Protein AF-A0A4S8PKA0-F1 (afdb_monomer_lite)

Organism: NCBI:txid2126555

Sequence (700 aa):
MEFAVVEVRRPGAMSARVYRELFAPSFPAEELESEASVEAALDAGEGSLLVAVDEDGAPGGAAFGRWSEASRVQLLTYLAVDGRTRGHGVGGRLLREAVGVWRERYDPCLVVAEIESPDAPASEAHGDPRRRLAFYEAAGARVLDLPYFQPGIGGPAHRVPGMLLLALHVAPPFTPDGPDLVAAAPLRRFIVEYLEASEGKVGADAETGELLRALDRPGGVRLDAPGGGRASLASGDMTFGPPAPHSHLDVLDGLGLFEFAVGHNAFELRIGGDPIACDEHDQGGSIGWIAKRLVPQPDRDALHRPDAWVEPEEWDVLRQWLRHVEPGDDPAPLRPLVSLMESGSYRVSIQTLPYVHIRAADPAKPSFWYADEDLPQFGNTFIPTHHWPPPDREAVADYRARLRTGRAHPAVVLLTHPESAAYYVLDGHHKLAAYLALERDPVCVIVMPETERSRGHLSYLDHESEEYRFEENAFGEGVLALHGVDGASALRIGGKPFLVEGYTGSGTVDRLAVRSGNPWFRRKVRHLRDWLREPDQCSAAEMTRTIWRLLAPGRYGLRRWTPEVYYVQSTAERRYTSWYVGITTPDLGPVLVPTDQWPPPDRDAVHEYRRMIEDGKRPLVLTMRAGPAEDEEDAVAFIVDGHHKLAAYALAGVAPHCLDVAKSSEEVACAPHDLVTVVGGDPELARLTANLLRYLEKPT

InterPro domains:
  IPR000182 GNAT domain [PS51186] (6-171)
  IPR016181 Acyl-CoA N-acyltransferase [SSF55729] (17-153)
  IPR036086 ParB/Sulfiredoxin superfamily [SSF110849] (385-454)

Secondary structure (DSSP, 8-state):
---EEEEE-S-SHHHHHHIIIIIHHHS-TTT---HHHHHHHHHHTSEEEEEEE-TTS-EEEEEEEEEETTTTEEEEEEEEE-TTTTTSSHHHHHHHHHHHHHHHHH--SEEEEEEE-TTSPPBTTTB-HHHHHHHHHHTT-EEE-S---BPPTTSGGG-B-SEEEEEEEE-GGG-TT-TTEE-HHHHHHHHHHHHHHHHSS---SHHHHHHHHHHTSTT-EEEEPTT-------S------SSPPPEEEEESS---SEEEEEETTEEEEEETTEEEEEEE--SSTHHHHHHHTTSPPPPGGG---GGGSS-HHHHHHHHHHTTS--TT---GGGHHHHTTBPSEEEEEEEEE--SEEE----TTS-EEEETTTTS-SSSEEEEESS-SS-S-HHHHHHHHHHHHTTS--PPEEEE--TT-SEEEEEE-HHHHHHHHTTT-PPEEEEEEE--TTSS---GGGGS--SS-EEEEESS--SSEEEEEEBTEEEEEETTEEEEEE-S----------STT--HHHHHHHHHHHHHTT-GGGS-HHHHHHHHHHHBPSEEEEEEEE--SS-EE---TT-SS----TT---TTS--EEEESS-SS-S-HHHHHHHHHHHHTT--PEEEEEESS--SSTTS-EEEEEE-HHHHHHHHHHT-PPEEEEEEE---S-B--HHHHHHHHTT-HHHHHHTHHHHHHHTS--

Structure (mmCIF, N/CA/C/O backbone):
data_AF-A0A4S8PKA0-F1
#
_entry.id   AF-A0A4S8PKA0-F1
#
loop_
_atom_site.group_PDB
_atom_site.id
_atom_site.type_symbol
_atom_site.label_atom_id
_atom_site.label_alt_id
_atom_site.label_comp_id
_atom_site.label_asym_id
_atom_site.label_entity_id
_atom_site.label_seq_id
_atom_site.pdbx_PDB_ins_code
_atom_site.Cartn_x
_atom_site.Cartn_y
_atom_site.Cartn_z
_atom_site.occupancy
_atom_site.B_iso_or_equiv
_atom_site.auth_seq_id
_atom_site.auth_comp_id
_atom_site.auth_asym_id
_atom_site.auth_atom_id
_atom_site.pdbx_PDB_model_num
ATOM 1 N N . MET A 1 1 ? -12.046 -22.169 -5.415 1.00 61.25 1 MET A N 1
ATOM 2 C CA . MET A 1 1 ? -13.482 -22.351 -5.133 1.00 61.25 1 MET A CA 1
ATOM 3 C C . MET A 1 1 ? -14.166 -21.058 -5.519 1.00 61.25 1 MET A C 1
ATOM 5 O O . MET A 1 1 ? -13.781 -20.019 -4.992 1.00 61.25 1 MET A O 1
ATOM 9 N N . GLU A 1 2 ? -15.043 -21.098 -6.515 1.00 78.31 2 GLU A N 1
ATOM 10 C CA . GLU A 1 2 ? -15.722 -19.909 -7.031 1.00 78.31 2 GLU A CA 1
ATOM 11 C C . GLU A 1 2 ? -17.027 -19.687 -6.255 1.00 78.31 2 GLU A C 1
ATOM 13 O O . GLU A 1 2 ? -17.747 -20.639 -5.965 1.00 78.31 2 GLU A O 1
ATOM 18 N N . PHE A 1 3 ? -17.302 -18.439 -5.874 1.00 86.69 3 PHE A N 1
ATOM 19 C CA . PHE A 1 3 ? -18.532 -18.053 -5.181 1.00 86.69 3 PHE A CA 1
ATOM 20 C C . PHE A 1 3 ? -19.323 -17.072 -6.040 1.00 86.69 3 PHE A C 1
ATOM 22 O O . PHE A 1 3 ? -18.752 -16.123 -6.588 1.00 86.69 3 PHE A O 1
ATOM 29 N N . ALA A 1 4 ? -20.638 -17.250 -6.101 1.00 91.94 4 ALA A N 1
ATOM 30 C CA . ALA A 1 4 ? -21.569 -16.265 -6.635 1.00 91.94 4 ALA A CA 1
ATOM 31 C C . ALA A 1 4 ? -22.232 -15.514 -5.476 1.00 91.94 4 ALA A C 1
ATOM 33 O O . ALA A 1 4 ? -22.624 -16.122 -4.485 1.00 91.94 4 ALA A O 1
ATOM 34 N N . VAL A 1 5 ? -22.369 -14.195 -5.584 1.00 94.94 5 VAL A N 1
ATOM 35 C CA . VAL A 1 5 ? -23.104 -13.406 -4.590 1.00 94.94 5 VAL A CA 1
ATOM 36 C C . VAL A 1 5 ? -24.545 -13.263 -5.059 1.00 94.94 5 VAL A C 1
ATOM 38 O O . VAL A 1 5 ? -24.812 -12.846 -6.186 1.00 94.94 5 VAL A O 1
ATOM 41 N N . VAL A 1 6 ? -25.480 -13.640 -4.194 1.00 94.69 6 VAL A N 1
ATOM 42 C CA . VAL A 1 6 ? -26.918 -13.570 -4.446 1.00 94.69 6 VAL A CA 1
ATOM 43 C C . VAL A 1 6 ? -27.602 -12.761 -3.361 1.00 94.69 6 VAL A C 1
ATOM 45 O O . VAL A 1 6 ? -27.226 -12.804 -2.191 1.00 94.69 6 VAL A O 1
ATOM 48 N N . GLU A 1 7 ? -28.642 -12.035 -3.744 1.00 94.50 7 GLU A N 1
ATOM 49 C CA . GLU A 1 7 ? -29.451 -11.276 -2.805 1.00 94.50 7 GLU A CA 1
ATOM 50 C C . GLU A 1 7 ? -30.692 -12.070 -2.377 1.00 94.50 7 GLU A C 1
ATOM 52 O O . GLU A 1 7 ? -31.512 -12.480 -3.203 1.00 94.50 7 GLU A O 1
ATOM 57 N N . VAL A 1 8 ? -30.869 -12.227 -1.068 1.00 93.44 8 VAL A N 1
ATOM 58 C CA . VAL A 1 8 ? -32.043 -12.833 -0.443 1.00 93.44 8 VAL A CA 1
ATOM 59 C C . VAL A 1 8 ? -32.988 -11.720 0.002 1.00 93.44 8 VAL A C 1
ATOM 61 O O . VAL A 1 8 ? -32.719 -10.983 0.945 1.00 93.44 8 VAL A O 1
ATOM 64 N N . ARG A 1 9 ? -34.117 -11.596 -0.701 1.00 82.50 9 ARG A N 1
ATOM 65 C CA . ARG A 1 9 ? -35.077 -10.489 -0.524 1.00 82.50 9 ARG A CA 1
ATOM 66 C C . ARG A 1 9 ? -36.251 -10.794 0.399 1.00 82.50 9 ARG A C 1
ATOM 68 O O . ARG A 1 9 ? -37.044 -9.905 0.670 1.00 82.50 9 ARG A O 1
ATOM 75 N N . ARG A 1 10 ? -36.432 -12.055 0.782 1.00 89.25 10 ARG A N 1
ATOM 76 C CA . ARG A 1 10 ? -37.523 -12.509 1.649 1.00 89.25 10 ARG A CA 1
ATOM 77 C C . ARG A 1 10 ? -37.024 -13.615 2.570 1.00 89.25 10 ARG A C 1
ATOM 79 O O . ARG A 1 10 ? -36.113 -14.344 2.162 1.00 89.25 10 ARG A O 1
ATOM 86 N N . PRO A 1 11 ? -37.638 -13.781 3.750 1.00 93.69 11 PRO A N 1
ATOM 87 C CA . PRO A 1 11 ? -37.368 -14.921 4.614 1.00 93.69 11 PRO A CA 1
ATOM 88 C C . PRO A 1 11 ? -37.566 -16.255 3.891 1.00 93.69 11 PRO A C 1
ATOM 90 O O . PRO A 1 11 ? -38.448 -16.405 3.040 1.00 93.69 11 PRO A O 1
ATOM 93 N N . GLY A 1 12 ? -36.746 -17.242 4.235 1.00 93.88 12 GLY A N 1
ATOM 94 C CA . GLY A 1 12 ? -36.847 -18.590 3.699 1.00 93.88 12 GLY A CA 1
ATOM 95 C C . GLY A 1 12 ? -35.684 -19.478 4.123 1.00 93.88 12 GLY A C 1
ATOM 96 O O . GLY A 1 12 ? -34.906 -19.151 5.015 1.00 93.88 12 GLY A O 1
ATOM 97 N N . ALA A 1 13 ? -35.535 -20.615 3.440 1.00 94.75 13 ALA A N 1
ATOM 98 C CA . ALA A 1 13 ? -34.525 -21.612 3.794 1.00 94.75 13 ALA A CA 1
ATOM 99 C C . ALA A 1 13 ? -33.093 -21.042 3.811 1.00 94.75 13 ALA A C 1
ATOM 101 O O . ALA A 1 13 ? -32.311 -21.401 4.686 1.00 94.75 13 ALA A O 1
ATOM 102 N N . MET A 1 14 ? -32.759 -20.137 2.881 1.00 95.31 14 MET A N 1
ATOM 103 C CA . MET A 1 14 ? -31.427 -19.527 2.825 1.00 95.31 14 MET A CA 1
ATOM 104 C C . MET A 1 14 ? -31.165 -18.574 4.002 1.00 95.31 14 MET A C 1
ATOM 106 O O . MET A 1 14 ? -30.100 -18.660 4.604 1.00 95.31 14 MET A O 1
ATOM 110 N N . SER A 1 15 ? -32.116 -17.704 4.375 1.00 95.81 15 SER A N 1
ATOM 111 C CA . SER A 1 15 ? -31.930 -16.777 5.506 1.00 95.81 15 SER A CA 1
ATOM 112 C C . SER A 1 15 ? -31.812 -17.523 6.837 1.00 95.81 15 SER A C 1
ATOM 114 O O . SER A 1 15 ? -30.904 -17.235 7.612 1.00 95.81 15 SER A O 1
ATOM 116 N N . ALA A 1 16 ? -32.652 -18.541 7.059 1.00 96.00 16 ALA A N 1
ATOM 117 C CA . ALA A 1 16 ? -32.580 -19.393 8.246 1.00 96.00 16 ALA A CA 1
ATOM 118 C C . ALA A 1 16 ? -31.243 -20.151 8.327 1.00 96.00 16 ALA A C 1
ATOM 120 O O . ALA A 1 16 ? -30.635 -20.267 9.393 1.00 96.00 16 ALA A O 1
ATOM 121 N N . ARG A 1 17 ? -30.749 -20.646 7.184 1.00 95.50 17 ARG A N 1
ATOM 122 C CA . ARG A 1 17 ? -29.460 -21.339 7.102 1.00 95.50 17 ARG A CA 1
ATOM 123 C C . ARG A 1 17 ? -28.292 -20.404 7.410 1.00 95.50 17 ARG A C 1
ATOM 125 O O . ARG A 1 17 ? -27.469 -20.745 8.249 1.00 95.50 17 ARG A O 1
ATOM 132 N N . VAL A 1 18 ? -28.248 -19.220 6.797 1.00 96.81 18 VAL A N 1
ATOM 133 C CA . VAL A 1 18 ? -27.226 -18.196 7.078 1.00 96.81 18 VAL A CA 1
ATOM 134 C C . VAL A 1 18 ? -27.228 -17.801 8.552 1.00 96.81 18 VAL A C 1
ATOM 136 O O . VAL A 1 18 ? -26.164 -17.742 9.166 1.00 96.81 18 VAL A O 1
ATOM 139 N N . TYR A 1 19 ? -28.406 -17.578 9.140 1.00 96.81 19 TYR A N 1
ATOM 140 C CA . TYR A 1 19 ? -28.508 -17.214 10.550 1.00 96.81 19 TYR A CA 1
ATOM 141 C C . TYR A 1 19 ? -27.860 -18.276 11.448 1.00 96.81 19 TYR A C 1
ATOM 143 O O . TYR A 1 19 ? -27.016 -17.956 12.279 1.00 96.81 19 TYR A O 1
ATOM 151 N N . ARG A 1 20 ? -28.203 -19.552 11.245 1.00 95.25 20 ARG A N 1
ATOM 152 C CA . ARG A 1 20 ? -27.748 -20.651 12.109 1.00 95.25 20 ARG A CA 1
ATOM 153 C C . ARG A 1 20 ? -26.312 -21.093 11.839 1.00 95.25 20 ARG A C 1
ATOM 155 O O . ARG A 1 20 ? -25.611 -21.448 12.780 1.00 95.25 20 ARG A O 1
ATOM 162 N N . GLU A 1 21 ? -25.888 -21.114 10.577 1.00 93.88 21 GLU A N 1
ATOM 163 C CA . GLU A 1 21 ? -24.575 -21.636 10.169 1.00 93.88 21 GLU A CA 1
ATOM 164 C C . GLU A 1 21 ? -23.482 -20.561 10.154 1.00 93.88 21 GLU A C 1
ATOM 166 O O . GLU A 1 21 ? -22.314 -20.902 10.328 1.00 93.88 21 GLU A O 1
ATOM 171 N N . LEU A 1 22 ? -23.830 -19.280 9.968 1.00 94.25 22 LEU A N 1
ATOM 172 C CA . LEU A 1 22 ? -22.853 -18.190 9.870 1.00 94.25 22 LEU A CA 1
ATOM 173 C C . LEU A 1 22 ? -22.984 -17.161 10.993 1.00 94.25 22 LEU A C 1
ATOM 175 O O . LEU A 1 22 ? -21.989 -16.898 11.663 1.00 94.25 22 LEU A O 1
ATOM 179 N N . PHE A 1 23 ? -24.163 -16.575 11.226 1.00 95.06 23 PHE A N 1
ATOM 180 C CA . PHE A 1 23 ? -24.290 -15.485 12.207 1.00 95.06 23 PHE A CA 1
ATOM 181 C C . PHE A 1 23 ? -24.208 -15.982 13.654 1.00 95.06 23 PHE A C 1
ATOM 183 O O . PHE A 1 23 ? -23.340 -15.532 14.396 1.00 95.06 23 PHE A O 1
ATOM 190 N N . ALA A 1 24 ? -25.023 -16.966 14.035 1.00 93.31 24 ALA A N 1
ATOM 191 C CA . ALA A 1 24 ? -25.042 -17.530 15.385 1.00 93.31 24 ALA A CA 1
ATOM 192 C C . ALA A 1 24 ? -23.669 -17.994 15.920 1.00 93.31 24 ALA A C 1
ATOM 194 O O . ALA A 1 24 ? -23.386 -17.734 17.086 1.00 93.31 24 ALA A O 1
ATOM 195 N N . PRO A 1 25 ? -22.790 -18.644 15.130 1.00 90.12 25 PRO A N 1
ATOM 196 C CA . PRO A 1 25 ? -21.445 -18.977 15.602 1.00 90.12 25 PRO A CA 1
ATOM 197 C C . PRO A 1 25 ? -20.443 -17.814 15.530 1.00 90.12 25 PRO A C 1
ATOM 199 O O . PRO A 1 25 ? -19.388 -17.907 16.153 1.00 90.12 25 PRO A O 1
ATOM 202 N N . SER A 1 26 ? -20.720 -16.752 14.762 1.00 89.00 26 SER A N 1
ATOM 203 C CA . SER A 1 26 ? -19.764 -15.651 14.555 1.00 89.00 26 SER A CA 1
ATOM 204 C C . SER A 1 26 ? -19.903 -14.517 15.567 1.00 89.00 26 SER A C 1
ATOM 206 O O . SER A 1 26 ? -18.914 -13.824 15.802 1.00 89.00 26 SER A O 1
ATOM 208 N N . PHE A 1 27 ? -21.077 -14.343 16.179 1.00 88.31 27 PHE A N 1
ATOM 209 C CA . PHE A 1 27 ? -21.372 -13.225 17.082 1.00 88.31 27 PHE A CA 1
ATOM 210 C C . PHE A 1 27 ? -21.769 -13.706 18.486 1.00 88.31 27 PHE A C 1
ATOM 212 O O . PHE A 1 27 ? -22.437 -14.739 18.607 1.00 88.31 27 PHE A O 1
ATOM 219 N N . PRO A 1 28 ? -21.384 -12.978 19.550 1.00 85.81 28 PRO A N 1
ATOM 220 C CA . PRO A 1 28 ? -21.921 -13.187 20.892 1.00 85.81 28 PRO A CA 1
ATOM 221 C C . PRO A 1 28 ? -23.448 -13.048 20.926 1.00 85.81 28 PRO A C 1
ATOM 223 O O . PRO A 1 28 ? -24.041 -12.325 20.124 1.00 85.81 28 PRO A O 1
ATOM 226 N N . ALA A 1 29 ? -24.100 -13.712 21.883 1.00 84.00 29 ALA A N 1
ATOM 227 C CA . ALA A 1 29 ? -25.560 -13.682 22.001 1.00 84.00 29 ALA A CA 1
ATOM 228 C C . ALA A 1 29 ? -26.095 -12.272 22.309 1.00 84.00 29 ALA A C 1
ATOM 230 O O . ALA A 1 29 ? -27.220 -11.946 21.944 1.00 84.00 29 ALA A O 1
ATOM 231 N N . GLU A 1 30 ? -25.286 -11.443 22.965 1.00 81.88 30 GLU A N 1
ATOM 232 C CA . GLU A 1 30 ? -25.589 -10.059 23.327 1.00 81.88 30 GLU A CA 1
ATOM 233 C C . GLU A 1 30 ? -25.581 -9.106 22.119 1.00 81.88 30 GLU A C 1
ATOM 235 O O . GLU A 1 30 ? -26.216 -8.055 22.165 1.00 81.88 30 GLU A O 1
ATOM 240 N N . GLU A 1 31 ? -24.904 -9.486 21.031 1.00 84.69 31 GLU A N 1
ATOM 241 C CA . GLU A 1 31 ? -24.774 -8.706 19.790 1.00 84.69 31 GLU A CA 1
ATOM 242 C C . GLU A 1 31 ? -25.669 -9.245 18.659 1.00 84.69 31 GLU A C 1
ATOM 244 O O . GLU A 1 31 ? -25.798 -8.639 17.589 1.00 84.69 31 GLU A O 1
ATOM 249 N N . LEU A 1 32 ? -26.306 -10.396 18.885 1.00 90.25 32 LEU A N 1
ATOM 250 C CA . LEU A 1 32 ? -27.097 -11.103 17.891 1.00 90.25 32 LEU A CA 1
ATOM 251 C C . LEU A 1 32 ? -28.600 -10.909 18.130 1.00 90.25 32 LEU A C 1
ATOM 253 O O . LEU A 1 32 ? -29.176 -11.394 19.104 1.00 90.25 32 LEU A O 1
ATOM 257 N N . GLU A 1 33 ? -29.273 -10.259 17.184 1.00 91.12 33 GLU A N 1
ATOM 258 C CA . GLU A 1 33 ? -30.729 -10.226 17.125 1.00 91.12 33 GLU A CA 1
ATOM 259 C C . GLU A 1 33 ? -31.295 -11.638 16.923 1.00 91.12 33 GLU A C 1
ATOM 261 O O . GLU A 1 33 ? -30.658 -12.514 16.338 1.00 91.12 33 GLU A O 1
ATOM 266 N N . SER A 1 34 ? -32.536 -11.871 17.356 1.00 93.00 34 SER A N 1
ATOM 267 C CA . SER A 1 34 ? -33.195 -13.163 17.139 1.00 93.00 34 SER A CA 1
ATOM 268 C C . SER A 1 34 ? -33.392 -13.476 15.644 1.00 93.00 34 SER A C 1
ATOM 270 O O . SER A 1 34 ? -33.599 -12.565 14.842 1.00 93.00 34 SER A O 1
ATOM 272 N N . GLU A 1 35 ? -33.413 -14.764 15.272 1.00 94.81 35 GLU A N 1
ATOM 273 C CA . GLU A 1 35 ? -33.713 -15.214 13.895 1.00 94.81 35 GLU A CA 1
ATOM 274 C C . GLU A 1 35 ? -35.017 -14.579 13.383 1.00 94.81 35 GLU A C 1
ATOM 276 O O . GLU A 1 35 ? -35.065 -14.040 12.280 1.00 94.81 35 GLU A O 1
ATOM 281 N N . ALA A 1 36 ? -36.044 -14.537 14.239 1.00 94.94 36 ALA A N 1
ATOM 282 C CA . ALA A 1 36 ? -37.333 -13.925 13.933 1.00 94.94 36 ALA A CA 1
ATOM 283 C C . ALA A 1 36 ? -37.239 -12.411 13.670 1.00 94.94 36 ALA A C 1
ATOM 285 O O . ALA A 1 36 ? -37.979 -11.896 12.835 1.00 94.94 36 ALA A O 1
ATOM 286 N N . SER A 1 37 ? -36.335 -11.693 14.345 1.00 92.88 37 SER A N 1
ATOM 287 C CA . SER A 1 37 ? -36.105 -10.260 14.107 1.00 92.88 37 SER A CA 1
ATOM 288 C C . SER A 1 37 ? -35.456 -10.009 12.745 1.00 92.88 37 SER A C 1
ATOM 290 O O . SER A 1 37 ? -35.873 -9.095 12.032 1.00 92.88 37 SER A O 1
ATOM 292 N N . VAL A 1 38 ? -34.479 -10.840 12.360 1.00 94.50 38 VAL A N 1
ATOM 293 C CA . VAL A 1 38 ? -33.827 -10.772 11.041 1.00 94.50 38 VAL A CA 1
ATOM 294 C C . VAL A 1 38 ? -34.834 -11.078 9.931 1.00 94.50 38 VAL A C 1
ATOM 296 O O . VAL A 1 38 ? -34.904 -10.357 8.935 1.00 94.50 38 VAL A O 1
ATOM 299 N N . GLU A 1 39 ? -35.658 -12.113 10.108 1.00 95.19 39 GLU A N 1
ATOM 300 C CA . GLU A 1 39 ? -36.715 -12.455 9.153 1.00 95.19 39 GLU A CA 1
ATOM 301 C C . GLU A 1 39 ? -37.779 -11.355 9.046 1.00 95.19 39 GLU A C 1
ATOM 303 O O . GLU A 1 39 ? -38.149 -10.972 7.937 1.00 95.19 39 GLU A O 1
ATOM 308 N N . ALA A 1 40 ? -38.228 -10.791 10.170 1.00 94.81 40 ALA A N 1
ATOM 309 C CA . ALA A 1 40 ? -39.190 -9.692 10.167 1.00 94.81 40 ALA A CA 1
ATOM 310 C C . ALA A 1 40 ? -38.650 -8.455 9.431 1.00 94.81 40 ALA A C 1
ATOM 312 O O . ALA A 1 40 ? -39.386 -7.834 8.667 1.00 94.81 40 ALA A O 1
ATOM 313 N N . ALA A 1 41 ? -37.364 -8.128 9.598 1.00 93.50 41 ALA A N 1
ATOM 314 C CA . ALA A 1 41 ? -36.733 -7.027 8.874 1.00 93.50 41 ALA A CA 1
ATOM 315 C C . ALA A 1 41 ? -36.697 -7.276 7.357 1.00 93.50 41 ALA A C 1
ATOM 317 O O . ALA A 1 41 ? -37.009 -6.375 6.578 1.00 93.50 41 ALA A O 1
ATOM 318 N N . LEU A 1 42 ? -36.356 -8.497 6.922 1.00 94.94 42 LEU A N 1
ATOM 319 C CA . LEU A 1 42 ? -36.389 -8.867 5.501 1.00 94.94 42 LEU A CA 1
ATOM 320 C C . LEU A 1 42 ? -37.806 -8.774 4.919 1.00 94.94 42 LEU A C 1
ATOM 322 O O . LEU A 1 42 ? -37.972 -8.284 3.804 1.00 94.94 42 LEU A O 1
ATOM 326 N N . ASP A 1 43 ? -38.822 -9.224 5.658 1.00 95.06 43 ASP A N 1
ATOM 327 C CA . ASP A 1 43 ? -40.218 -9.185 5.202 1.00 95.06 43 ASP A CA 1
ATOM 328 C C . ASP A 1 43 ? -40.766 -7.750 5.122 1.00 95.06 43 ASP A C 1
ATOM 330 O O . ASP A 1 43 ? -41.460 -7.398 4.167 1.00 95.06 43 ASP A O 1
ATOM 334 N N . ALA A 1 44 ? -40.382 -6.892 6.074 1.00 91.88 44 ALA A N 1
ATOM 335 C CA . ALA A 1 44 ? -40.730 -5.472 6.090 1.00 91.88 44 ALA A CA 1
ATOM 336 C C . ALA A 1 44 ? -39.983 -4.639 5.028 1.00 91.88 44 ALA A C 1
ATOM 338 O O . ALA A 1 44 ? -40.332 -3.484 4.795 1.00 91.88 44 ALA A O 1
ATOM 339 N N . GLY A 1 45 ? -38.957 -5.201 4.374 1.00 90.50 45 GLY A N 1
ATOM 340 C CA . GLY A 1 45 ? -38.090 -4.476 3.436 1.00 90.50 45 GLY A CA 1
ATOM 341 C C . GLY A 1 45 ? -37.075 -3.541 4.108 1.00 90.50 45 GLY A C 1
ATOM 342 O O . GLY A 1 45 ? -36.362 -2.810 3.419 1.00 90.50 45 GLY A O 1
ATOM 343 N N . GLU A 1 46 ? -36.992 -3.590 5.437 1.00 91.81 46 GLU A N 1
ATOM 344 C CA . GLU A 1 46 ? -36.025 -2.866 6.269 1.00 91.81 46 GLU A CA 1
ATOM 345 C C . GLU A 1 46 ? -34.681 -3.607 6.357 1.00 91.81 46 GLU A C 1
ATOM 347 O O . GLU A 1 46 ? -33.669 -3.020 6.725 1.00 91.81 46 GLU A O 1
ATOM 352 N N . GLY A 1 47 ? -34.656 -4.900 6.024 1.00 93.50 47 GLY A N 1
ATOM 353 C CA . GLY A 1 47 ? -33.465 -5.740 5.974 1.00 93.50 47 GLY A CA 1
ATOM 354 C C . GLY A 1 47 ? -33.020 -6.043 4.543 1.00 93.50 47 GLY A C 1
ATOM 355 O O . GLY A 1 47 ? -33.837 -6.212 3.638 1.00 93.50 47 GLY A O 1
ATOM 356 N N . SER A 1 48 ? -31.713 -6.191 4.343 1.00 95.12 48 SER A N 1
ATOM 357 C CA . SER A 1 48 ? -31.124 -6.670 3.091 1.00 95.12 48 SER A CA 1
ATOM 358 C C . SER A 1 48 ? -30.046 -7.707 3.385 1.00 95.12 48 SER A C 1
ATOM 360 O O . SER A 1 48 ? -29.122 -7.435 4.149 1.00 95.12 48 SER A O 1
ATOM 362 N N . LEU A 1 49 ? -30.173 -8.895 2.788 1.00 97.75 49 LEU A N 1
ATOM 363 C CA . LEU A 1 49 ? -29.251 -10.015 2.968 1.00 97.75 49 LEU A CA 1
ATOM 364 C C . LEU A 1 49 ? -28.585 -10.377 1.636 1.00 97.75 49 LEU A C 1
ATOM 366 O O . LEU A 1 49 ? -29.261 -10.786 0.693 1.00 97.75 49 LEU A O 1
ATOM 370 N N . LEU A 1 50 ? -27.260 -10.283 1.574 1.00 98.06 50 LEU A N 1
ATOM 371 C CA . LEU A 1 50 ? -26.447 -10.812 0.481 1.00 98.06 50 LEU A CA 1
ATOM 372 C C . LEU A 1 50 ? -25.687 -12.046 0.962 1.00 98.06 50 LEU A C 1
ATOM 374 O O . LEU A 1 50 ? -25.160 -12.060 2.072 1.00 98.06 50 LEU A O 1
ATOM 378 N N . VAL A 1 51 ? -25.616 -13.075 0.122 1.00 97.75 51 VAL A N 1
ATOM 379 C CA . VAL A 1 51 ? -25.012 -14.369 0.454 1.00 97.75 51 VAL A CA 1
ATOM 380 C C . VAL A 1 51 ? -24.055 -14.777 -0.655 1.00 97.75 51 VAL A C 1
ATOM 382 O O . VAL A 1 51 ? -24.434 -14.802 -1.821 1.00 97.75 51 VAL A O 1
ATOM 385 N N . ALA A 1 52 ? -22.822 -15.119 -0.296 1.00 96.25 52 ALA A N 1
ATOM 386 C CA . ALA A 1 52 ? -21.883 -15.774 -1.190 1.00 96.25 52 ALA A CA 1
ATOM 387 C C . ALA A 1 52 ? -22.166 -17.275 -1.149 1.00 96.25 52 ALA A C 1
ATOM 389 O O . ALA A 1 52 ? -21.989 -17.902 -0.105 1.00 96.25 52 ALA A O 1
ATOM 390 N N . VAL A 1 53 ? -22.618 -17.838 -2.263 1.00 94.50 53 VAL A N 1
ATOM 391 C CA . VAL A 1 53 ? -22.933 -19.260 -2.414 1.00 94.50 53 VAL A CA 1
ATOM 392 C C . VAL A 1 53 ? -21.909 -19.939 -3.315 1.00 94.50 53 VAL A C 1
ATOM 394 O O . VAL A 1 53 ? -21.462 -19.342 -4.297 1.00 94.50 53 VAL A O 1
ATOM 397 N N . ASP A 1 54 ? -21.496 -21.150 -2.953 1.00 90.06 54 ASP A N 1
ATOM 398 C CA . ASP A 1 54 ? -20.663 -21.992 -3.816 1.00 90.06 54 ASP A CA 1
ATOM 399 C C . ASP A 1 54 ? -21.494 -22.649 -4.937 1.00 90.06 54 ASP A C 1
ATOM 401 O O . ASP A 1 54 ? -22.699 -22.414 -5.070 1.00 90.06 54 ASP A O 1
ATOM 405 N N . GLU A 1 55 ? -20.841 -23.468 -5.763 1.00 88.12 55 GLU A N 1
ATOM 406 C CA . GLU A 1 55 ? -21.469 -24.198 -6.875 1.00 88.12 55 GLU A CA 1
ATOM 407 C C . GLU A 1 55 ? -22.600 -25.141 -6.421 1.00 88.12 55 GLU A C 1
ATOM 409 O O . GLU A 1 55 ? -23.555 -25.360 -7.169 1.00 88.12 55 GLU A O 1
ATOM 414 N N . ASP A 1 56 ? -22.537 -25.643 -5.183 1.00 87.44 56 ASP A N 1
ATOM 415 C CA . ASP A 1 56 ? -23.550 -26.513 -4.577 1.00 87.44 56 ASP A CA 1
ATOM 416 C C . ASP A 1 56 ? -24.673 -25.712 -3.882 1.00 87.44 56 ASP A C 1
ATOM 418 O O . ASP A 1 56 ? -25.611 -26.282 -3.311 1.00 87.44 56 ASP A O 1
ATOM 422 N N . GLY A 1 57 ? -24.604 -24.377 -3.921 1.00 87.94 57 GLY A N 1
ATOM 423 C CA . GLY A 1 57 ? -25.559 -23.479 -3.281 1.00 87.94 57 GLY A CA 1
ATOM 424 C C . GLY A 1 57 ? -25.404 -23.385 -1.760 1.00 87.94 57 GLY A C 1
ATOM 425 O O . GLY A 1 57 ? -26.335 -22.947 -1.077 1.00 87.94 57 GLY A O 1
ATOM 426 N N . ALA A 1 58 ? -24.271 -23.810 -1.196 1.00 90.88 58 ALA A N 1
ATOM 427 C CA . ALA A 1 58 ? -23.983 -23.663 0.224 1.00 90.88 58 ALA A CA 1
ATOM 428 C C . ALA A 1 58 ? -23.402 -22.269 0.539 1.00 90.88 58 ALA A C 1
ATOM 430 O O . ALA A 1 58 ? -22.600 -21.739 -0.233 1.00 90.88 58 ALA A O 1
ATOM 431 N N . PRO A 1 59 ? -23.801 -21.642 1.664 1.00 94.12 59 PRO A N 1
ATOM 432 C CA . PRO A 1 59 ? -23.361 -20.296 2.004 1.00 94.12 59 PRO A CA 1
ATOM 433 C C . PRO A 1 59 ? -21.914 -20.307 2.523 1.00 94.12 59 PRO A C 1
ATOM 435 O O . PRO A 1 59 ? -21.626 -20.861 3.581 1.00 94.12 59 PRO A O 1
ATOM 438 N N . GLY A 1 60 ? -21.002 -19.660 1.796 1.00 92.25 60 GLY A N 1
ATOM 439 C CA . GLY A 1 60 ? -19.619 -19.411 2.224 1.00 92.25 60 GLY A CA 1
ATOM 440 C C . GLY A 1 60 ? -19.440 -18.098 2.989 1.00 92.25 60 GLY A C 1
ATOM 441 O O . GLY A 1 60 ? -18.457 -17.917 3.701 1.00 92.25 60 GLY A O 1
ATOM 442 N N . GLY A 1 61 ? -20.394 -17.176 2.887 1.00 95.62 61 GLY A N 1
ATOM 443 C CA . GLY A 1 61 ? -20.404 -15.936 3.657 1.00 95.62 61 GLY A CA 1
ATOM 444 C C . GLY A 1 61 ? -21.686 -15.145 3.437 1.00 95.62 61 GLY A C 1
ATOM 445 O O . GLY A 1 61 ? -22.410 -15.393 2.473 1.00 95.62 61 GLY A O 1
ATOM 446 N N . ALA A 1 62 ? -21.973 -14.190 4.315 1.00 97.75 62 ALA A N 1
ATOM 447 C CA . ALA A 1 62 ? -23.154 -13.350 4.213 1.00 97.75 62 ALA A CA 1
ATOM 448 C C . ALA A 1 62 ? -22.936 -11.950 4.796 1.00 97.75 62 ALA A C 1
ATOM 450 O O . ALA A 1 62 ? -22.210 -11.788 5.778 1.00 97.75 62 ALA A O 1
ATOM 451 N N . ALA A 1 63 ? -23.610 -10.966 4.202 1.00 98.19 63 ALA A N 1
ATOM 452 C CA . ALA A 1 63 ? -23.711 -9.592 4.677 1.00 98.19 63 ALA A CA 1
ATOM 453 C C . ALA A 1 63 ? -25.191 -9.237 4.880 1.00 98.19 63 ALA A C 1
ATOM 455 O O . ALA A 1 63 ? -25.981 -9.324 3.939 1.00 98.19 63 ALA A O 1
ATOM 456 N N . PHE A 1 64 ? -25.567 -8.848 6.095 1.00 98.00 64 PHE A N 1
ATOM 457 C CA . PHE A 1 64 ? -26.905 -8.383 6.441 1.00 98.00 64 PHE A CA 1
ATOM 458 C C . PHE A 1 64 ? -26.853 -6.927 6.887 1.00 98.00 64 PHE A C 1
ATOM 460 O O . PHE A 1 64 ? -26.036 -6.563 7.734 1.00 98.00 64 PHE A O 1
ATOM 467 N N . GLY A 1 65 ? -27.737 -6.102 6.335 1.00 96.75 65 GLY A N 1
ATOM 468 C CA . GLY A 1 65 ? -27.863 -4.706 6.723 1.00 96.75 65 GLY A CA 1
ATOM 469 C C . GLY A 1 65 ? -29.298 -4.286 7.016 1.00 96.75 65 GLY A C 1
ATOM 470 O O . GLY A 1 65 ? -30.237 -4.808 6.414 1.00 96.75 65 GLY A O 1
ATOM 471 N N . ARG A 1 66 ? -29.444 -3.294 7.901 1.00 95.25 66 ARG A N 1
ATOM 472 C CA . ARG A 1 66 ? -30.703 -2.622 8.244 1.00 95.25 66 ARG A CA 1
ATOM 473 C C . ARG A 1 66 ? -30.777 -1.200 7.686 1.00 95.25 66 ARG A C 1
ATOM 475 O O . ARG A 1 66 ? -29.875 -0.388 7.895 1.00 95.25 66 ARG A O 1
ATOM 482 N N . TRP A 1 67 ? -31.868 -0.903 6.995 1.00 96.12 67 TRP A N 1
ATOM 483 C CA . TRP A 1 67 ? -32.171 0.403 6.426 1.00 96.12 67 TRP A CA 1
ATOM 484 C C . TRP A 1 67 ? -33.007 1.242 7.396 1.00 96.12 67 TRP A C 1
ATOM 486 O O . TRP A 1 67 ? -34.109 0.843 7.768 1.00 96.12 67 TRP A O 1
ATOM 496 N N . SER A 1 68 ? -32.515 2.427 7.774 1.00 95.44 68 SER A N 1
ATOM 497 C CA . SER A 1 68 ? -33.323 3.454 8.441 1.00 95.44 68 SER A CA 1
ATOM 498 C C . SER A 1 68 ? -33.760 4.502 7.418 1.00 95.44 68 SER A C 1
ATOM 500 O O . SER A 1 68 ? -32.990 5.381 7.025 1.00 95.44 68 SER A O 1
ATOM 502 N N . GLU A 1 69 ? -35.023 4.427 6.996 1.00 93.81 69 GLU A N 1
ATOM 503 C CA . GLU A 1 69 ? -35.596 5.322 5.984 1.00 93.81 69 GLU A CA 1
ATOM 504 C C . GLU A 1 69 ? -35.595 6.792 6.429 1.00 93.81 69 GLU A C 1
ATOM 506 O O . GLU A 1 69 ? -35.263 7.692 5.657 1.00 93.81 69 GLU A O 1
ATOM 511 N N . ALA A 1 70 ? -35.925 7.045 7.695 1.00 92.19 70 ALA A N 1
ATOM 512 C CA . ALA A 1 70 ? -36.075 8.388 8.238 1.00 92.19 70 ALA A CA 1
ATOM 513 C C . ALA A 1 70 ? -34.739 9.152 8.313 1.00 92.19 70 ALA A C 1
ATOM 515 O O . ALA A 1 70 ? -34.682 10.350 8.002 1.00 92.19 70 ALA A O 1
ATOM 516 N N . SER A 1 71 ? -33.658 8.469 8.695 1.00 95.69 71 SER A N 1
ATOM 517 C CA . SER A 1 71 ? -32.297 9.021 8.699 1.00 95.69 71 SER A CA 1
ATOM 518 C C . SER A 1 71 ? -31.574 8.877 7.356 1.00 95.69 71 SER A C 1
ATOM 520 O O . SER A 1 71 ? -30.580 9.568 7.116 1.00 95.69 71 SER A O 1
ATOM 522 N N . ARG A 1 72 ? -32.098 8.025 6.467 1.00 96.81 72 ARG A N 1
ATOM 523 C CA . ARG A 1 72 ? -31.457 7.570 5.230 1.00 96.81 72 ARG A CA 1
ATOM 524 C C . ARG A 1 72 ? -30.066 6.974 5.476 1.00 96.81 72 ARG A C 1
ATOM 526 O O . ARG A 1 72 ? -29.128 7.239 4.720 1.00 96.81 72 ARG A O 1
ATOM 533 N N . VAL A 1 73 ? -29.921 6.200 6.548 1.00 97.94 73 VAL A N 1
ATOM 534 C CA . VAL A 1 73 ? -28.672 5.518 6.910 1.00 97.94 73 VAL A CA 1
ATOM 535 C C . VAL A 1 73 ? -28.861 4.011 6.796 1.00 97.94 73 VAL A C 1
ATOM 537 O O . VAL A 1 73 ? -29.834 3.451 7.298 1.00 97.94 73 VAL A O 1
ATOM 540 N N . GLN A 1 74 ? -27.913 3.357 6.130 1.00 97.88 74 GLN A N 1
ATOM 541 C CA . GLN A 1 74 ? -27.826 1.905 6.046 1.00 97.88 74 GLN A CA 1
ATOM 542 C C . GLN A 1 74 ? -26.775 1.412 7.041 1.00 97.88 74 GLN A C 1
ATOM 544 O O . GLN A 1 74 ? -25.601 1.750 6.906 1.00 97.88 74 GLN A O 1
ATOM 549 N N . LEU A 1 75 ? -27.172 0.589 8.007 1.00 97.81 75 LEU A N 1
ATOM 550 C CA . LEU A 1 75 ? -26.250 -0.098 8.907 1.00 97.81 75 LEU A CA 1
ATOM 551 C C . LEU A 1 75 ? -25.909 -1.475 8.326 1.00 97.81 75 LEU A C 1
ATOM 553 O O . LEU A 1 75 ? -26.815 -2.244 8.009 1.00 97.81 75 LEU A O 1
ATOM 557 N N . LEU A 1 76 ? -24.624 -1.798 8.181 1.00 98.12 76 LEU A N 1
ATOM 558 C CA . LEU A 1 76 ? -24.139 -3.172 8.052 1.00 98.12 76 LEU A CA 1
ATOM 559 C C . LEU A 1 76 ? -24.153 -3.792 9.450 1.00 98.12 76 LEU A C 1
ATOM 561 O O . LEU A 1 76 ? -23.275 -3.506 10.260 1.00 98.12 76 LEU A O 1
ATOM 565 N N . THR A 1 77 ? -25.163 -4.612 9.722 1.00 95.06 77 THR A N 1
ATOM 566 C CA . THR A 1 77 ? -25.381 -5.218 11.039 1.00 95.06 77 THR A CA 1
ATOM 567 C C . THR A 1 77 ? -24.533 -6.475 11.213 1.00 95.06 77 THR A C 1
ATOM 569 O O . THR A 1 77 ? -23.891 -6.638 12.240 1.00 95.06 77 THR A O 1
ATOM 572 N N . TYR A 1 78 ? -24.474 -7.347 10.197 1.00 96.25 78 TYR A N 1
ATOM 573 C CA . TYR A 1 78 ? -23.682 -8.581 10.258 1.00 96.25 78 TYR A CA 1
ATOM 574 C C . TYR A 1 78 ? -22.881 -8.800 8.980 1.00 96.25 78 TYR A C 1
ATOM 576 O O . TYR A 1 78 ? -23.423 -8.748 7.879 1.00 96.25 78 TYR A O 1
ATOM 584 N N . LEU A 1 79 ? -21.600 -9.133 9.129 1.00 95.94 79 LEU A N 1
ATOM 585 C CA . LEU A 1 79 ? -20.759 -9.673 8.065 1.00 95.94 79 LEU A CA 1
ATOM 586 C C . LEU A 1 79 ? -20.023 -10.901 8.599 1.00 95.94 79 LEU A C 1
ATOM 588 O O . LEU A 1 79 ? -19.195 -10.788 9.500 1.00 95.94 79 LEU A O 1
ATOM 592 N N . ALA A 1 80 ? -20.312 -12.069 8.033 1.00 93.88 80 ALA A N 1
ATOM 593 C CA . ALA A 1 80 ? -19.716 -13.331 8.457 1.00 93.88 80 ALA A CA 1
ATOM 594 C C . ALA A 1 80 ? -19.245 -14.147 7.252 1.00 93.88 80 ALA A C 1
ATOM 596 O O . ALA A 1 80 ? -19.903 -14.191 6.216 1.00 93.88 80 ALA A O 1
ATOM 597 N N . VAL A 1 81 ? -18.102 -14.815 7.400 1.00 91.69 81 VAL A N 1
ATOM 598 C CA . VAL A 1 81 ? -17.510 -15.695 6.382 1.00 91.69 81 VAL A CA 1
ATOM 599 C C . VAL A 1 81 ? -17.157 -17.025 7.038 1.00 91.69 81 VAL A C 1
ATOM 601 O O . VAL A 1 81 ? -16.523 -17.038 8.102 1.00 91.69 81 VAL A O 1
ATOM 604 N N . ASP A 1 82 ? -17.550 -18.129 6.396 1.00 85.94 82 ASP A N 1
ATOM 605 C CA . ASP A 1 82 ? -17.251 -19.494 6.834 1.00 85.94 82 ASP A CA 1
ATOM 606 C C . ASP A 1 82 ? -15.734 -19.664 6.973 1.00 85.94 82 ASP A C 1
ATOM 608 O O . ASP A 1 82 ? -14.968 -19.294 6.077 1.00 85.94 82 ASP A O 1
ATOM 612 N N . GLY A 1 83 ? -15.290 -20.232 8.099 1.00 77.12 83 GLY A N 1
ATOM 613 C CA . GLY A 1 83 ? -13.872 -20.390 8.424 1.00 77.12 83 GLY A CA 1
ATOM 614 C C . GLY A 1 83 ? -13.054 -21.102 7.341 1.00 77.12 83 GLY A C 1
ATOM 615 O O . GLY A 1 83 ? -11.890 -20.763 7.149 1.00 77.12 83 GLY A O 1
ATOM 616 N N . ARG A 1 84 ? -13.664 -22.020 6.580 1.00 73.25 84 ARG A N 1
ATOM 617 C CA . ARG A 1 84 ? -13.024 -22.772 5.484 1.00 73.25 84 ARG A CA 1
ATOM 618 C C . ARG A 1 84 ? -12.773 -21.921 4.238 1.00 73.25 84 ARG A C 1
ATOM 620 O O . ARG A 1 84 ? -12.020 -22.331 3.362 1.00 73.25 84 ARG A O 1
ATOM 627 N N . THR A 1 85 ? -13.412 -20.757 4.145 1.00 68.94 85 THR A N 1
ATOM 628 C CA . THR A 1 85 ? -13.388 -19.865 2.973 1.00 68.94 85 THR A CA 1
ATOM 629 C C . THR A 1 85 ? -12.691 -18.529 3.255 1.00 68.94 85 THR A C 1
ATOM 631 O O . THR A 1 85 ? -12.483 -17.720 2.346 1.00 68.94 85 THR A O 1
ATOM 634 N N . ARG A 1 86 ? -12.264 -18.297 4.507 1.00 70.88 86 ARG A N 1
ATOM 635 C CA . ARG A 1 86 ? -11.457 -17.129 4.895 1.00 70.88 86 ARG A CA 1
ATOM 636 C C . ARG A 1 86 ? -10.136 -17.105 4.112 1.00 70.88 86 ARG A C 1
ATOM 638 O O . ARG A 1 86 ? -9.639 -18.146 3.695 1.00 70.88 86 ARG A O 1
ATOM 645 N N . GLY A 1 87 ? -9.605 -15.910 3.851 1.00 64.56 87 GLY A N 1
ATOM 646 C CA . GLY A 1 87 ? -8.370 -15.720 3.070 1.00 64.56 87 GLY A CA 1
ATOM 647 C C . GLY A 1 87 ? -8.523 -15.804 1.544 1.00 64.56 87 GLY A C 1
ATOM 648 O O . GLY A 1 87 ? -7.575 -15.513 0.832 1.00 64.56 87 GLY A O 1
ATOM 649 N N . HIS A 1 88 ? -9.713 -16.119 1.018 1.00 73.31 88 HIS A N 1
ATOM 650 C CA . HIS A 1 88 ? -9.958 -16.244 -0.430 1.00 73.31 88 HIS A CA 1
ATOM 651 C C . HIS A 1 88 ? -10.666 -15.018 -1.047 1.00 73.31 88 HIS A C 1
ATOM 653 O O . HIS A 1 88 ? -11.245 -15.101 -2.127 1.00 73.31 88 HIS A O 1
ATOM 659 N N . GLY A 1 89 ? -10.704 -13.882 -0.340 1.00 82.94 89 GLY A N 1
ATOM 660 C CA . GLY A 1 89 ? -11.320 -12.635 -0.825 1.00 82.94 89 GLY A CA 1
ATOM 661 C C . GLY A 1 89 ? -12.858 -12.563 -0.772 1.00 82.94 89 GLY A C 1
ATOM 662 O O . GLY A 1 89 ? -13.424 -11.527 -1.126 1.00 82.94 89 GLY A O 1
ATOM 663 N N . VAL A 1 90 ? -13.549 -13.605 -0.286 1.00 88.00 90 VAL A N 1
ATOM 664 C CA . VAL A 1 90 ? -15.028 -13.675 -0.227 1.00 88.00 90 VAL A CA 1
ATOM 665 C C . VAL A 1 90 ? -15.637 -12.511 0.564 1.00 88.00 90 VAL A C 1
ATOM 667 O O . VAL A 1 90 ? -16.556 -11.857 0.079 1.00 88.00 90 VAL A O 1
ATOM 670 N N . GLY A 1 91 ? -15.096 -12.203 1.749 1.00 89.06 91 GLY A N 1
ATOM 671 C CA . GLY A 1 91 ? -15.594 -11.108 2.592 1.00 89.06 91 GLY A CA 1
ATOM 672 C C . GLY A 1 91 ? -15.477 -9.734 1.925 1.00 89.06 91 GLY A C 1
ATOM 673 O O . GLY A 1 91 ? -16.430 -8.961 1.940 1.00 89.06 91 GLY A O 1
ATOM 674 N N . GLY A 1 92 ? -14.343 -9.451 1.274 1.00 90.56 92 GLY A N 1
ATOM 675 C CA . GLY A 1 92 ? -14.131 -8.180 0.572 1.00 90.56 92 GLY A CA 1
ATOM 676 C C . GLY A 1 92 ? -15.046 -8.029 -0.644 1.00 90.56 92 GLY A C 1
ATOM 677 O O . GLY A 1 92 ? -15.565 -6.944 -0.910 1.00 90.56 92 GLY A O 1
ATOM 678 N N . ARG A 1 93 ? -15.308 -9.128 -1.363 1.00 90.75 93 ARG A N 1
ATOM 679 C CA . ARG A 1 93 ? -16.301 -9.149 -2.442 1.00 90.75 93 ARG A CA 1
ATOM 680 C C . ARG A 1 93 ? -17.716 -8.896 -1.914 1.00 90.75 93 ARG A C 1
ATOM 682 O O . ARG A 1 93 ? -18.377 -8.004 -2.434 1.00 90.75 93 ARG A O 1
ATOM 689 N N . LEU A 1 94 ? -18.138 -9.609 -0.866 1.00 94.62 94 LEU A N 1
ATOM 690 C CA . LEU A 1 94 ? -19.446 -9.423 -0.225 1.00 94.62 94 LEU A CA 1
ATOM 691 C C . LEU A 1 94 ? -19.666 -7.985 0.239 1.00 94.62 94 LEU A C 1
ATOM 693 O O . LEU A 1 94 ? -20.712 -7.417 -0.050 1.00 94.62 94 LEU A O 1
ATOM 697 N N . LEU A 1 95 ? -18.679 -7.388 0.912 1.00 96.62 95 LEU A N 1
ATOM 698 C CA . LEU A 1 95 ? -18.768 -6.011 1.391 1.00 96.62 95 LEU A CA 1
ATOM 699 C C . LEU A 1 95 ? -18.967 -5.022 0.233 1.00 96.62 95 LEU A C 1
ATOM 701 O O . LEU A 1 95 ? -19.881 -4.201 0.279 1.00 96.62 95 LEU A O 1
ATOM 705 N N . ARG A 1 96 ? -18.151 -5.120 -0.827 1.00 95.12 96 ARG A N 1
ATOM 706 C CA . ARG A 1 96 ? -18.266 -4.232 -1.997 1.00 95.12 96 ARG A CA 1
ATOM 707 C C . ARG A 1 96 ? -19.608 -4.380 -2.705 1.00 95.12 96 ARG A C 1
ATOM 709 O O . ARG A 1 96 ? -20.220 -3.372 -3.052 1.00 95.12 96 ARG A O 1
ATOM 716 N N . GLU A 1 97 ? -20.063 -5.612 -2.917 1.00 96.31 97 GLU A N 1
ATOM 717 C CA . GLU A 1 97 ? -21.342 -5.869 -3.581 1.00 96.31 97 GLU A CA 1
ATOM 718 C C . GLU A 1 97 ? -22.531 -5.418 -2.723 1.00 96.31 97 GLU A C 1
ATOM 720 O O . GLU A 1 97 ? -23.432 -4.766 -3.245 1.00 96.31 97 GLU A O 1
ATOM 725 N N . ALA A 1 98 ? -22.503 -5.657 -1.407 1.00 96.81 98 ALA A N 1
ATOM 726 C CA . ALA A 1 98 ? -23.537 -5.191 -0.483 1.00 96.81 98 ALA A CA 1
ATOM 727 C C . ALA A 1 98 ? -23.645 -3.662 -0.480 1.00 96.81 98 ALA A C 1
ATOM 729 O O . ALA A 1 98 ? -24.723 -3.119 -0.719 1.00 96.81 98 ALA A O 1
ATOM 730 N N . VAL A 1 99 ? -22.519 -2.958 -0.310 1.00 97.19 99 VAL A N 1
ATOM 731 C CA . VAL A 1 99 ? -22.484 -1.488 -0.367 1.00 97.19 99 VAL A CA 1
ATOM 732 C C . VAL A 1 99 ? -22.972 -0.981 -1.728 1.00 97.19 99 VAL A C 1
ATOM 734 O O . VAL A 1 99 ? -23.722 -0.009 -1.778 1.00 97.19 99 VAL A O 1
ATOM 737 N N . GLY A 1 100 ? -22.596 -1.636 -2.832 1.00 96.06 100 GLY A N 1
ATOM 738 C CA . GLY A 1 100 ? -23.076 -1.300 -4.176 1.00 96.06 100 GLY A CA 1
ATOM 739 C C . GLY A 1 100 ? -24.597 -1.415 -4.311 1.00 96.06 100 GLY A C 1
ATOM 740 O O . GLY A 1 100 ? -25.251 -0.445 -4.698 1.00 96.06 100 GLY A O 1
ATOM 741 N N . VAL A 1 101 ? -25.163 -2.561 -3.920 1.00 95.12 101 VAL A N 1
ATOM 742 C CA . VAL A 1 101 ? -26.612 -2.818 -3.954 1.00 95.12 101 VAL A CA 1
ATOM 743 C C . VAL A 1 101 ? -27.375 -1.820 -3.086 1.00 95.12 101 VAL A C 1
ATOM 745 O O . VAL A 1 101 ? -28.406 -1.298 -3.509 1.00 95.12 101 VAL A O 1
ATOM 748 N N . TRP A 1 102 ? -26.878 -1.513 -1.887 1.00 96.12 102 TRP A N 1
ATOM 749 C CA . TRP A 1 102 ? -27.540 -0.566 -0.988 1.00 96.12 102 TRP A CA 1
ATOM 750 C C . TRP A 1 102 ? -27.485 0.867 -1.501 1.00 96.12 102 TRP A C 1
ATOM 752 O O . TRP A 1 102 ? -28.479 1.584 -1.392 1.00 96.12 102 TRP A O 1
ATOM 762 N N . ARG A 1 103 ? -26.365 1.274 -2.111 1.00 96.12 103 ARG A N 1
ATOM 763 C CA . ARG A 1 103 ? -26.240 2.591 -2.747 1.00 96.12 103 ARG A CA 1
ATOM 764 C C . ARG A 1 103 ? -27.241 2.772 -3.878 1.00 96.12 103 ARG A C 1
ATOM 766 O O . ARG A 1 103 ? -27.889 3.808 -3.946 1.00 96.12 103 ARG A O 1
ATOM 773 N N . GLU A 1 104 ? -27.379 1.765 -4.733 1.00 94.31 104 GLU A N 1
ATOM 774 C CA . GLU A 1 104 ? -28.317 1.809 -5.854 1.00 94.31 104 GLU A CA 1
ATOM 775 C C . GLU A 1 104 ? -29.776 1.766 -5.386 1.00 94.31 104 GLU A C 1
ATOM 777 O O . GLU A 1 104 ? -30.617 2.498 -5.903 1.00 94.31 104 GLU A O 1
ATOM 782 N N . ARG A 1 105 ? -30.088 0.924 -4.394 1.00 92.81 105 ARG A N 1
ATOM 783 C CA . ARG A 1 105 ? -31.467 0.731 -3.941 1.00 92.81 105 ARG A CA 1
ATOM 784 C C . ARG A 1 105 ? -31.992 1.874 -3.083 1.00 92.81 105 ARG A C 1
ATOM 786 O O . ARG A 1 105 ? -33.135 2.283 -3.268 1.00 92.81 105 ARG A O 1
ATOM 793 N N . TYR A 1 106 ? -31.214 2.289 -2.090 1.00 94.00 106 TYR A N 1
ATOM 794 C CA . TYR A 1 106 ? -31.704 3.142 -1.010 1.00 94.00 106 TYR A CA 1
ATOM 795 C C . TYR A 1 106 ? -31.249 4.598 -1.142 1.00 94.00 106 TYR A C 1
ATOM 797 O O . TYR A 1 106 ? -31.797 5.451 -0.448 1.00 94.00 106 TYR A O 1
ATOM 805 N N . ASP A 1 107 ? -30.268 4.887 -2.012 1.00 95.00 107 ASP A N 1
ATOM 806 C CA . ASP A 1 107 ? -29.589 6.189 -2.097 1.00 95.00 107 ASP A CA 1
ATOM 807 C C . ASP A 1 107 ? -29.272 6.743 -0.688 1.00 95.00 107 ASP A C 1
ATOM 809 O O . ASP A 1 107 ? -29.835 7.754 -0.256 1.00 95.00 107 ASP A O 1
ATOM 813 N N . PRO A 1 108 ? -28.465 6.028 0.115 1.00 97.06 108 PRO A N 1
ATOM 814 C CA . PRO A 1 108 ? -28.237 6.378 1.506 1.00 97.06 108 PRO A CA 1
ATOM 815 C C . PRO A 1 108 ? -27.384 7.645 1.627 1.00 97.06 108 PRO A C 1
ATOM 817 O O . PRO A 1 108 ? -26.440 7.855 0.867 1.00 97.06 108 PRO A O 1
ATOM 820 N N . CYS A 1 109 ? -27.646 8.455 2.656 1.00 96.75 109 CYS A N 1
ATOM 821 C CA . CYS A 1 109 ? -26.721 9.512 3.068 1.00 96.75 109 CYS A CA 1
ATOM 822 C C . CYS A 1 109 ? -25.385 8.895 3.501 1.00 96.75 109 CYS A C 1
ATOM 824 O O . CYS A 1 109 ? -24.317 9.388 3.133 1.00 96.75 109 CYS A O 1
ATOM 826 N N . LEU A 1 110 ? -25.475 7.811 4.283 1.00 97.38 110 LEU A N 1
ATOM 827 C CA . LEU A 1 110 ? -24.348 7.038 4.784 1.00 97.38 110 LEU A CA 1
ATOM 828 C C . LEU A 1 110 ? -24.639 5.537 4.764 1.00 97.38 110 LEU A C 1
ATOM 830 O O . LEU A 1 110 ? -25.746 5.106 5.092 1.00 97.38 110 LEU A O 1
ATOM 834 N N . VAL A 1 111 ? -23.605 4.751 4.472 1.00 98.25 111 VAL A N 1
ATOM 835 C CA . VAL A 1 111 ? -23.545 3.339 4.865 1.00 98.25 111 VAL A CA 1
ATOM 836 C C . VAL A 1 111 ? -22.537 3.234 6.001 1.00 98.25 111 VAL A C 1
ATOM 838 O O . VAL A 1 111 ? -21.396 3.665 5.832 1.00 98.25 111 VAL A O 1
ATOM 841 N N . VAL A 1 112 ? -22.949 2.688 7.142 1.00 98.25 112 VAL A N 1
ATOM 842 C CA . VAL A 1 112 ? -22.121 2.575 8.348 1.00 98.25 112 VAL A CA 1
ATOM 843 C C . VAL A 1 112 ? -21.975 1.129 8.810 1.00 98.25 112 VAL A C 1
ATOM 845 O O . VAL A 1 112 ? -22.788 0.282 8.449 1.00 98.25 112 VAL A O 1
ATOM 848 N N . ALA A 1 113 ? -20.942 0.841 9.595 1.00 97.69 113 ALA A N 1
ATOM 849 C CA . ALA A 1 113 ? -20.719 -0.461 10.223 1.00 97.69 113 ALA A CA 1
ATOM 850 C C . ALA A 1 113 ? -20.212 -0.291 11.657 1.00 97.69 113 ALA A C 1
ATOM 852 O O . ALA A 1 113 ? -19.528 0.687 11.957 1.00 97.69 113 ALA A O 1
ATOM 853 N N . GLU A 1 114 ? -20.523 -1.254 12.516 1.00 95.00 114 GLU A N 1
ATOM 854 C CA . GLU A 1 114 ? -20.060 -1.300 13.903 1.00 95.00 114 GLU A CA 1
ATOM 855 C C . GLU A 1 114 ? -18.973 -2.361 14.043 1.00 95.00 114 GLU A C 1
ATOM 857 O O . GLU A 1 114 ? -19.118 -3.475 13.537 1.00 95.00 114 GLU A O 1
ATOM 862 N N . ILE A 1 115 ? -17.881 -2.015 14.719 1.00 92.88 115 ILE A N 1
ATOM 863 C CA . ILE A 1 115 ? -16.830 -2.969 15.081 1.00 92.88 115 ILE A CA 1
ATOM 864 C C . ILE A 1 115 ? -16.308 -2.664 16.483 1.00 92.88 115 ILE A C 1
ATOM 866 O O . ILE A 1 115 ? -16.403 -1.533 16.953 1.00 92.88 115 ILE A O 1
ATOM 870 N N . GLU A 1 116 ? -15.707 -3.646 17.138 1.00 89.88 116 GLU A N 1
ATOM 871 C CA . GLU A 1 116 ? -14.989 -3.445 18.390 1.00 89.88 116 GLU A CA 1
ATOM 872 C C . GLU A 1 116 ? -13.775 -2.533 18.171 1.00 89.88 116 GLU A C 1
ATOM 874 O O . GLU A 1 116 ? -13.125 -2.553 17.120 1.00 89.88 116 GLU A O 1
ATOM 879 N N . SER A 1 117 ? -13.440 -1.741 19.188 1.00 86.19 117 SER A N 1
ATOM 880 C CA . SER A 1 117 ? -12.208 -0.959 19.208 1.00 86.19 117 SER A CA 1
ATOM 881 C C . SER A 1 117 ? -10.992 -1.872 19.003 1.00 86.19 117 SER A C 1
ATOM 883 O O . SER A 1 117 ? -10.942 -2.956 19.592 1.00 86.19 117 SER A O 1
ATOM 885 N N . PRO A 1 118 ? -9.962 -1.438 18.250 1.00 85.56 118 PRO A N 1
ATOM 886 C CA . PRO A 1 118 ? -8.715 -2.189 18.104 1.00 85.56 118 PRO A CA 1
ATOM 887 C C . PRO A 1 118 ? -8.003 -2.455 19.443 1.00 85.56 118 PRO A C 1
ATOM 889 O O . PRO A 1 118 ? -7.141 -3.332 19.513 1.00 85.56 118 PRO A O 1
ATOM 892 N N . ASP A 1 119 ? -8.360 -1.729 20.506 1.00 82.69 119 ASP A N 1
ATOM 893 C CA . ASP A 1 119 ? -7.835 -1.931 21.860 1.00 82.69 119 ASP A CA 1
ATOM 894 C C . ASP A 1 119 ? -8.521 -3.075 22.623 1.00 82.69 119 ASP A C 1
ATOM 896 O O . ASP A 1 119 ? -8.023 -3.504 23.668 1.00 82.69 119 ASP A O 1
ATOM 900 N N . ALA A 1 120 ? -9.643 -3.594 22.117 1.00 79.56 120 ALA A N 1
ATOM 901 C CA . ALA A 1 120 ? -10.313 -4.746 22.699 1.00 79.56 120 ALA A CA 1
ATOM 902 C C . ALA A 1 120 ? -9.445 -6.020 22.569 1.00 79.56 120 ALA A C 1
ATOM 904 O O . ALA A 1 120 ? -8.659 -6.166 21.623 1.00 79.56 120 ALA A O 1
ATOM 905 N N . PRO A 1 121 ? -9.541 -6.961 23.526 1.00 78.75 121 PRO A N 1
ATOM 906 C CA . PRO A 1 121 ? -8.776 -8.201 23.475 1.00 78.75 121 PRO A CA 1
ATOM 907 C C . PRO A 1 121 ? -9.213 -9.067 22.288 1.00 78.75 121 PRO A C 1
ATOM 909 O O . PRO A 1 121 ? -10.401 -9.194 21.998 1.00 78.75 121 PRO A O 1
ATOM 912 N N . ALA A 1 122 ? -8.248 -9.714 21.632 1.00 77.81 122 ALA A N 1
ATOM 913 C CA . ALA A 1 122 ? -8.550 -10.699 20.600 1.00 77.81 122 ALA A CA 1
ATOM 914 C C . ALA A 1 122 ? -9.265 -11.918 21.205 1.00 77.81 122 ALA A C 1
ATOM 916 O O . ALA A 1 122 ? -8.914 -12.386 22.291 1.00 77.81 122 ALA A O 1
ATOM 917 N N . SER A 1 123 ? -10.240 -12.453 20.474 1.00 75.31 123 SER A N 1
ATOM 918 C CA . SER A 1 123 ? -10.993 -13.650 20.842 1.00 75.31 123 SER A CA 1
ATOM 919 C C . SER A 1 123 ? -10.681 -14.781 19.869 1.00 75.31 123 SER A C 1
ATOM 921 O O . SER A 1 123 ? -10.723 -14.589 18.656 1.00 75.31 123 SER A O 1
ATOM 923 N N . GLU A 1 124 ? -10.417 -15.989 20.372 1.00 66.88 124 GLU A N 1
ATOM 924 C CA . GLU A 1 124 ? -10.296 -17.169 19.500 1.00 66.88 124 GLU A CA 1
ATOM 925 C C . GLU A 1 124 ? -11.613 -17.476 18.768 1.00 66.88 124 GLU A C 1
ATOM 927 O O . GLU A 1 124 ? -11.588 -17.942 17.631 1.00 66.88 124 GLU A O 1
ATOM 932 N N . ALA A 1 125 ? -12.759 -17.181 19.393 1.00 68.19 125 ALA A N 1
ATOM 933 C CA . ALA A 1 125 ? -14.081 -17.436 18.823 1.00 68.19 125 ALA A CA 1
ATOM 934 C C . ALA A 1 125 ? -14.503 -16.358 17.811 1.00 68.19 125 ALA A C 1
ATOM 936 O O . ALA A 1 125 ? -15.023 -16.680 16.744 1.00 68.19 125 ALA A O 1
ATOM 937 N N . HIS A 1 126 ? -14.242 -15.086 18.124 1.00 70.50 126 HIS A N 1
ATOM 938 C CA . HIS A 1 126 ? -14.771 -13.948 17.362 1.00 70.50 126 HIS A CA 1
ATOM 939 C C . HIS A 1 126 ? -13.703 -13.198 16.557 1.00 70.50 126 HIS A C 1
ATOM 941 O O . HIS A 1 126 ? -14.039 -12.332 15.759 1.00 70.50 126 HIS A O 1
ATOM 947 N N . GLY A 1 127 ? -12.426 -13.562 16.673 1.00 76.00 127 GLY A N 1
ATOM 948 C CA . GLY A 1 127 ? -11.328 -12.975 15.910 1.00 76.00 127 GLY A CA 1
ATOM 949 C C . GLY A 1 127 ? -10.654 -11.783 16.593 1.00 76.00 127 GLY A C 1
ATOM 950 O O . GLY A 1 127 ? -10.853 -11.502 17.773 1.00 76.00 127 GLY A O 1
ATOM 951 N N . ASP A 1 128 ? -9.791 -11.112 15.834 1.00 83.56 128 ASP A N 1
ATOM 952 C CA . ASP A 1 128 ? -8.949 -10.008 16.297 1.00 83.56 128 ASP A CA 1
ATOM 953 C C . ASP A 1 128 ? -9.554 -8.655 15.864 1.00 83.56 128 ASP A C 1
ATOM 955 O O . ASP A 1 128 ? -9.618 -8.398 14.654 1.00 83.56 128 ASP A O 1
ATOM 959 N N . PRO A 1 129 ? -9.970 -7.785 16.809 1.00 84.75 129 PRO A N 1
ATOM 960 C CA . PRO A 1 129 ? -10.521 -6.460 16.516 1.00 84.75 129 PRO A CA 1
ATOM 961 C C . PRO A 1 129 ? -9.625 -5.597 15.620 1.00 84.75 129 PRO A C 1
ATOM 963 O O . PRO A 1 129 ? -10.124 -4.879 14.753 1.00 84.75 129 PRO A O 1
ATOM 966 N N . ARG A 1 130 ? -8.294 -5.722 15.741 1.00 85.81 130 ARG A N 1
ATOM 967 C CA . ARG A 1 130 ? -7.353 -4.986 14.879 1.00 85.81 130 ARG A CA 1
ATOM 968 C C . ARG A 1 130 ? -7.465 -5.447 13.433 1.00 85.81 130 ARG A C 1
ATOM 970 O O . ARG A 1 130 ? -7.600 -4.626 12.534 1.00 85.81 130 ARG A O 1
ATOM 977 N N . ARG A 1 131 ? -7.490 -6.764 13.198 1.00 82.62 131 ARG A N 1
ATOM 978 C CA . ARG A 1 131 ? -7.671 -7.331 11.848 1.00 82.62 131 ARG A CA 1
ATOM 979 C C . ARG A 1 131 ? -9.025 -6.958 11.245 1.00 82.62 131 ARG A C 1
ATOM 981 O O . ARG A 1 131 ? -9.119 -6.761 10.036 1.00 82.62 131 ARG A O 1
ATOM 988 N N . ARG A 1 132 ? -10.068 -6.853 12.075 1.00 86.81 132 ARG A N 1
ATOM 989 C CA . ARG A 1 132 ? -11.400 -6.414 11.641 1.00 86.81 132 ARG A CA 1
ATOM 990 C C . ARG A 1 132 ? -11.381 -4.961 11.166 1.00 86.81 132 ARG A C 1
ATOM 992 O O . ARG A 1 132 ? -11.902 -4.694 10.087 1.00 86.81 132 ARG A O 1
ATOM 999 N N . LEU A 1 133 ? -10.741 -4.057 11.909 1.00 88.00 133 LEU A N 1
ATOM 1000 C CA . LEU A 1 133 ? -10.557 -2.671 11.470 1.00 88.00 133 LEU A CA 1
ATOM 1001 C C . LEU A 1 133 ? -9.779 -2.604 10.142 1.00 88.00 133 LEU A C 1
ATOM 1003 O O . LEU A 1 133 ? -10.286 -2.008 9.195 1.00 88.00 133 LEU A O 1
ATOM 1007 N N . ALA A 1 134 ? -8.652 -3.323 10.014 1.00 84.75 134 ALA A N 1
ATOM 1008 C CA . ALA A 1 134 ? -7.887 -3.432 8.755 1.00 84.75 134 ALA A CA 1
ATOM 1009 C C . ALA A 1 134 ? -8.737 -3.845 7.561 1.00 84.75 134 ALA A C 1
ATOM 1011 O O . ALA A 1 134 ? -8.622 -3.273 6.480 1.00 84.75 134 ALA A O 1
ATOM 1012 N N . PHE A 1 135 ? -9.582 -4.858 7.748 1.00 87.25 135 PHE A N 1
ATOM 1013 C CA . PHE A 1 135 ? -10.441 -5.362 6.688 1.00 87.25 135 PHE A CA 1
ATOM 1014 C C . PHE A 1 135 ? -11.368 -4.267 6.136 1.00 87.25 135 PHE A C 1
ATOM 1016 O O . PHE A 1 135 ? -11.512 -4.139 4.919 1.00 87.25 135 PHE A O 1
ATOM 1023 N N . TYR A 1 136 ? -11.972 -3.466 7.016 1.00 90.38 136 TYR A N 1
ATOM 1024 C CA . TYR A 1 136 ? -12.845 -2.373 6.599 1.00 90.38 136 TYR A CA 1
ATOM 1025 C C . TYR A 1 136 ? -12.054 -1.191 6.023 1.00 90.38 136 TYR A C 1
ATOM 1027 O O . TYR A 1 136 ? -12.454 -0.638 4.999 1.00 90.38 136 TYR A O 1
ATOM 1035 N N . GLU A 1 137 ? -10.911 -0.836 6.608 1.00 87.88 137 GLU A N 1
ATOM 1036 C CA . GLU A 1 137 ? -10.040 0.237 6.108 1.00 87.88 137 GLU A CA 1
ATOM 1037 C C . GLU A 1 137 ? -9.504 -0.065 4.700 1.00 87.88 137 GLU A C 1
ATOM 1039 O O . GLU A 1 137 ? -9.547 0.798 3.823 1.00 87.88 137 GLU A O 1
ATOM 1044 N N . ALA A 1 138 ? -9.105 -1.313 4.427 1.00 83.25 138 ALA A N 1
ATOM 1045 C CA . ALA A 1 138 ? -8.701 -1.764 3.093 1.00 83.25 138 ALA A CA 1
ATOM 1046 C C . ALA A 1 138 ? -9.837 -1.664 2.055 1.00 83.25 138 ALA A C 1
ATOM 1048 O O . ALA A 1 138 ? -9.585 -1.543 0.856 1.00 83.25 138 ALA A O 1
ATOM 1049 N N . ALA A 1 139 ? -11.095 -1.687 2.505 1.00 83.50 139 ALA A N 1
ATOM 1050 C CA . ALA A 1 139 ? -12.271 -1.449 1.671 1.00 83.50 139 ALA A CA 1
ATOM 1051 C C . ALA A 1 139 ? -12.635 0.045 1.536 1.00 83.50 139 ALA A C 1
ATOM 1053 O O . ALA A 1 139 ? -13.649 0.369 0.915 1.00 83.50 139 ALA A O 1
ATOM 1054 N N . GLY A 1 140 ? -11.819 0.949 2.086 1.00 89.19 140 GLY A N 1
ATOM 1055 C CA . GLY A 1 140 ? -12.027 2.396 2.060 1.00 89.19 140 GLY A CA 1
ATOM 1056 C C . GLY A 1 140 ? -12.906 2.931 3.191 1.00 89.19 140 GLY A C 1
ATOM 1057 O O . GLY A 1 140 ? -13.334 4.084 3.121 1.00 89.19 140 GLY A O 1
ATOM 1058 N N . ALA A 1 141 ? -13.198 2.121 4.216 1.00 91.88 141 ALA A N 1
ATOM 1059 C CA . ALA A 1 141 ? -13.934 2.588 5.383 1.00 91.88 141 ALA A CA 1
ATOM 1060 C C . ALA A 1 141 ? -13.117 3.594 6.196 1.00 91.88 141 ALA A C 1
ATOM 1062 O O . ALA A 1 141 ? -11.890 3.513 6.264 1.00 91.88 141 ALA A O 1
ATOM 1063 N N . ARG A 1 142 ? -13.810 4.513 6.866 1.00 93.75 142 ARG A N 1
ATOM 1064 C CA . ARG A 1 142 ? -13.196 5.504 7.757 1.00 93.75 142 ARG A CA 1
ATOM 1065 C C . ARG A 1 142 ? -13.898 5.537 9.102 1.00 93.75 142 ARG A C 1
ATOM 1067 O O . ARG A 1 142 ? -15.117 5.405 9.154 1.00 93.75 142 ARG A O 1
ATOM 1074 N N . VAL A 1 143 ? -13.148 5.732 10.180 1.00 94.88 143 VAL A N 1
ATOM 1075 C CA . VAL A 1 143 ? -13.703 5.822 11.538 1.00 94.88 143 VAL A CA 1
ATOM 1076 C C . VAL A 1 143 ? -14.383 7.180 11.722 1.00 94.88 143 VAL A C 1
ATOM 1078 O O . VAL A 1 143 ? -13.833 8.206 11.328 1.00 94.88 143 VAL A O 1
ATOM 1081 N N . LEU A 1 144 ? -15.577 7.199 12.312 1.00 94.25 144 LEU A N 1
ATOM 1082 C CA . LEU A 1 144 ? -16.222 8.429 12.769 1.00 94.25 144 LEU A CA 1
ATOM 1083 C C . LEU A 1 144 ? -15.686 8.778 14.163 1.00 94.25 144 LEU A C 1
ATOM 1085 O O . LEU A 1 144 ? -15.807 7.954 15.071 1.00 94.25 144 LEU A O 1
ATOM 1089 N N . ASP A 1 145 ? -15.139 9.987 14.346 1.00 92.62 145 ASP A N 1
ATOM 1090 C CA . ASP A 1 145 ? -14.639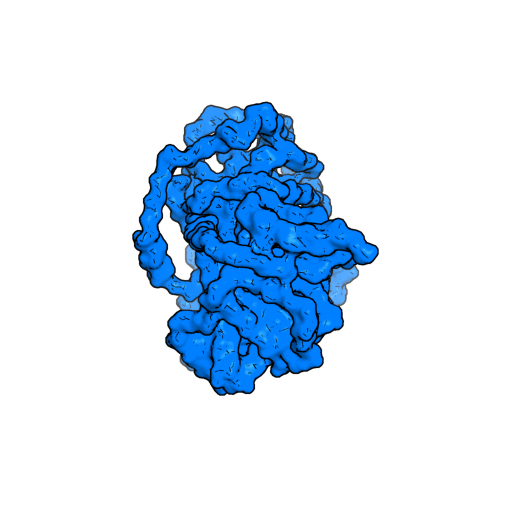 10.479 15.646 1.00 92.62 145 ASP A CA 1
ATOM 1091 C C . ASP A 1 145 ? -15.802 10.721 16.624 1.00 92.62 145 ASP A C 1
ATOM 1093 O O . ASP A 1 145 ? -16.276 11.842 16.841 1.00 92.62 145 ASP A O 1
ATOM 1097 N N . LEU A 1 146 ? -16.309 9.626 17.184 1.00 91.88 146 LEU A N 1
ATOM 1098 C CA . LEU A 1 146 ? -17.420 9.590 18.115 1.00 91.88 146 LEU A CA 1
ATOM 1099 C C . LEU A 1 146 ? -17.088 8.687 19.303 1.00 91.88 146 LEU A C 1
ATOM 1101 O O . LEU A 1 146 ? -16.433 7.653 19.154 1.00 91.88 146 LEU A O 1
ATOM 1105 N N . PRO A 1 147 ? -17.592 9.026 20.501 1.00 92.62 147 PRO A N 1
ATOM 1106 C CA . PRO A 1 147 ? -17.498 8.173 21.669 1.00 92.62 147 PRO A CA 1
ATOM 1107 C C . PRO A 1 147 ? -18.520 7.030 21.585 1.00 92.62 147 PRO A C 1
ATOM 1109 O O . PRO A 1 147 ? -19.430 6.946 22.403 1.00 92.62 147 PRO A O 1
ATOM 1112 N N . TYR A 1 148 ? -18.412 6.209 20.543 1.00 95.06 148 TYR A N 1
ATOM 1113 C CA . TYR A 1 148 ? -19.442 5.251 20.177 1.00 95.06 148 TYR A CA 1
ATOM 1114 C C . TYR A 1 148 ? -19.499 4.042 21.123 1.00 95.06 148 TYR A C 1
ATOM 1116 O O . TYR A 1 148 ? -18.490 3.582 21.662 1.00 95.06 148 TYR A O 1
ATOM 1124 N N . PHE A 1 149 ? -20.714 3.543 21.309 1.00 94.00 149 PHE A N 1
ATOM 1125 C CA . PHE A 1 149 ? -21.045 2.273 21.939 1.00 94.00 149 PHE A CA 1
ATOM 1126 C C . PHE A 1 149 ? -22.190 1.666 21.133 1.00 94.00 149 PHE A C 1
ATOM 1128 O O . PHE A 1 149 ? -23.011 2.405 20.584 1.00 94.00 149 PHE A O 1
ATOM 1135 N N . GLN A 1 150 ? -22.260 0.340 21.069 1.00 93.50 150 GLN A N 1
ATOM 1136 C CA . GLN A 1 150 ? -23.409 -0.313 20.453 1.00 93.50 150 GLN A CA 1
ATOM 1137 C C . GLN A 1 150 ? -24.595 -0.248 21.429 1.00 93.50 150 GLN A C 1
ATOM 1139 O O . GLN A 1 150 ? -24.448 -0.667 22.588 1.00 93.50 150 GLN A O 1
ATOM 1144 N N . PRO A 1 151 ? -25.764 0.264 20.999 1.00 94.31 151 PRO A N 1
ATOM 1145 C CA . PRO A 1 151 ? -26.987 0.220 21.791 1.00 94.31 151 PRO A CA 1
ATOM 1146 C C . PRO A 1 151 ? -27.321 -1.198 22.257 1.00 94.31 151 PRO A C 1
ATOM 1148 O O . PRO A 1 151 ? -27.160 -2.167 21.517 1.00 94.31 151 PRO A O 1
ATOM 1151 N N . GLY A 1 152 ? -27.802 -1.330 23.492 1.00 91.31 152 GLY A N 1
ATOM 1152 C CA . GLY A 1 152 ? -28.043 -2.648 24.074 1.00 91.31 152 GLY A CA 1
ATOM 1153 C C . GLY A 1 152 ? -29.284 -3.328 23.503 1.00 91.31 152 GLY A C 1
ATOM 1154 O O . GLY A 1 152 ? -30.401 -2.846 23.705 1.00 91.31 152 GLY A O 1
ATOM 1155 N N . ILE A 1 153 ? -29.110 -4.478 22.844 1.00 86.25 153 ILE A N 1
ATOM 1156 C CA . ILE A 1 153 ? -30.229 -5.285 22.342 1.00 86.25 153 ILE A CA 1
ATOM 1157 C C . ILE A 1 153 ? -31.062 -5.763 23.539 1.00 86.25 153 ILE A C 1
ATOM 1159 O O . ILE A 1 153 ? -30.595 -6.519 24.389 1.00 86.25 153 ILE A O 1
ATOM 1163 N N . GLY A 1 154 ? -32.316 -5.309 23.622 1.00 83.69 154 GLY A N 1
ATOM 1164 C CA . GLY A 1 154 ? -33.215 -5.649 24.729 1.00 83.69 154 GLY A CA 1
ATOM 1165 C C . GLY A 1 154 ? -33.096 -4.735 25.954 1.00 83.69 154 GLY A C 1
ATOM 1166 O O . GLY A 1 154 ? -33.726 -5.015 26.977 1.00 83.69 154 GLY A O 1
ATOM 1167 N N . GLY A 1 155 ? -32.342 -3.634 25.868 1.00 89.00 155 GLY A N 1
ATOM 1168 C CA . GLY A 1 155 ? -32.318 -2.585 26.887 1.00 89.00 155 GLY A CA 1
ATOM 1169 C C . GLY A 1 155 ? -30.927 -2.010 27.181 1.00 89.00 155 GLY A C 1
ATOM 1170 O O . GLY A 1 155 ? -29.912 -2.645 26.902 1.00 89.00 155 GLY A O 1
ATOM 1171 N N . PRO A 1 156 ? -30.855 -0.852 27.866 1.00 89.31 156 PRO A N 1
ATOM 1172 C CA . PRO A 1 156 ? -29.598 -0.132 28.116 1.00 89.31 156 PRO A CA 1
ATOM 1173 C C . PRO A 1 156 ? -28.594 -0.899 28.994 1.00 89.31 156 PRO A C 1
ATOM 1175 O O . PRO A 1 156 ? -27.417 -0.559 29.028 1.00 89.31 156 PRO A O 1
ATOM 1178 N N . ALA A 1 157 ? -29.032 -1.939 29.714 1.00 88.12 157 ALA A N 1
ATOM 1179 C CA . ALA A 1 157 ? -28.148 -2.801 30.503 1.00 88.12 157 ALA A CA 1
ATOM 1180 C C . ALA A 1 157 ? -27.287 -3.749 29.642 1.00 88.12 157 ALA A C 1
ATOM 1182 O O . ALA A 1 157 ? -26.361 -4.359 30.170 1.00 88.12 157 ALA A O 1
ATOM 1183 N N . HIS A 1 158 ? -27.597 -3.869 28.348 1.00 89.88 158 HIS A N 1
ATOM 1184 C CA . HIS A 1 158 ? -26.932 -4.759 27.393 1.00 89.88 158 HIS A CA 1
ATOM 1185 C C . HIS A 1 158 ? -26.041 -4.009 26.393 1.00 89.88 158 HIS A C 1
ATOM 1187 O O . HIS A 1 158 ? -25.666 -4.576 25.373 1.00 89.88 158 HIS A O 1
ATOM 1193 N N . ARG A 1 159 ? -25.728 -2.729 26.646 1.00 92.75 159 ARG A N 1
ATOM 1194 C CA . ARG A 1 159 ? -24.820 -1.951 25.790 1.00 92.75 159 ARG A CA 1
ATOM 1195 C C . ARG A 1 159 ? -23.457 -2.621 25.690 1.00 92.75 159 ARG A C 1
ATOM 1197 O O . ARG A 1 159 ? -22.932 -3.102 26.696 1.00 92.75 159 ARG A O 1
ATOM 1204 N N . VAL A 1 160 ? -22.860 -2.554 24.503 1.00 89.75 160 VAL A N 1
ATOM 1205 C CA . VAL A 1 160 ? -21.481 -2.999 24.281 1.00 89.75 160 VAL A CA 1
ATOM 1206 C C . VAL A 1 160 ? -20.586 -1.759 24.201 1.00 89.75 160 VAL A C 1
ATOM 1208 O O . VAL A 1 160 ? -20.650 -1.012 23.218 1.00 89.75 160 VAL A O 1
ATOM 1211 N N . PRO A 1 161 ? -19.792 -1.471 25.250 1.00 90.00 161 PRO A N 1
ATOM 1212 C CA . PRO A 1 161 ? -18.888 -0.330 25.248 1.00 90.00 161 PRO A CA 1
ATOM 1213 C C . PRO A 1 161 ? -17.657 -0.606 24.377 1.00 90.00 161 PRO A C 1
ATOM 1215 O O . PRO A 1 161 ? -17.330 -1.749 24.072 1.00 90.00 161 PRO A O 1
ATOM 1218 N N . GLY A 1 162 ? -16.915 0.452 24.040 1.00 85.50 162 GLY A N 1
ATOM 1219 C CA . GLY A 1 162 ? -15.648 0.310 23.316 1.00 85.50 162 GLY A CA 1
ATOM 1220 C C . GLY A 1 162 ? -15.827 -0.105 21.857 1.00 85.50 162 GLY A C 1
ATOM 1221 O O . GLY A 1 162 ? -14.968 -0.797 21.320 1.00 85.50 162 GLY A O 1
ATOM 1222 N N . MET A 1 163 ? -16.919 0.326 21.229 1.00 90.69 163 MET A N 1
ATOM 1223 C CA . MET A 1 163 ? -17.194 0.110 19.810 1.00 90.69 163 MET A CA 1
ATOM 1224 C C . MET A 1 163 ? -16.776 1.335 18.991 1.00 90.69 163 MET A C 1
ATOM 1226 O O . MET A 1 163 ? -16.723 2.459 19.491 1.00 90.69 163 MET A O 1
ATOM 1230 N N . LEU A 1 164 ? -16.503 1.121 17.711 1.00 94.94 164 LEU A N 1
ATOM 1231 C CA . LEU A 1 164 ? -16.300 2.155 16.705 1.00 94.94 164 LEU A CA 1
ATOM 1232 C C . LEU A 1 164 ? -17.449 2.113 15.702 1.00 94.94 164 LEU A C 1
ATOM 1234 O O . LEU A 1 164 ? -17.933 1.039 15.344 1.00 94.94 164 LEU A O 1
ATOM 1238 N N . LEU A 1 165 ? -17.831 3.289 15.208 1.00 96.88 165 LEU A N 1
ATOM 1239 C CA . LEU A 1 165 ? -18.733 3.419 14.072 1.00 96.88 165 LEU A CA 1
ATOM 1240 C C . LEU A 1 165 ? -17.920 3.834 12.846 1.00 96.88 165 LEU A C 1
ATOM 1242 O O . LEU A 1 165 ? -17.234 4.857 12.857 1.00 96.88 165 LEU A O 1
ATOM 1246 N N . LEU A 1 166 ? -17.985 3.031 11.791 1.00 97.31 166 LEU A N 1
ATOM 1247 C CA . LEU A 1 166 ? -17.271 3.256 10.540 1.00 97.31 166 LEU A CA 1
ATOM 1248 C C . LEU A 1 166 ? -18.220 3.806 9.481 1.00 97.31 166 LEU A C 1
ATOM 1250 O O . LEU A 1 166 ? -19.355 3.353 9.383 1.00 97.31 166 LEU A O 1
ATOM 1254 N N . ALA A 1 167 ? -17.742 4.713 8.636 1.00 97.06 167 ALA A N 1
ATOM 1255 C CA . ALA A 1 167 ? -18.388 5.098 7.390 1.00 97.06 167 ALA A CA 1
ATOM 1256 C C . ALA A 1 167 ? -17.808 4.269 6.231 1.00 97.06 167 ALA A C 1
ATOM 1258 O O . ALA A 1 167 ? -16.639 4.413 5.882 1.00 97.06 167 ALA A O 1
ATOM 1259 N N . LEU A 1 168 ? -18.637 3.415 5.627 1.00 96.69 168 LEU A N 1
ATOM 1260 C CA . LEU A 1 168 ? -18.331 2.629 4.420 1.00 96.69 168 LEU A CA 1
ATOM 1261 C C . LEU A 1 168 ? -18.654 3.402 3.134 1.00 96.69 168 LEU A C 1
ATOM 1263 O O . LEU A 1 168 ? -18.090 3.153 2.072 1.00 96.69 168 LEU A O 1
ATOM 1267 N N . HIS A 1 169 ? -19.607 4.327 3.224 1.00 96.00 169 HIS A N 1
ATOM 1268 C CA . HIS A 1 169 ? -19.988 5.227 2.148 1.00 96.00 169 HIS A CA 1
ATOM 1269 C C . HIS A 1 169 ? -20.544 6.519 2.739 1.00 96.00 169 HIS A C 1
ATOM 1271 O O . HIS A 1 169 ? -21.320 6.472 3.693 1.00 96.00 169 HIS A O 1
ATOM 1277 N N . VAL A 1 170 ? -20.197 7.650 2.128 1.00 95.75 170 VAL A N 1
ATOM 1278 C CA . VAL A 1 170 ? -20.815 8.953 2.384 1.00 95.75 170 VAL A CA 1
ATOM 1279 C C . VAL A 1 170 ? -21.193 9.554 1.037 1.00 95.75 170 VAL A C 1
ATOM 1281 O O . VAL A 1 170 ? -20.349 9.655 0.142 1.00 95.75 170 VAL A O 1
ATOM 1284 N N . ALA A 1 171 ? -22.457 9.931 0.866 1.00 93.31 171 ALA A N 1
ATOM 1285 C CA . ALA A 1 171 ? -22.885 10.585 -0.362 1.00 93.31 171 ALA A CA 1
ATOM 1286 C C . ALA A 1 171 ? -22.318 12.024 -0.426 1.00 93.31 171 ALA A C 1
ATOM 1288 O O . ALA A 1 171 ? -22.337 12.724 0.589 1.00 93.31 171 ALA A O 1
ATOM 1289 N N . PRO A 1 172 ? -21.851 12.512 -1.596 1.00 90.94 172 PRO A N 1
ATOM 1290 C CA . PRO A 1 172 ? -21.142 13.796 -1.711 1.00 90.94 172 PRO A CA 1
ATOM 1291 C C . PRO A 1 172 ? -21.834 15.027 -1.090 1.00 90.94 172 PRO A C 1
ATOM 1293 O O . PRO A 1 172 ? -21.142 15.869 -0.522 1.00 90.94 172 PRO A O 1
ATOM 1296 N N . PRO A 1 173 ? -23.178 15.169 -1.123 1.00 89.94 173 PRO A N 1
ATOM 1297 C CA . PRO A 1 173 ? -23.854 16.291 -0.462 1.00 89.94 173 PRO A CA 1
ATOM 1298 C C . PRO A 1 173 ? -23.679 16.330 1.065 1.00 89.94 173 PRO A C 1
ATOM 1300 O O . PRO A 1 173 ? -23.959 17.354 1.684 1.00 89.94 173 PRO A O 1
ATOM 1303 N N . PHE A 1 174 ? -23.239 15.228 1.676 1.00 91.94 174 PHE A N 1
ATOM 1304 C CA . PHE A 1 174 ? -23.050 15.094 3.119 1.00 91.94 174 PHE A CA 1
ATOM 1305 C C . PHE A 1 174 ? -21.589 15.260 3.554 1.00 91.94 174 PHE A C 1
ATOM 1307 O O . PHE A 1 174 ? -21.290 15.030 4.723 1.00 91.94 174 PHE A O 1
ATOM 1314 N N . THR A 1 175 ? -20.717 15.735 2.655 1.00 88.25 175 THR A N 1
ATOM 1315 C CA . THR A 1 175 ? -19.339 16.173 2.942 1.00 88.25 175 THR A CA 1
ATOM 1316 C C . THR A 1 175 ? -19.145 17.662 2.593 1.00 88.25 175 THR A C 1
ATOM 1318 O O . THR A 1 175 ? -18.366 17.989 1.693 1.00 88.25 175 THR A O 1
ATOM 1321 N N . PRO A 1 176 ? -19.903 18.590 3.219 1.00 72.75 176 PRO A N 1
ATOM 1322 C CA . PRO A 1 176 ? -20.016 19.981 2.758 1.00 72.75 176 PRO A CA 1
ATOM 1323 C C . PRO A 1 176 ? -18.711 20.782 2.858 1.00 72.75 176 PRO A C 1
ATOM 1325 O O . PRO A 1 176 ? -18.467 21.648 2.021 1.00 72.75 176 PRO A O 1
ATOM 1328 N N . ASP A 1 177 ? -17.865 20.460 3.838 1.00 79.94 177 ASP A N 1
ATOM 1329 C CA . ASP A 1 177 ? -16.622 21.179 4.144 1.00 79.94 177 ASP A CA 1
ATOM 1330 C C . ASP A 1 177 ? -15.365 20.377 3.747 1.00 79.94 177 ASP A C 1
ATOM 1332 O O . ASP A 1 177 ? -14.260 20.648 4.218 1.00 79.94 177 ASP A O 1
ATOM 1336 N N . GLY A 1 178 ? -15.529 19.381 2.866 1.00 78.56 178 GLY A N 1
ATOM 1337 C CA . GLY A 1 178 ? -14.453 18.531 2.354 1.00 78.56 178 GLY A CA 1
ATOM 1338 C C . GLY A 1 178 ? -14.599 17.049 2.724 1.00 78.56 178 GLY A C 1
ATOM 1339 O O . GLY A 1 178 ? -15.475 16.681 3.505 1.00 78.56 178 GLY A O 1
ATOM 1340 N N . PRO A 1 179 ? -13.738 16.179 2.165 1.00 80.69 179 PRO A N 1
ATOM 1341 C CA . PRO A 1 179 ? -13.885 14.720 2.237 1.00 80.69 179 PRO A CA 1
ATOM 1342 C C . PRO A 1 179 ? -13.653 14.120 3.633 1.00 80.69 179 PRO A C 1
ATOM 1344 O O . PRO A 1 179 ? -13.918 12.937 3.832 1.00 80.69 179 PRO A O 1
ATOM 1347 N N . ASP A 1 180 ? -13.160 14.910 4.589 1.00 87.56 180 ASP A N 1
ATOM 1348 C CA . ASP A 1 180 ? -12.813 14.482 5.952 1.00 87.56 180 ASP A CA 1
ATOM 1349 C C . ASP A 1 180 ? -13.885 14.815 6.997 1.00 87.56 180 ASP A C 1
ATOM 1351 O O . ASP A 1 180 ? -13.685 14.591 8.192 1.00 87.56 180 ASP A O 1
ATOM 1355 N N . LEU A 1 181 ? -15.022 15.360 6.563 1.00 88.88 181 LEU A N 1
ATOM 1356 C CA . LEU A 1 181 ? -16.120 15.775 7.429 1.00 88.88 181 LEU A CA 1
ATOM 1357 C C . LEU A 1 181 ? -17.447 15.225 6.918 1.00 88.88 181 LEU A C 1
ATOM 1359 O O . LEU A 1 181 ? -17.740 15.272 5.727 1.00 88.88 181 LEU A O 1
ATOM 1363 N N . VAL A 1 182 ? -18.271 14.748 7.846 1.00 92.19 182 VAL A N 1
ATOM 1364 C CA . VAL A 1 182 ? -19.625 14.251 7.602 1.00 92.19 182 VAL A CA 1
ATOM 1365 C C . VAL A 1 182 ? -20.637 15.185 8.246 1.00 92.19 182 VAL A C 1
ATOM 1367 O O . VAL A 1 182 ? -20.504 15.579 9.407 1.00 92.19 182 VAL A O 1
ATOM 1370 N N . ALA A 1 183 ? -21.704 15.496 7.515 1.00 91.00 183 ALA A N 1
ATOM 1371 C CA . ALA A 1 183 ? -22.839 16.227 8.054 1.00 91.00 183 ALA A CA 1
ATOM 1372 C C . ALA A 1 183 ? -23.442 15.484 9.261 1.00 91.00 183 ALA A C 1
ATOM 1374 O O . ALA A 1 183 ? -23.892 14.345 9.151 1.00 91.00 183 ALA A O 1
ATOM 1375 N N . ALA A 1 184 ? -23.503 16.149 10.414 1.00 91.31 184 ALA A N 1
ATOM 1376 C CA . ALA A 1 184 ? -23.935 15.509 11.654 1.00 91.31 184 ALA A CA 1
ATOM 1377 C C . ALA A 1 184 ? -25.426 15.136 11.682 1.00 91.31 184 ALA A C 1
ATOM 1379 O O . ALA A 1 184 ? -25.807 14.189 12.361 1.00 91.31 184 ALA A O 1
ATOM 1380 N N . ALA A 1 185 ? -26.290 15.867 10.970 1.00 93.31 185 ALA A N 1
ATOM 1381 C CA . ALA A 1 185 ? -27.740 15.744 11.133 1.00 93.31 185 ALA A CA 1
ATOM 1382 C C . ALA A 1 185 ? -28.311 14.347 10.787 1.00 93.31 185 ALA A C 1
ATOM 1384 O O . ALA A 1 185 ? -29.051 13.814 11.619 1.00 93.31 185 ALA A O 1
ATOM 1385 N N . PRO A 1 186 ? -27.973 13.713 9.640 1.00 94.06 186 PRO A N 1
ATOM 1386 C CA . PRO A 1 186 ? -28.416 12.345 9.352 1.00 94.06 186 PRO A CA 1
ATOM 1387 C C . PRO A 1 186 ? -27.908 11.337 10.385 1.00 94.06 186 PRO A C 1
ATOM 1389 O O . PRO A 1 186 ? -28.678 10.517 10.878 1.00 94.06 186 PRO A O 1
ATOM 1392 N N . LEU A 1 187 ? -26.634 11.451 10.775 1.00 94.88 187 LEU A N 1
ATOM 1393 C CA . LEU A 1 187 ? -26.011 10.545 11.734 1.00 94.88 187 LEU A CA 1
ATOM 1394 C C . LEU A 1 187 ? -26.629 10.680 13.130 1.00 94.88 187 LEU A C 1
ATOM 1396 O O . LEU A 1 187 ? -26.957 9.688 13.770 1.00 94.88 187 LEU A O 1
ATOM 1400 N N . ARG A 1 188 ? -26.876 11.911 13.583 1.00 96.00 188 ARG A N 1
ATOM 1401 C CA . ARG A 1 188 ? -27.534 12.184 14.862 1.00 96.00 188 ARG A CA 1
ATOM 1402 C C . ARG A 1 188 ? -28.946 11.612 14.907 1.00 96.00 188 ARG A C 1
ATOM 1404 O O . ARG A 1 188 ? -29.345 11.054 15.926 1.00 96.00 188 ARG A O 1
ATOM 1411 N N . ARG A 1 189 ? -29.703 11.766 13.818 1.00 97.12 189 ARG A N 1
ATOM 1412 C CA . ARG A 1 189 ? -31.047 11.197 13.698 1.00 97.12 189 ARG A CA 1
ATOM 1413 C C . ARG A 1 189 ? -31.003 9.670 13.773 1.00 97.12 189 ARG A C 1
ATOM 1415 O O . ARG A 1 189 ? -31.740 9.103 14.570 1.00 97.12 189 ARG A O 1
ATOM 1422 N N . PHE A 1 190 ? -30.099 9.045 13.020 1.00 97.38 190 PHE A N 1
ATOM 1423 C CA . PHE A 1 190 ? -29.881 7.599 13.049 1.00 97.38 190 PHE A CA 1
ATOM 1424 C C . PHE A 1 190 ? -29.562 7.085 14.460 1.00 97.38 190 PHE A C 1
ATOM 1426 O O . PHE A 1 190 ? -30.209 6.155 14.924 1.00 97.38 190 PHE A O 1
ATOM 1433 N N . ILE A 1 191 ? -28.625 7.718 15.176 1.00 97.25 191 ILE A N 1
ATOM 1434 C CA . ILE A 1 191 ? -28.244 7.300 16.535 1.00 97.25 191 ILE A CA 1
ATOM 1435 C C . ILE A 1 191 ? -29.418 7.382 17.516 1.00 97.25 191 ILE A C 1
ATOM 1437 O O . ILE A 1 191 ? -29.603 6.479 18.328 1.00 97.25 191 ILE A O 1
ATOM 1441 N N . VAL A 1 192 ? -30.231 8.438 17.437 1.00 97.38 192 VAL A N 1
ATOM 1442 C CA . VAL A 1 192 ? -31.437 8.569 18.270 1.00 97.38 192 VAL A CA 1
ATOM 1443 C C . VAL A 1 192 ? -32.437 7.455 17.964 1.00 97.38 192 VAL A C 1
ATOM 1445 O O . VAL A 1 192 ? -32.894 6.790 18.889 1.00 97.38 192 VAL A O 1
ATOM 1448 N N . GLU A 1 193 ? -32.725 7.214 16.684 1.00 95.56 193 GLU A N 1
ATOM 1449 C CA . GLU A 1 193 ? -33.639 6.152 16.247 1.00 95.56 193 GLU A CA 1
ATOM 1450 C C . GLU A 1 193 ? -33.134 4.765 16.678 1.00 95.56 193 GLU A C 1
ATOM 1452 O O . GLU A 1 193 ? -33.917 3.941 17.147 1.00 95.56 193 GLU A O 1
ATOM 1457 N N . TYR A 1 194 ? -31.825 4.515 16.586 1.00 95.25 194 TYR A N 1
ATOM 1458 C CA . TYR A 1 194 ? -31.228 3.230 16.945 1.00 95.25 194 TYR A CA 1
ATOM 1459 C C . TYR A 1 194 ? -31.242 2.974 18.460 1.00 95.25 194 TYR A C 1
ATOM 1461 O O . TYR A 1 194 ? -31.556 1.863 18.893 1.00 95.25 194 TYR A O 1
ATOM 1469 N N . LEU A 1 195 ? -30.987 4.003 19.278 1.00 95.75 195 LEU A N 1
ATOM 1470 C CA . LEU A 1 195 ? -31.135 3.928 20.736 1.00 95.75 195 LEU A CA 1
ATOM 1471 C C . LEU A 1 195 ? -32.595 3.682 21.138 1.00 95.75 195 LEU A C 1
ATOM 1473 O O . LEU A 1 195 ? -32.865 2.834 21.983 1.00 95.75 195 LEU A O 1
ATOM 1477 N N . GLU A 1 196 ? -33.552 4.382 20.527 1.00 95.12 196 GLU A N 1
ATOM 1478 C CA . GLU A 1 196 ? -34.978 4.169 20.802 1.00 95.12 196 GLU A CA 1
ATOM 1479 C C . GLU A 1 196 ? -35.440 2.767 20.396 1.00 95.12 196 GLU A C 1
ATOM 1481 O O . GLU A 1 196 ? -36.158 2.124 21.160 1.00 95.12 196 GLU A O 1
ATOM 1486 N N . ALA A 1 197 ? -35.001 2.271 19.237 1.00 91.44 197 ALA A N 1
ATOM 1487 C CA . ALA A 1 197 ? -35.352 0.938 18.760 1.00 91.44 197 ALA A CA 1
ATOM 1488 C C . ALA A 1 197 ? -34.750 -0.179 19.629 1.00 91.44 197 ALA A C 1
ATOM 1490 O O . ALA A 1 197 ? -35.433 -1.159 19.923 1.00 91.44 197 ALA A O 1
ATOM 1491 N N . SER A 1 198 ? -33.497 -0.024 20.064 1.00 91.81 198 SER A N 1
ATOM 1492 C CA . SER A 1 198 ? -32.776 -1.064 20.816 1.00 91.81 198 SER A CA 1
ATOM 1493 C C . SER A 1 198 ? -33.090 -1.035 22.313 1.00 91.81 198 SER A C 1
ATOM 1495 O O . SER A 1 198 ? -33.270 -2.079 22.940 1.00 91.81 198 SER A O 1
ATOM 1497 N N . GLU A 1 199 ? -33.200 0.166 22.889 1.00 94.25 199 GLU A N 1
ATOM 1498 C CA . GLU A 1 199 ? -33.301 0.384 24.339 1.00 94.25 199 GLU A CA 1
ATOM 1499 C C . GLU A 1 199 ? -34.690 0.868 24.790 1.00 94.25 199 GLU A C 1
ATOM 1501 O O . GLU A 1 199 ? -34.959 0.983 25.990 1.00 94.25 199 GLU A O 1
ATOM 1506 N N . GLY A 1 200 ? -35.586 1.165 23.843 1.00 93.31 200 GLY A N 1
ATOM 1507 C CA . GLY A 1 200 ? -36.952 1.648 24.068 1.00 93.31 200 GLY A CA 1
ATOM 1508 C C . GLY A 1 200 ? -37.072 3.159 24.304 1.00 93.31 200 GLY A C 1
ATOM 1509 O O . GLY A 1 200 ? -38.179 3.697 24.259 1.00 93.31 200 GLY A O 1
ATOM 1510 N N . LYS A 1 201 ? -35.964 3.855 24.588 1.00 92.69 201 LYS A N 1
ATOM 1511 C CA . LYS A 1 201 ? -35.884 5.318 24.737 1.00 92.69 201 LYS A CA 1
ATOM 1512 C C . LYS A 1 201 ? -34.433 5.789 24.660 1.00 92.69 201 LYS A C 1
ATOM 1514 O O . LYS A 1 201 ? -33.526 5.043 25.010 1.00 92.69 201 LYS A O 1
ATOM 1519 N N . VAL A 1 202 ? -34.224 7.067 24.355 1.00 95.06 202 VAL A N 1
ATOM 1520 C CA . VAL A 1 202 ? -32.907 7.700 24.517 1.00 95.06 202 VAL A CA 1
ATOM 1521 C C . VAL A 1 202 ? -32.581 7.873 26.006 1.00 95.06 202 VAL A C 1
ATOM 1523 O O . VAL A 1 202 ? -33.343 8.490 26.758 1.00 95.06 202 VAL A O 1
ATOM 1526 N N . GLY A 1 203 ? -31.449 7.319 26.440 1.00 88.88 203 GLY A N 1
ATOM 1527 C CA . GLY A 1 203 ? -30.931 7.470 27.799 1.00 88.88 203 GLY A CA 1
ATOM 1528 C C . GLY A 1 203 ? -30.557 8.918 28.145 1.00 88.88 203 GLY A C 1
ATOM 1529 O O . GLY A 1 203 ? -30.172 9.707 27.287 1.00 88.88 203 GLY A O 1
ATOM 1530 N N . ALA A 1 204 ? -30.664 9.277 29.426 1.00 91.69 204 ALA A N 1
ATOM 1531 C CA . ALA A 1 204 ? -30.198 10.567 29.960 1.00 91.69 204 ALA A CA 1
ATOM 1532 C C . ALA A 1 204 ? -28.878 10.431 30.747 1.00 91.69 204 ALA A C 1
ATOM 1534 O O . ALA A 1 204 ? -28.490 11.332 31.492 1.00 91.69 204 ALA A O 1
ATOM 1535 N N . ASP A 1 205 ? -28.226 9.274 30.635 1.00 92.94 205 ASP A N 1
ATOM 1536 C CA . ASP A 1 205 ? -26.928 8.973 31.232 1.00 92.94 205 ASP A CA 1
ATOM 1537 C C . ASP A 1 205 ? -25.775 9.721 30.544 1.00 92.94 205 ASP A C 1
ATOM 1539 O O . ASP A 1 205 ? -25.909 10.287 29.456 1.00 92.94 205 ASP A O 1
ATOM 1543 N N . ALA A 1 206 ? -24.623 9.735 31.220 1.00 92.06 206 ALA A N 1
ATOM 1544 C CA . ALA A 1 206 ? -23.440 10.459 30.773 1.00 92.06 206 ALA A CA 1
ATOM 1545 C C . ALA A 1 206 ? -22.926 9.968 29.413 1.00 92.06 206 ALA A C 1
ATOM 1547 O O . ALA A 1 206 ? -22.564 10.796 28.583 1.00 92.06 206 ALA A O 1
ATOM 1548 N N . GLU A 1 207 ? -22.946 8.656 29.175 1.00 91.75 207 GLU A N 1
ATOM 1549 C CA . GLU A 1 207 ? -22.454 8.029 27.945 1.00 91.75 207 GLU A CA 1
ATOM 1550 C C . GLU A 1 207 ? -23.295 8.455 26.730 1.00 91.75 207 GLU A C 1
ATOM 1552 O O . GLU A 1 207 ? -22.765 8.977 25.746 1.00 91.75 207 GLU A O 1
ATOM 1557 N N . THR A 1 208 ? -24.627 8.376 26.847 1.00 94.81 208 THR A N 1
ATOM 1558 C CA . THR A 1 208 ? -25.556 8.882 25.821 1.00 94.81 208 THR A CA 1
ATOM 1559 C C . THR A 1 208 ? -25.369 10.386 25.606 1.00 94.81 208 THR A C 1
ATOM 1561 O O . THR A 1 208 ? -25.308 10.871 24.474 1.00 94.81 208 THR A O 1
ATOM 1564 N N . GLY A 1 209 ? -25.231 11.147 26.695 1.00 95.31 209 GLY A N 1
ATOM 1565 C CA . GLY A 1 209 ? -24.996 12.588 26.635 1.00 95.31 209 GLY A CA 1
ATOM 1566 C C . GLY A 1 209 ? -23.654 12.974 26.002 1.00 95.31 209 GLY A C 1
ATOM 1567 O O . GLY A 1 209 ? -23.548 14.049 25.414 1.00 95.31 209 GLY A O 1
ATOM 1568 N N . GLU A 1 210 ? -22.614 12.148 26.116 1.00 94.69 210 GLU A N 1
ATOM 1569 C CA . GLU A 1 210 ? -21.320 12.342 25.448 1.00 94.69 210 GLU A CA 1
ATOM 1570 C C . GLU A 1 210 ? -21.413 12.093 23.946 1.00 94.69 210 GLU A C 1
ATOM 1572 O O . GLU A 1 210 ? -20.956 12.935 23.170 1.00 94.69 210 GLU A O 1
ATOM 1577 N N . LEU A 1 211 ? -22.063 11.001 23.538 1.00 95.25 211 LEU A N 1
ATOM 1578 C CA . LEU A 1 211 ? -22.289 10.677 22.130 1.00 95.25 211 LEU A CA 1
ATOM 1579 C C . LEU A 1 211 ? -23.096 11.764 21.416 1.00 95.25 211 LEU A C 1
ATOM 1581 O O . LEU A 1 211 ? -22.665 12.273 20.381 1.00 95.25 211 LEU A O 1
ATOM 1585 N N . LEU A 1 212 ? -24.216 12.195 22.002 1.00 95.94 212 LEU A N 1
ATOM 1586 C CA . LEU A 1 212 ? -25.041 13.253 21.414 1.00 95.94 212 LEU A CA 1
ATOM 1587 C C . LEU A 1 212 ? -24.302 14.598 21.349 1.00 95.94 212 LEU A C 1
ATOM 1589 O O . LEU A 1 212 ? -24.383 15.285 20.335 1.00 95.94 212 LEU A O 1
ATOM 1593 N N . ARG A 1 213 ? -23.506 14.954 22.368 1.00 94.06 213 ARG A N 1
ATOM 1594 C CA . ARG A 1 213 ? -22.670 16.168 22.321 1.00 94.06 213 ARG A CA 1
ATOM 1595 C C . ARG A 1 213 ? -21.581 16.100 21.254 1.00 94.06 213 ARG A C 1
ATOM 1597 O O . ARG A 1 213 ? -21.247 17.135 20.687 1.00 94.06 213 ARG A O 1
ATOM 1604 N N . ALA A 1 214 ? -21.007 14.923 21.003 1.00 92.19 214 ALA A N 1
ATOM 1605 C CA . ALA A 1 214 ? -20.019 14.744 19.942 1.00 92.19 214 ALA A CA 1
ATOM 1606 C C . ALA A 1 214 ? -20.643 14.929 18.549 1.00 92.19 214 ALA A C 1
ATOM 1608 O O . ALA A 1 214 ? -20.033 15.561 17.692 1.00 92.19 214 ALA A O 1
ATOM 1609 N N . LEU A 1 215 ? -21.884 14.469 18.363 1.00 93.25 215 LEU A N 1
ATOM 1610 C CA . LEU A 1 215 ? -22.671 14.701 17.148 1.00 93.25 215 LEU A CA 1
ATOM 1611 C C . LEU A 1 215 ? -23.077 16.174 16.983 1.00 93.25 215 LEU A C 1
ATOM 1613 O O . LEU A 1 215 ? -23.139 16.670 15.865 1.00 93.25 215 LEU A O 1
ATOM 1617 N N . ASP A 1 216 ? -23.316 16.891 18.080 1.00 90.88 216 ASP A N 1
ATOM 1618 C CA . ASP A 1 216 ? -23.730 18.302 18.061 1.00 90.88 216 ASP A CA 1
ATOM 1619 C C . ASP A 1 216 ? -22.549 19.295 17.904 1.00 90.88 216 ASP A C 1
ATOM 1621 O O . ASP A 1 216 ? -22.745 20.513 17.975 1.00 90.88 216 ASP A O 1
ATOM 1625 N N . ARG A 1 217 ? -21.313 18.813 17.689 1.00 84.62 217 ARG A N 1
ATOM 1626 C CA . ARG A 1 217 ? -20.132 19.673 17.486 1.00 84.62 217 ARG A CA 1
ATOM 1627 C C . ARG A 1 217 ? -20.281 20.538 16.215 1.00 84.62 217 ARG A C 1
ATOM 1629 O O . ARG A 1 217 ? -20.704 20.038 15.171 1.00 84.62 217 ARG A O 1
ATOM 1636 N N . PRO A 1 218 ? -19.891 21.828 16.253 1.00 77.44 218 PRO A N 1
ATOM 1637 C CA . PRO A 1 218 ? -19.863 22.671 15.058 1.00 77.44 218 PRO A CA 1
ATOM 1638 C C . PRO A 1 218 ? -18.916 22.109 13.988 1.00 77.44 218 PRO A C 1
ATOM 1640 O O . PRO A 1 218 ? -17.796 21.722 14.311 1.00 77.44 218 PRO A O 1
ATOM 1643 N N . GLY A 1 219 ? -19.344 22.114 12.722 1.00 77.31 219 GLY A N 1
ATOM 1644 C CA . GLY A 1 219 ? -18.533 21.656 11.581 1.00 77.31 219 GLY A CA 1
ATOM 1645 C C . GLY A 1 219 ? -18.740 20.193 11.170 1.00 77.31 219 GLY A C 1
ATOM 1646 O O . GLY A 1 219 ? -18.165 19.768 10.177 1.00 77.31 219 GLY A O 1
ATOM 1647 N N . GLY A 1 220 ? -19.586 19.434 11.876 1.00 87.38 220 GLY A N 1
ATOM 1648 C CA . GLY A 1 220 ? -19.880 18.036 11.549 1.00 87.38 220 GLY A CA 1
ATOM 1649 C C . GLY A 1 220 ? -18.998 17.033 12.294 1.00 87.38 220 GLY A C 1
ATOM 1650 O O . GLY A 1 220 ? -18.287 17.379 13.237 1.00 87.38 220 GLY A O 1
ATOM 1651 N N . VAL A 1 221 ? -19.078 15.767 11.888 1.00 91.56 221 VAL A N 1
ATOM 1652 C CA . VAL A 1 221 ? -18.302 14.667 12.478 1.00 91.56 221 VAL A CA 1
ATOM 1653 C C . VAL A 1 221 ? -17.075 14.411 11.618 1.00 91.56 221 VAL A C 1
ATOM 1655 O O . VAL A 1 221 ? -17.195 14.242 10.405 1.00 91.56 221 VAL A O 1
ATOM 1658 N N . ARG A 1 222 ? -15.893 14.388 12.237 1.00 90.62 222 ARG A N 1
ATOM 1659 C CA . ARG A 1 222 ? -14.650 14.078 11.528 1.00 90.62 222 ARG A CA 1
ATOM 1660 C C . ARG A 1 222 ? -14.613 12.608 11.144 1.00 90.62 222 ARG A C 1
ATOM 1662 O O . ARG A 1 222 ? -14.982 11.740 11.933 1.00 90.62 222 ARG A O 1
ATOM 1669 N N . LEU A 1 223 ? -14.149 12.360 9.930 1.00 85.94 223 LEU A N 1
ATOM 1670 C CA . LEU A 1 223 ? -13.694 11.052 9.508 1.00 85.94 223 LEU A CA 1
ATOM 1671 C C . LEU A 1 223 ? -12.200 10.993 9.785 1.00 85.94 223 LEU A C 1
ATOM 1673 O O . LEU A 1 223 ? -11.431 11.768 9.213 1.00 85.94 223 LEU A O 1
ATOM 1677 N N . ASP A 1 224 ? -11.770 10.078 10.633 1.00 76.75 224 ASP A N 1
ATOM 1678 C CA . ASP A 1 224 ? -10.346 9.855 10.812 1.00 76.75 224 ASP A CA 1
ATOM 1679 C C . ASP A 1 224 ? -9.795 9.064 9.621 1.00 76.75 224 ASP A C 1
ATOM 1681 O O . ASP A 1 224 ? -10.495 8.286 8.957 1.00 76.75 224 ASP A O 1
ATOM 1685 N N . ALA A 1 225 ? -8.538 9.342 9.277 1.00 46.72 225 ALA A N 1
ATOM 1686 C CA . ALA A 1 225 ? -7.770 8.436 8.437 1.00 46.72 225 ALA A CA 1
ATOM 1687 C C . ALA A 1 225 ? -7.598 7.104 9.194 1.00 46.72 225 ALA A C 1
ATOM 1689 O O . ALA A 1 225 ? -7.619 7.110 10.431 1.00 46.72 225 ALA A O 1
ATOM 1690 N N . PRO A 1 226 ? -7.445 5.975 8.483 1.00 32.16 226 PRO A N 1
ATOM 1691 C CA . PRO A 1 226 ? -7.232 4.680 9.118 1.00 32.16 226 PRO A CA 1
ATOM 1692 C C . PRO A 1 226 ? -6.107 4.764 10.169 1.00 32.16 226 PRO A C 1
ATOM 1694 O O . PRO A 1 226 ? -4.997 5.192 9.848 1.00 32.16 226 PRO A O 1
ATOM 1697 N N . GLY A 1 227 ? -6.420 4.446 11.435 1.00 34.66 227 GLY A N 1
ATOM 1698 C CA . GLY A 1 227 ? -5.473 4.487 12.568 1.00 34.66 227 GLY A CA 1
ATOM 1699 C C . GLY A 1 227 ? -5.676 5.541 13.679 1.00 34.66 227 GLY A C 1
ATOM 1700 O O . GLY A 1 227 ? -4.857 5.606 14.598 1.00 34.66 227 GLY A O 1
ATOM 1701 N N . GLY A 1 228 ? -6.741 6.349 13.665 1.00 30.16 228 GLY A N 1
ATOM 1702 C CA . GLY A 1 228 ? -7.052 7.312 14.737 1.00 30.16 228 GLY A CA 1
ATOM 1703 C C . GLY A 1 228 ? -7.707 6.691 15.983 1.00 30.16 228 GLY A C 1
ATOM 1704 O O . GLY A 1 228 ? -8.912 6.804 16.176 1.00 30.16 228 GLY A O 1
ATOM 1705 N N . GLY A 1 229 ? -6.938 6.023 16.847 1.00 30.47 229 GLY A N 1
ATOM 1706 C CA . GLY A 1 229 ? -7.413 5.593 18.172 1.00 30.47 229 GLY A CA 1
ATOM 1707 C C . GLY A 1 229 ? -7.510 6.765 19.162 1.00 30.47 229 GLY A C 1
ATOM 1708 O O . GLY A 1 229 ? -6.621 7.615 19.210 1.00 30.47 229 GLY A O 1
ATOM 1709 N N . ARG A 1 230 ? -8.584 6.813 19.968 1.00 31.36 230 ARG A N 1
ATOM 1710 C CA . ARG A 1 230 ? -8.876 7.865 20.967 1.00 31.36 230 ARG A CA 1
ATOM 1711 C C . ARG A 1 230 ? -7.693 8.084 21.921 1.00 31.36 230 ARG A C 1
ATOM 1713 O O . ARG A 1 230 ? -7.501 7.329 22.871 1.00 31.36 230 ARG A O 1
ATOM 1720 N N . ALA A 1 231 ? -6.955 9.178 21.734 1.00 28.97 231 ALA A N 1
ATOM 1721 C CA . ALA A 1 231 ? -5.991 9.654 22.717 1.00 28.97 231 ALA A CA 1
ATOM 1722 C C . ALA A 1 231 ? -6.742 10.200 23.944 1.00 28.97 231 ALA A C 1
ATOM 1724 O O . ALA A 1 231 ? -7.363 11.265 23.906 1.00 28.97 231 ALA A O 1
ATOM 1725 N N . SER A 1 232 ? -6.696 9.445 25.042 1.00 28.08 232 SER A N 1
ATOM 1726 C CA . SER A 1 232 ? -7.091 9.913 26.369 1.00 28.08 232 SER A CA 1
ATOM 1727 C C . SER A 1 232 ? -6.332 11.197 26.709 1.00 28.08 232 SER A C 1
ATOM 1729 O O . SER A 1 232 ? -5.103 11.232 26.698 1.00 28.08 232 SER A O 1
ATOM 1731 N N . LEU A 1 233 ? -7.085 12.244 27.043 1.00 30.91 233 LEU A N 1
ATOM 1732 C CA . LEU A 1 233 ? -6.594 13.530 27.527 1.00 30.91 233 LEU A CA 1
ATOM 1733 C C . LEU A 1 233 ? -5.699 13.350 28.766 1.00 30.91 233 LEU A C 1
ATOM 1735 O O . LEU A 1 233 ? -6.198 13.260 29.885 1.00 30.91 233 LEU A O 1
ATOM 1739 N N . ALA A 1 234 ? -4.380 13.362 28.574 1.00 24.89 234 ALA A N 1
ATOM 1740 C CA . ALA A 1 234 ? -3.414 13.706 29.614 1.00 24.89 234 ALA A CA 1
ATOM 1741 C C . ALA A 1 234 ? -2.087 14.198 29.006 1.00 24.89 234 ALA A C 1
ATOM 1743 O O . ALA A 1 234 ? -1.230 13.417 28.616 1.00 24.89 234 ALA A O 1
ATOM 1744 N N . SER A 1 235 ? -1.929 15.526 29.032 1.00 27.53 235 SER A N 1
ATOM 1745 C CA . SER A 1 235 ? -0.673 16.293 29.085 1.00 27.53 235 SER A CA 1
ATOM 1746 C C . SER A 1 235 ? 0.370 16.157 27.963 1.00 27.53 235 SER A C 1
ATOM 1748 O O . SER A 1 235 ? 1.091 15.169 27.883 1.00 27.53 235 SER A O 1
ATOM 1750 N N . GLY A 1 236 ? 0.587 17.283 27.274 1.00 25.39 236 GLY A N 1
ATOM 1751 C CA . GLY A 1 236 ? 1.858 17.650 26.644 1.00 25.39 236 GLY A CA 1
ATOM 1752 C C . GLY A 1 236 ? 1.753 17.813 25.135 1.00 25.39 236 GLY A C 1
ATOM 1753 O O . GLY A 1 236 ? 1.634 16.822 24.432 1.00 25.39 236 GLY A O 1
ATOM 1754 N N . ASP A 1 237 ? 1.785 19.067 24.680 1.00 30.20 237 ASP A N 1
ATOM 1755 C CA . ASP A 1 237 ? 1.883 19.506 23.283 1.00 30.20 237 ASP A CA 1
ATOM 1756 C C . ASP A 1 237 ? 2.593 18.514 22.355 1.00 30.20 237 ASP A C 1
ATOM 1758 O O . ASP A 1 237 ? 3.742 18.176 22.611 1.00 30.20 237 ASP A O 1
ATOM 1762 N N . MET A 1 238 ? 1.942 18.138 21.249 1.00 24.36 238 MET A N 1
ATOM 1763 C CA . MET A 1 238 ? 2.461 18.322 19.887 1.00 24.36 238 MET A CA 1
ATOM 1764 C C . MET A 1 238 ? 1.312 18.124 18.888 1.00 24.36 238 MET A C 1
ATOM 1766 O O . MET A 1 238 ? 0.750 17.043 18.737 1.00 24.36 238 MET A O 1
ATOM 1770 N N . THR A 1 239 ? 0.931 19.209 18.223 1.00 25.14 239 THR A N 1
ATOM 1771 C CA . THR A 1 239 ? -0.019 19.233 17.108 1.00 25.14 239 THR A CA 1
ATOM 1772 C C . THR A 1 239 ? 0.567 18.530 15.887 1.00 25.14 239 THR A C 1
ATOM 1774 O O . THR A 1 239 ? 1.655 18.901 15.447 1.00 25.14 239 THR A O 1
ATOM 1777 N N . PHE A 1 240 ? -0.170 17.601 15.275 1.00 27.67 240 PHE A N 1
ATOM 1778 C CA . PHE A 1 240 ? 0.144 17.151 13.919 1.00 27.67 240 PHE A CA 1
ATOM 1779 C C . PHE A 1 240 ? -0.274 18.243 12.933 1.00 27.67 240 PHE A C 1
ATOM 1781 O O . PHE A 1 240 ? -1.454 18.451 12.649 1.00 27.67 240 PHE A O 1
ATOM 1788 N N . GLY A 1 241 ? 0.727 18.999 12.490 1.00 28.16 241 GLY A N 1
ATOM 1789 C CA . GLY A 1 241 ? 0.627 19.888 11.345 1.00 28.16 241 GLY A CA 1
ATOM 1790 C C . GLY A 1 241 ? 0.522 19.115 10.019 1.00 28.16 241 GLY A C 1
ATOM 1791 O O . GLY A 1 241 ? 0.429 17.886 10.024 1.00 28.16 241 GLY A O 1
ATOM 1792 N N . PRO A 1 242 ? 0.530 19.830 8.879 1.00 26.97 242 PRO A N 1
ATOM 1793 C CA . PRO A 1 242 ? 0.593 19.235 7.537 1.00 26.97 242 PRO A CA 1
ATOM 1794 C C . PRO A 1 242 ? 1.760 18.229 7.403 1.00 26.97 242 PRO A C 1
ATOM 1796 O O . PRO A 1 242 ? 2.664 18.259 8.241 1.00 26.97 242 PRO A O 1
ATOM 1799 N N . PRO A 1 243 ? 1.762 17.345 6.378 1.00 34.78 243 PRO A N 1
ATOM 1800 C CA . PRO A 1 243 ? 2.779 16.300 6.213 1.00 34.78 243 PRO A CA 1
ATOM 1801 C C . PRO A 1 243 ? 4.193 16.845 6.429 1.00 34.78 243 PRO A C 1
ATOM 1803 O O . PRO A 1 243 ? 4.530 17.917 5.920 1.00 34.78 243 PRO A O 1
ATOM 1806 N N . ALA A 1 244 ? 4.989 16.118 7.221 1.00 47.56 244 ALA A N 1
ATOM 1807 C CA . ALA A 1 244 ? 6.329 16.539 7.610 1.00 47.56 244 ALA A CA 1
ATOM 1808 C C . ALA A 1 244 ? 7.163 16.898 6.364 1.00 47.56 244 ALA A C 1
ATOM 1810 O O . ALA A 1 244 ? 7.119 16.157 5.377 1.00 47.56 244 ALA A O 1
ATOM 1811 N N . PRO A 1 245 ? 7.915 18.014 6.377 1.00 56.41 245 PRO A N 1
ATOM 1812 C CA . PRO A 1 245 ? 8.759 18.385 5.253 1.00 56.41 245 PRO A CA 1
ATOM 1813 C C . PRO A 1 245 ? 9.766 17.265 4.985 1.00 56.41 245 PRO A C 1
ATOM 1815 O O . PRO A 1 245 ? 10.476 16.807 5.881 1.00 56.41 245 PRO A O 1
ATOM 1818 N N . HIS A 1 246 ? 9.798 16.806 3.740 1.00 66.62 246 HIS A N 1
ATOM 1819 C CA . HIS A 1 246 ? 10.810 15.877 3.271 1.00 66.62 246 HIS A CA 1
ATOM 1820 C C . HIS A 1 246 ? 11.999 16.663 2.731 1.00 66.62 246 HIS A C 1
ATOM 1822 O O . HIS A 1 246 ? 11.823 17.642 2.004 1.00 66.62 246 HIS A O 1
ATOM 1828 N N . SER A 1 247 ? 13.199 16.196 3.045 1.00 77.44 247 SER A N 1
ATOM 1829 C CA . SER A 1 247 ? 14.436 16.731 2.490 1.00 77.44 247 SER A CA 1
ATOM 1830 C C . SER A 1 247 ? 14.992 15.754 1.460 1.00 77.44 247 SER A C 1
ATOM 1832 O O . SER A 1 247 ? 14.914 14.537 1.642 1.00 77.44 247 SER A O 1
ATOM 1834 N N . HIS A 1 248 ? 15.543 16.287 0.373 1.00 76.94 248 HIS A N 1
ATOM 1835 C CA . HIS A 1 248 ? 16.145 15.494 -0.696 1.00 76.94 248 HIS A CA 1
ATOM 1836 C C . HIS A 1 248 ? 17.665 15.453 -0.519 1.00 76.94 248 HIS A C 1
ATOM 1838 O O . HIS A 1 248 ? 18.295 16.483 -0.272 1.00 76.94 248 HIS A O 1
ATOM 1844 N N . LEU A 1 249 ? 18.245 14.260 -0.634 1.00 76.06 249 LEU A N 1
ATOM 1845 C CA . LEU A 1 249 ? 19.685 14.027 -0.598 1.00 76.06 249 LEU A CA 1
ATOM 1846 C C . LEU A 1 249 ? 20.101 13.240 -1.839 1.00 76.06 249 LEU A C 1
ATOM 1848 O O . LEU A 1 249 ? 19.703 12.090 -2.013 1.00 76.06 249 LEU A O 1
ATOM 1852 N N . ASP A 1 250 ? 20.927 13.863 -2.675 1.00 73.00 250 ASP A N 1
ATOM 1853 C CA . ASP A 1 250 ? 21.521 13.214 -3.840 1.00 73.00 250 ASP A CA 1
ATOM 1854 C C . ASP A 1 250 ? 22.863 12.578 -3.470 1.00 73.00 250 ASP A C 1
ATOM 1856 O O . ASP A 1 250 ? 23.762 13.236 -2.935 1.00 73.00 250 ASP A O 1
ATOM 1860 N N . VAL A 1 251 ? 22.999 11.289 -3.776 1.00 66.38 251 VAL A N 1
ATOM 1861 C CA . VAL A 1 251 ? 24.239 10.521 -3.639 1.00 66.38 251 VAL A CA 1
ATOM 1862 C C . VAL A 1 251 ? 24.800 10.297 -5.030 1.00 66.38 251 VAL A C 1
ATOM 1864 O O . VAL A 1 251 ? 24.286 9.480 -5.789 1.00 66.38 251 VAL A O 1
ATOM 1867 N N . LEU A 1 252 ? 25.840 11.048 -5.381 1.00 55.22 252 LEU A N 1
ATOM 1868 C CA . LEU A 1 252 ? 26.437 10.987 -6.717 1.00 55.22 252 LEU A CA 1
ATOM 1869 C C . LEU A 1 252 ? 27.420 9.810 -6.847 1.00 55.22 252 LEU A C 1
ATOM 1871 O O . LEU A 1 252 ? 27.344 9.058 -7.816 1.00 55.22 252 LEU A O 1
ATOM 1875 N N . ASP A 1 253 ? 28.250 9.588 -5.822 1.00 56.78 253 ASP A N 1
ATOM 1876 C CA . ASP A 1 253 ? 29.314 8.571 -5.790 1.00 56.78 253 ASP A CA 1
ATOM 1877 C C . ASP A 1 253 ? 29.095 7.574 -4.638 1.00 56.78 253 ASP A C 1
ATOM 1879 O O . ASP A 1 253 ? 29.923 7.429 -3.736 1.00 56.78 253 ASP A O 1
ATOM 1883 N N . GLY A 1 254 ? 27.928 6.933 -4.617 1.00 54.56 254 GLY A N 1
ATOM 1884 C CA . GLY A 1 254 ? 27.568 5.974 -3.581 1.00 54.56 254 GLY A CA 1
ATOM 1885 C C . GLY A 1 254 ? 28.433 4.716 -3.646 1.00 54.56 254 GLY A C 1
ATOM 1886 O O . GLY A 1 254 ? 28.661 4.164 -4.722 1.00 54.56 254 GLY A O 1
ATOM 1887 N N . LEU A 1 255 ? 28.915 4.235 -2.499 1.00 51.84 255 LEU A N 1
ATOM 1888 C CA . LEU A 1 255 ? 29.790 3.059 -2.435 1.00 51.84 255 LEU A CA 1
ATOM 1889 C C . LEU A 1 255 ? 29.067 1.739 -2.742 1.00 51.84 255 LEU A C 1
ATOM 1891 O O . LEU A 1 255 ? 29.735 0.716 -2.894 1.00 51.84 255 LEU A O 1
ATOM 1895 N N . GLY A 1 256 ? 27.727 1.736 -2.796 1.00 53.81 256 GLY A N 1
ATOM 1896 C CA . GLY A 1 256 ? 26.935 0.524 -3.037 1.00 53.81 256 GLY A CA 1
ATOM 1897 C C . GLY A 1 256 ? 27.107 -0.528 -1.939 1.00 53.81 256 GLY A C 1
ATOM 1898 O O . GLY A 1 256 ? 26.887 -1.713 -2.158 1.00 53.81 256 GLY A O 1
ATOM 1899 N N . LEU A 1 257 ? 27.531 -0.119 -0.738 1.00 58.00 257 LEU A N 1
ATOM 1900 C CA . LEU A 1 257 ? 27.616 -1.033 0.394 1.00 58.00 257 LEU A CA 1
ATOM 1901 C C . LEU A 1 257 ? 26.213 -1.457 0.824 1.00 58.00 257 LEU A C 1
ATOM 1903 O O . LEU A 1 257 ? 26.047 -2.615 1.177 1.00 58.00 257 LEU A O 1
ATOM 1907 N N . PHE A 1 258 ? 25.225 -0.560 0.772 1.00 55.81 258 PHE A N 1
ATOM 1908 C CA . PHE A 1 258 ? 23.807 -0.875 0.963 1.00 55.81 258 PHE A CA 1
ATOM 1909 C C . PHE A 1 258 ? 23.064 -0.760 -0.373 1.00 55.81 258 PHE A C 1
ATOM 1911 O O . PHE A 1 258 ? 22.963 0.339 -0.921 1.00 55.81 258 PHE A O 1
ATOM 1918 N N . GLU A 1 259 ? 22.526 -1.875 -0.874 1.00 62.09 259 GLU A N 1
ATOM 1919 C CA . GLU A 1 259 ? 21.830 -1.939 -2.171 1.00 62.09 259 GLU A CA 1
ATOM 1920 C C . GLU A 1 259 ? 20.390 -2.439 -2.017 1.00 62.09 259 GLU A C 1
ATOM 1922 O O . GLU A 1 259 ? 20.115 -3.334 -1.209 1.00 62.09 259 GLU A O 1
ATOM 1927 N N . PHE A 1 260 ? 19.488 -1.930 -2.863 1.00 62.56 260 PHE A N 1
ATOM 1928 C CA . PHE A 1 260 ? 18.135 -2.466 -3.013 1.00 62.56 260 PHE A CA 1
ATOM 1929 C C . PHE A 1 260 ? 17.977 -3.167 -4.363 1.00 62.56 260 PHE A C 1
ATOM 1931 O O . PHE A 1 260 ? 17.907 -2.535 -5.418 1.00 62.56 260 PHE A O 1
ATOM 1938 N N . ALA A 1 261 ? 17.841 -4.489 -4.347 1.00 58.22 261 ALA A N 1
ATOM 1939 C CA . ALA A 1 261 ? 17.496 -5.249 -5.538 1.00 58.22 261 ALA A CA 1
ATOM 1940 C C . ALA A 1 261 ? 15.974 -5.445 -5.613 1.00 58.22 261 ALA A C 1
ATOM 1942 O O . ALA A 1 261 ? 15.393 -6.215 -4.852 1.00 58.22 261 ALA A O 1
ATOM 1943 N N . VAL A 1 262 ? 15.337 -4.750 -6.559 1.00 54.97 262 VAL A N 1
ATOM 1944 C CA . VAL A 1 262 ? 13.904 -4.885 -6.865 1.00 54.97 262 VAL A CA 1
ATOM 1945 C C . VAL A 1 262 ? 13.719 -5.877 -8.020 1.00 54.97 262 VAL A C 1
ATOM 1947 O O . VAL A 1 262 ? 14.291 -5.704 -9.100 1.00 54.97 262 VAL A O 1
ATOM 1950 N N . GLY A 1 263 ? 12.942 -6.932 -7.791 1.00 46.66 263 GLY A N 1
ATOM 1951 C CA . GLY A 1 263 ? 12.435 -7.870 -8.793 1.00 46.66 263 GLY A CA 1
ATOM 1952 C C . GLY A 1 263 ? 10.913 -7.768 -8.922 1.00 46.66 263 GLY A C 1
ATOM 1953 O O . GLY A 1 263 ? 10.262 -7.176 -8.071 1.00 46.66 263 GLY A O 1
ATOM 1954 N N . HIS A 1 264 ? 10.337 -8.369 -9.972 1.00 35.97 264 HIS A N 1
ATOM 1955 C CA . HIS A 1 264 ? 8.908 -8.229 -10.304 1.00 35.97 264 HIS A CA 1
ATOM 1956 C C . HIS A 1 264 ? 7.928 -8.551 -9.162 1.00 35.97 264 HIS A C 1
ATOM 1958 O O . HIS A 1 264 ? 6.828 -8.024 -9.200 1.00 35.97 264 HIS A O 1
ATOM 1964 N N . ASN A 1 265 ? 8.327 -9.354 -8.167 1.00 34.12 265 ASN A N 1
ATOM 1965 C CA . ASN A 1 265 ? 7.525 -9.721 -6.991 1.00 34.12 265 ASN A CA 1
ATOM 1966 C C . ASN A 1 265 ? 8.385 -9.862 -5.716 1.00 34.12 265 ASN A C 1
ATOM 1968 O O . ASN A 1 265 ? 8.027 -10.611 -4.813 1.00 34.12 265 ASN A O 1
ATOM 1972 N N . ALA A 1 266 ? 9.574 -9.255 -5.663 1.00 45.81 266 ALA A N 1
ATOM 1973 C CA . ALA A 1 266 ? 10.455 -9.404 -4.507 1.00 45.81 266 ALA A CA 1
ATOM 1974 C C . ALA A 1 266 ? 11.396 -8.213 -4.343 1.00 45.81 266 ALA A C 1
ATOM 1976 O O . ALA A 1 266 ? 11.913 -7.677 -5.322 1.00 45.81 266 ALA A O 1
ATOM 1977 N N . PHE A 1 267 ? 11.663 -7.852 -3.099 1.00 56.12 267 PHE A N 1
ATOM 1978 C CA . PHE A 1 267 ? 12.608 -6.830 -2.699 1.00 56.12 267 PHE A CA 1
ATOM 1979 C C . PHE A 1 267 ? 13.719 -7.460 -1.859 1.00 56.12 267 PHE A C 1
ATOM 1981 O O . PHE A 1 267 ? 13.466 -8.300 -1.002 1.00 56.12 267 PHE A O 1
ATOM 1988 N N . GLU A 1 268 ? 14.965 -7.074 -2.098 1.00 59.38 268 GLU A N 1
ATOM 1989 C CA . GLU A 1 268 ? 16.131 -7.635 -1.417 1.00 59.38 268 GLU A CA 1
ATOM 1990 C C . GLU A 1 268 ? 17.063 -6.499 -0.978 1.00 59.38 268 GLU A C 1
ATOM 1992 O O . GLU A 1 268 ? 17.554 -5.742 -1.816 1.00 59.38 268 GLU A O 1
ATOM 1997 N N . LEU A 1 269 ? 17.317 -6.389 0.331 1.00 61.22 269 LEU A N 1
ATOM 1998 C CA . LEU A 1 269 ? 18.359 -5.518 0.878 1.00 61.22 269 LEU A CA 1
ATOM 1999 C C . LEU A 1 269 ? 19.671 -6.298 0.950 1.00 61.22 269 LEU A C 1
ATOM 2001 O O . LEU A 1 269 ? 19.747 -7.366 1.578 1.00 61.22 269 LEU A O 1
ATOM 2005 N N . ARG A 1 270 ? 20.716 -5.731 0.348 1.00 62.22 270 ARG A N 1
ATOM 2006 C CA . ARG A 1 270 ? 22.069 -6.289 0.364 1.00 62.22 270 ARG A CA 1
ATOM 2007 C C . ARG A 1 270 ? 23.025 -5.411 1.145 1.00 62.22 270 ARG A C 1
ATOM 2009 O O . ARG A 1 270 ? 22.921 -4.189 1.085 1.00 62.22 270 ARG A O 1
ATOM 2016 N N . ILE A 1 271 ? 23.970 -6.050 1.833 1.00 59.50 271 ILE A N 1
ATOM 2017 C CA . ILE A 1 271 ? 25.131 -5.376 2.417 1.00 59.50 271 ILE A CA 1
ATOM 2018 C C . ILE A 1 271 ? 26.401 -5.989 1.828 1.00 59.50 271 ILE A C 1
ATOM 2020 O O . ILE A 1 271 ? 26.624 -7.189 1.964 1.00 59.50 271 ILE A O 1
ATOM 2024 N N . GLY A 1 272 ? 27.221 -5.187 1.148 1.00 54.62 272 GLY A N 1
ATOM 2025 C CA . GLY A 1 272 ? 28.443 -5.659 0.483 1.00 54.62 272 GLY A CA 1
ATOM 2026 C C . GLY A 1 272 ? 28.178 -6.696 -0.615 1.00 54.62 272 GLY A C 1
ATOM 2027 O O . GLY A 1 272 ? 29.009 -7.568 -0.853 1.00 54.62 272 GLY A O 1
ATOM 2028 N N . GLY A 1 273 ? 27.002 -6.630 -1.249 1.00 52.91 273 GLY A N 1
ATOM 2029 C CA . GLY A 1 273 ? 26.542 -7.582 -2.263 1.00 52.91 273 GLY A CA 1
ATOM 2030 C C . GLY A 1 273 ? 25.857 -8.843 -1.717 1.00 52.91 273 GLY A C 1
ATOM 2031 O O . GLY A 1 273 ? 25.244 -9.572 -2.501 1.00 52.91 273 GLY A O 1
ATOM 2032 N N . ASP A 1 274 ? 25.886 -9.085 -0.402 1.00 54.78 274 ASP A N 1
ATOM 2033 C CA . ASP A 1 274 ? 25.234 -10.240 0.218 1.00 54.78 274 ASP A CA 1
ATOM 2034 C C . ASP A 1 274 ? 23.790 -9.920 0.644 1.00 54.78 274 ASP A C 1
ATOM 2036 O O . ASP A 1 274 ? 23.566 -8.918 1.329 1.00 54.78 274 ASP A O 1
ATOM 2040 N N . PRO A 1 275 ? 22.793 -10.765 0.308 1.00 55.44 275 PRO A N 1
ATOM 2041 C CA . PRO A 1 275 ? 21.436 -10.617 0.819 1.00 55.44 275 PRO A CA 1
ATOM 2042 C C . PRO A 1 275 ? 21.395 -10.799 2.326 1.00 55.44 275 PRO A C 1
ATOM 2044 O O . PRO A 1 275 ? 21.747 -11.859 2.850 1.00 55.44 275 PRO A O 1
ATOM 2047 N N . ILE A 1 276 ? 20.854 -9.801 3.011 1.00 56.53 276 ILE A N 1
ATOM 2048 C CA . ILE A 1 276 ? 20.593 -9.880 4.451 1.00 56.53 276 ILE A CA 1
ATOM 2049 C C . ILE A 1 276 ? 19.100 -10.021 4.726 1.00 56.53 276 ILE A C 1
ATOM 2051 O O . ILE A 1 276 ? 18.695 -10.678 5.688 1.00 56.53 276 ILE A O 1
ATOM 2055 N N . ALA A 1 277 ? 18.280 -9.479 3.833 1.00 55.12 277 ALA A N 1
ATOM 2056 C CA . ALA A 1 277 ? 16.842 -9.432 3.977 1.00 55.12 277 ALA A CA 1
ATOM 2057 C C . ALA A 1 277 ? 16.154 -9.516 2.617 1.00 55.12 277 ALA A C 1
ATOM 2059 O O . ALA A 1 277 ? 16.608 -8.886 1.661 1.00 55.12 277 ALA A O 1
ATOM 2060 N N . CYS A 1 278 ? 15.061 -10.271 2.542 1.00 52.94 278 CYS A N 1
ATOM 2061 C CA . CYS A 1 278 ? 14.253 -10.363 1.337 1.00 52.94 278 CYS A CA 1
ATOM 2062 C C . CYS A 1 278 ? 12.759 -10.435 1.673 1.00 52.94 278 CYS A C 1
ATOM 2064 O O . CYS A 1 278 ? 12.343 -11.241 2.507 1.00 52.94 278 CYS A O 1
ATOM 2066 N N . ASP A 1 279 ? 11.999 -9.582 0.998 1.00 46.44 279 ASP A N 1
ATOM 2067 C CA . ASP A 1 279 ? 10.551 -9.440 1.063 1.00 46.44 279 ASP A CA 1
ATOM 2068 C C . ASP A 1 279 ? 9.952 -9.971 -0.252 1.00 46.44 279 ASP A C 1
ATOM 2070 O O . ASP A 1 279 ? 10.256 -9.429 -1.314 1.00 46.44 279 ASP A O 1
ATOM 2074 N N . GLU A 1 280 ? 9.193 -11.071 -0.224 1.00 46.44 280 GLU A N 1
ATOM 2075 C CA . GLU A 1 280 ? 8.657 -11.733 -1.432 1.00 46.44 280 GLU A CA 1
ATOM 2076 C C . GLU A 1 280 ? 7.113 -11.746 -1.457 1.00 46.44 280 GLU A C 1
ATOM 2078 O O . GLU A 1 280 ? 6.466 -12.053 -0.457 1.00 46.44 280 GLU A O 1
ATOM 2083 N N . HIS A 1 281 ? 6.517 -11.491 -2.629 1.00 35.94 281 HIS A N 1
ATOM 2084 C CA . 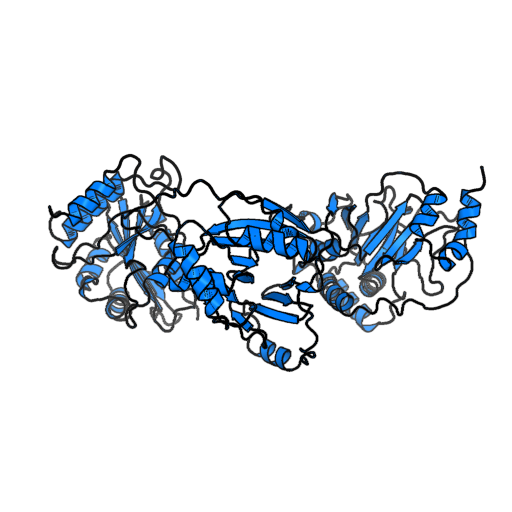HIS A 1 281 ? 5.131 -11.831 -2.980 1.00 35.94 281 HIS A CA 1
ATOM 2085 C C . HIS A 1 281 ? 5.109 -13.198 -3.687 1.00 35.94 281 HIS A C 1
ATOM 2087 O O . HIS A 1 281 ? 5.716 -13.377 -4.748 1.00 35.94 281 HIS A O 1
ATOM 2093 N N . ASP A 1 282 ? 4.417 -14.185 -3.112 1.00 33.34 282 ASP A N 1
ATOM 2094 C CA . ASP A 1 282 ? 4.377 -15.547 -3.655 1.00 33.34 282 ASP A CA 1
ATOM 2095 C C . ASP A 1 282 ? 3.395 -15.677 -4.835 1.00 33.34 282 ASP A C 1
ATOM 2097 O O . ASP A 1 282 ? 2.179 -15.584 -4.680 1.00 33.34 282 ASP A O 1
ATOM 2101 N N . GLN A 1 283 ? 3.927 -15.971 -6.024 1.00 29.38 283 GLN A N 1
ATOM 2102 C CA . GLN A 1 283 ? 3.200 -16.711 -7.071 1.00 29.38 283 GLN A CA 1
ATOM 2103 C C . GLN A 1 283 ? 3.967 -17.966 -7.542 1.00 29.38 283 GLN A C 1
ATOM 2105 O O . GLN A 1 283 ? 3.598 -18.593 -8.533 1.00 29.38 283 GLN A O 1
ATOM 2110 N N . GLY A 1 284 ? 5.069 -18.329 -6.876 1.00 28.27 284 GLY A N 1
ATOM 2111 C CA . GLY A 1 284 ? 6.036 -19.324 -7.350 1.00 28.27 284 GLY A CA 1
ATOM 2112 C C . GLY A 1 284 ? 6.015 -20.671 -6.624 1.00 28.27 284 GLY A C 1
ATOM 2113 O O . GLY A 1 284 ? 6.538 -21.654 -7.160 1.00 28.27 284 GLY A O 1
ATOM 2114 N N . GLY A 1 285 ? 5.431 -20.759 -5.428 1.00 28.58 285 GLY A N 1
ATOM 2115 C CA . GLY A 1 285 ? 5.361 -22.000 -4.660 1.00 28.58 285 GLY A CA 1
ATOM 2116 C C . GLY A 1 285 ? 6.723 -22.668 -4.379 1.00 28.58 285 GLY A C 1
ATOM 2117 O O . GLY A 1 285 ? 7.813 -22.125 -4.582 1.00 28.58 285 GLY A O 1
ATOM 2118 N N . SER A 1 286 ? 6.676 -23.913 -3.896 1.00 26.39 286 SER A N 1
ATOM 2119 C CA . SER A 1 286 ? 7.798 -24.644 -3.273 1.00 26.39 286 SER A CA 1
ATOM 2120 C C . SER A 1 286 ? 9.039 -24.897 -4.158 1.00 26.39 286 SER A C 1
ATOM 2122 O O . SER A 1 286 ? 10.065 -25.357 -3.653 1.00 26.39 286 SER A O 1
ATOM 2124 N N . ILE A 1 287 ? 8.987 -24.596 -5.460 1.00 27.48 287 ILE A N 1
ATOM 2125 C CA . ILE A 1 287 ? 10.097 -24.772 -6.416 1.00 27.48 287 ILE A CA 1
ATOM 2126 C C . ILE A 1 287 ? 11.153 -23.659 -6.274 1.00 27.48 287 ILE A C 1
ATOM 2128 O O . ILE A 1 287 ? 12.351 -23.944 -6.379 1.00 27.48 287 ILE A O 1
ATOM 2132 N N . GLY A 1 288 ? 10.755 -22.427 -5.925 1.00 27.03 288 GLY A N 1
ATOM 2133 C CA . GLY A 1 288 ? 11.692 -21.324 -5.648 1.00 27.03 288 GLY A CA 1
ATOM 2134 C C . GLY A 1 288 ? 12.608 -21.599 -4.444 1.00 27.03 288 GLY A C 1
ATOM 2135 O O . GLY A 1 288 ? 13.795 -21.264 -4.447 1.00 27.03 288 GLY A O 1
ATOM 2136 N N . TRP A 1 289 ? 12.090 -22.331 -3.453 1.00 29.56 289 TRP A N 1
ATOM 2137 C CA . TRP A 1 289 ? 12.807 -22.744 -2.241 1.00 29.56 289 TRP A CA 1
ATOM 2138 C C . TRP A 1 289 ? 13.887 -23.810 -2.481 1.00 29.56 289 TRP A C 1
ATOM 2140 O O . TRP A 1 289 ? 14.898 -23.845 -1.775 1.00 29.56 289 TRP A O 1
ATOM 2150 N N . ILE A 1 290 ? 13.703 -24.674 -3.484 1.00 28.48 290 ILE A N 1
ATOM 2151 C CA . ILE A 1 290 ? 14.680 -25.711 -3.853 1.00 28.48 290 ILE A CA 1
ATOM 2152 C C . ILE A 1 290 ? 15.854 -25.085 -4.616 1.00 28.48 290 ILE A C 1
ATOM 2154 O O . ILE A 1 290 ? 17.004 -25.448 -4.370 1.00 28.48 290 ILE A O 1
ATOM 2158 N N . ALA A 1 291 ? 15.587 -24.091 -5.468 1.00 28.91 291 ALA A N 1
ATOM 2159 C CA . ALA A 1 291 ? 16.618 -23.367 -6.209 1.00 28.91 291 ALA A CA 1
ATOM 2160 C C . ALA A 1 291 ? 17.544 -22.540 -5.290 1.00 28.91 291 ALA A C 1
ATOM 2162 O O . ALA A 1 291 ? 18.757 -22.531 -5.494 1.00 28.91 291 ALA A O 1
ATOM 2163 N N . LYS A 1 292 ? 17.005 -21.916 -4.228 1.00 31.64 292 LYS A N 1
ATOM 2164 C CA . LYS A 1 292 ? 17.786 -21.120 -3.256 1.00 31.64 292 LYS A CA 1
ATOM 2165 C C . LYS A 1 292 ? 18.713 -21.952 -2.357 1.00 31.64 292 LYS A C 1
ATOM 2167 O O . LYS A 1 292 ? 19.772 -21.467 -1.975 1.00 31.64 292 LYS A O 1
ATOM 2172 N N . ARG A 1 293 ? 18.376 -23.213 -2.050 1.00 31.67 293 ARG A N 1
ATOM 2173 C CA . ARG A 1 293 ? 19.235 -24.118 -1.247 1.00 31.67 293 ARG A CA 1
ATOM 2174 C C . ARG A 1 293 ? 20.481 -24.617 -1.988 1.00 31.67 293 ARG A C 1
ATOM 2176 O O . ARG A 1 293 ? 21.365 -25.185 -1.355 1.00 31.67 293 ARG A O 1
ATOM 2183 N N . LEU A 1 294 ? 20.542 -24.430 -3.307 1.00 29.09 294 LEU A N 1
ATOM 2184 C CA . LEU A 1 294 ? 21.624 -24.921 -4.164 1.00 29.09 294 LEU A CA 1
ATOM 2185 C C . LEU A 1 294 ? 22.689 -23.854 -4.482 1.00 29.09 294 LEU A C 1
ATOM 2187 O O . LEU A 1 294 ? 23.660 -24.162 -5.171 1.00 29.09 294 LEU A O 1
ATOM 2191 N N . VAL A 1 295 ? 22.541 -22.621 -3.979 1.00 29.16 295 VAL A N 1
ATOM 2192 C CA . VAL A 1 295 ? 23.524 -21.539 -4.160 1.00 29.16 295 VAL A CA 1
ATOM 2193 C C . VAL A 1 295 ? 24.540 -21.565 -3.002 1.00 29.16 295 VAL A C 1
ATOM 2195 O O . VAL A 1 295 ? 24.126 -21.483 -1.845 1.00 29.16 295 VAL A O 1
ATOM 2198 N N . PRO A 1 296 ? 25.857 -21.692 -3.261 1.00 32.88 296 PRO A N 1
ATOM 2199 C CA . PRO A 1 296 ? 26.875 -21.701 -2.207 1.00 32.88 296 PRO A CA 1
ATOM 2200 C C . PRO A 1 296 ? 26.941 -20.359 -1.461 1.00 32.88 296 PRO A C 1
ATOM 2202 O O . PRO A 1 296 ? 26.920 -19.307 -2.096 1.00 32.88 296 PRO A O 1
ATOM 2205 N N . GLN A 1 297 ? 27.066 -20.397 -0.130 1.00 39.50 297 GLN A N 1
ATOM 2206 C CA . GLN A 1 297 ? 27.317 -19.203 0.690 1.00 39.50 297 GLN A CA 1
ATOM 2207 C C . GLN A 1 297 ? 28.782 -18.749 0.546 1.00 39.50 297 GLN A C 1
ATOM 2209 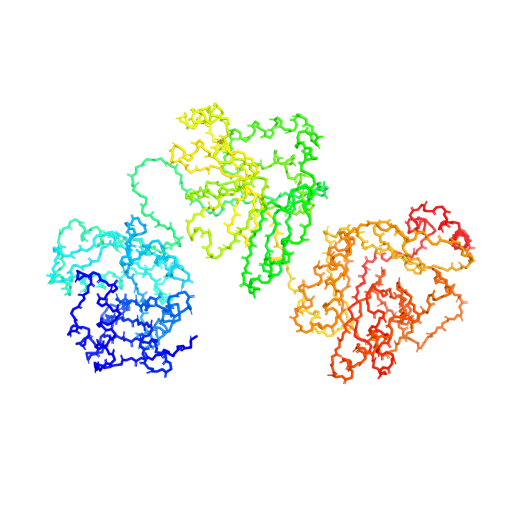O O . GLN A 1 297 ? 29.666 -19.604 0.653 1.00 39.50 297 GLN A O 1
ATOM 2214 N N . PRO A 1 298 ? 29.066 -17.450 0.327 1.00 38.09 298 PRO A N 1
ATOM 2215 C CA . PRO A 1 298 ? 30.424 -16.931 0.401 1.00 38.09 298 PRO A CA 1
ATOM 2216 C C . PRO A 1 298 ? 30.880 -16.742 1.858 1.00 38.09 298 PRO A C 1
ATOM 2218 O O . PRO A 1 298 ? 30.080 -16.703 2.794 1.00 38.09 298 PRO A O 1
ATOM 2221 N N . ASP A 1 299 ? 32.201 -16.701 2.023 1.00 36.09 299 ASP A N 1
ATOM 2222 C CA . ASP A 1 299 ? 32.939 -16.649 3.286 1.00 36.09 299 ASP A CA 1
ATOM 2223 C C . ASP A 1 299 ? 32.710 -15.318 4.032 1.00 36.09 299 ASP A C 1
ATOM 2225 O O . ASP A 1 299 ? 32.908 -14.240 3.472 1.00 36.09 299 ASP A O 1
ATOM 2229 N N . ARG A 1 300 ? 32.260 -15.393 5.291 1.00 38.50 300 ARG A N 1
ATOM 2230 C CA . ARG A 1 300 ? 31.654 -14.274 6.045 1.00 38.50 300 ARG A CA 1
ATOM 2231 C C . ARG A 1 300 ? 32.602 -13.508 6.957 1.00 38.50 300 ARG A C 1
ATOM 2233 O O . ARG A 1 300 ? 32.195 -12.519 7.561 1.00 38.50 300 ARG A O 1
ATOM 2240 N N . ASP A 1 301 ? 33.864 -13.910 7.018 1.00 30.78 301 ASP A N 1
ATOM 2241 C CA . ASP A 1 301 ? 34.871 -13.240 7.846 1.00 30.78 301 ASP A CA 1
ATOM 2242 C C . ASP A 1 301 ? 35.505 -12.007 7.158 1.00 30.78 301 ASP A C 1
ATOM 2244 O O . ASP A 1 301 ? 36.438 -11.407 7.691 1.00 30.78 301 ASP A O 1
ATOM 2248 N N . ALA A 1 302 ? 34.992 -11.585 5.993 1.00 31.11 302 ALA A N 1
ATOM 2249 C CA . ALA A 1 302 ? 35.548 -10.494 5.180 1.00 31.11 302 ALA A CA 1
ATOM 2250 C C . ALA A 1 302 ? 34.750 -9.168 5.194 1.00 31.11 302 ALA A C 1
ATOM 2252 O O . ALA A 1 302 ? 35.116 -8.229 4.486 1.00 31.11 302 ALA A O 1
ATOM 2253 N N . LEU A 1 303 ? 33.680 -9.042 5.991 1.00 29.41 303 LEU A N 1
ATOM 2254 C CA . LEU A 1 303 ? 32.928 -7.783 6.111 1.00 29.41 303 LEU A CA 1
ATOM 2255 C C . LEU A 1 303 ? 33.708 -6.764 6.962 1.00 29.41 303 LEU A C 1
ATOM 2257 O O . LEU A 1 303 ? 33.655 -6.757 8.193 1.00 29.41 303 LEU A O 1
ATOM 2261 N N . HIS A 1 304 ? 34.466 -5.901 6.284 1.00 31.75 304 HIS A N 1
ATOM 2262 C CA . HIS A 1 304 ? 35.158 -4.761 6.881 1.00 31.75 304 HIS A CA 1
ATOM 2263 C C . HIS A 1 304 ? 34.162 -3.820 7.571 1.00 31.75 304 HIS A C 1
ATOM 2265 O O . HIS A 1 304 ? 33.130 -3.465 7.003 1.00 31.75 304 HIS A O 1
ATOM 2271 N N . ARG A 1 305 ? 34.479 -3.395 8.798 1.00 35.59 305 ARG A N 1
ATOM 2272 C CA . ARG A 1 305 ? 33.611 -2.507 9.574 1.00 35.59 305 ARG A CA 1
ATOM 2273 C C . ARG A 1 305 ? 33.476 -1.118 8.894 1.00 35.59 305 ARG A C 1
ATOM 2275 O O . ARG A 1 305 ? 34.467 -0.640 8.336 1.00 35.59 305 ARG A O 1
ATOM 2282 N N . PRO A 1 306 ? 32.292 -0.465 8.923 1.00 33.88 306 PRO A N 1
ATOM 2283 C CA . PRO A 1 306 ? 32.021 0.813 8.234 1.00 33.88 306 PRO A CA 1
ATOM 2284 C C . PRO A 1 306 ? 32.983 1.967 8.571 1.00 33.88 306 PRO A C 1
ATOM 2286 O O . PRO A 1 306 ? 33.196 2.863 7.761 1.00 33.88 306 PRO A O 1
ATOM 2289 N N . ASP A 1 307 ? 33.606 1.925 9.747 1.00 38.25 307 ASP A N 1
ATOM 2290 C CA . ASP A 1 307 ? 34.626 2.859 10.236 1.00 38.25 307 ASP A CA 1
ATOM 2291 C C . ASP A 1 307 ? 35.942 2.839 9.438 1.00 38.25 307 ASP A C 1
ATOM 2293 O O . ASP A 1 307 ? 36.770 3.725 9.622 1.00 38.25 307 ASP A O 1
ATOM 2297 N N . ALA A 1 308 ? 36.141 1.878 8.530 1.00 36.00 308 ALA A N 1
ATOM 2298 C CA . ALA A 1 308 ? 37.307 1.833 7.645 1.00 36.00 308 ALA A CA 1
ATOM 2299 C C . ALA A 1 308 ? 37.153 2.647 6.339 1.00 36.00 308 ALA A C 1
ATOM 2301 O O . ALA A 1 308 ? 38.126 2.763 5.596 1.00 36.00 308 ALA A O 1
ATOM 2302 N N . TRP A 1 309 ? 35.956 3.174 6.039 1.00 37.94 309 TRP A N 1
ATOM 2303 C CA . TRP A 1 309 ? 35.594 3.701 4.707 1.00 37.94 309 TRP A CA 1
ATOM 2304 C C . TRP A 1 309 ? 35.269 5.200 4.673 1.00 37.94 309 TRP A C 1
ATOM 2306 O O . TRP A 1 309 ? 35.104 5.766 3.597 1.00 37.94 309 TRP A O 1
ATOM 2316 N N . VAL A 1 310 ? 35.156 5.834 5.839 1.00 45.88 310 VAL A N 1
ATOM 2317 C CA . VAL A 1 310 ? 34.727 7.227 6.022 1.00 45.88 310 VAL A CA 1
ATOM 2318 C C . VAL A 1 310 ? 35.544 7.824 7.168 1.00 45.88 310 VAL A C 1
ATOM 2320 O O . VAL A 1 310 ? 35.829 7.128 8.147 1.00 45.88 310 VAL A O 1
ATOM 2323 N N . GLU A 1 311 ? 35.923 9.097 7.056 1.00 49.50 311 GLU A N 1
ATOM 2324 C CA . GLU A 1 311 ? 36.813 9.749 8.018 1.00 49.50 311 GLU A CA 1
ATOM 2325 C C . GLU A 1 311 ? 36.196 9.795 9.438 1.00 49.50 311 GLU A C 1
ATOM 2327 O O . GLU A 1 311 ? 35.009 10.107 9.595 1.00 49.50 311 GLU A O 1
ATOM 2332 N N . PRO A 1 312 ? 36.968 9.518 10.510 1.00 49.94 312 PRO A N 1
ATOM 2333 C CA . PRO A 1 312 ? 36.457 9.486 11.886 1.00 49.94 312 PRO A CA 1
ATOM 2334 C C . PRO A 1 312 ? 35.748 10.772 12.343 1.00 49.94 312 PRO A C 1
ATOM 2336 O O . PRO A 1 312 ? 34.792 10.704 13.115 1.00 49.94 312 PRO A O 1
ATOM 2339 N N . GLU A 1 313 ? 36.182 11.938 11.854 1.00 53.47 313 GLU A N 1
ATOM 2340 C CA . GLU A 1 313 ? 35.588 13.236 12.205 1.00 53.47 313 GLU A CA 1
ATOM 2341 C C . GLU A 1 313 ? 34.155 13.383 11.667 1.00 53.47 313 GLU A C 1
ATOM 2343 O O . GLU A 1 313 ? 33.276 13.891 12.367 1.00 53.47 313 GLU A O 1
ATOM 2348 N N . GLU A 1 314 ? 33.880 12.874 10.464 1.00 52.16 314 GLU A N 1
ATOM 2349 C CA . GLU A 1 314 ? 32.543 12.898 9.860 1.00 52.16 314 GLU A CA 1
ATOM 2350 C C . GLU A 1 314 ? 31.577 11.965 10.609 1.00 52.16 314 GLU A C 1
ATOM 2352 O O . GLU A 1 314 ? 30.414 12.311 10.847 1.00 52.16 314 GLU A O 1
ATOM 2357 N N . TRP A 1 315 ? 32.078 10.816 11.078 1.00 59.97 315 TRP A N 1
ATOM 2358 C CA . TRP A 1 315 ? 31.325 9.914 11.952 1.00 59.97 315 TRP A CA 1
ATOM 2359 C C . TRP A 1 315 ? 30.992 10.536 13.304 1.00 59.97 315 TRP A C 1
ATOM 2361 O O . TRP A 1 315 ? 29.907 10.296 13.841 1.00 59.97 315 TRP A O 1
ATOM 2371 N N . ASP A 1 316 ? 31.896 11.328 13.872 1.00 60.69 316 ASP A N 1
ATOM 2372 C CA . ASP A 1 316 ? 31.663 11.976 15.159 1.00 60.69 316 ASP A CA 1
ATOM 2373 C C . ASP A 1 316 ? 30.625 13.099 15.058 1.00 60.69 316 ASP A C 1
ATOM 2375 O O . ASP A 1 316 ? 29.792 13.228 15.961 1.00 60.69 316 ASP A O 1
ATOM 2379 N N . VAL A 1 317 ? 30.595 13.842 13.946 1.00 68.94 317 VAL A N 1
ATOM 2380 C CA . VAL A 1 317 ? 29.538 14.826 13.650 1.00 68.94 317 VAL A CA 1
ATOM 2381 C C . VAL A 1 317 ? 28.174 14.140 13.529 1.00 68.94 317 VAL A C 1
ATOM 2383 O O . VAL A 1 317 ? 27.228 14.534 14.217 1.00 68.94 317 VAL A O 1
ATOM 2386 N N . LEU A 1 318 ? 28.075 13.062 12.743 1.00 67.31 318 LEU A N 1
ATOM 2387 C CA . LEU A 1 318 ? 26.842 12.279 12.603 1.00 67.31 318 LEU A CA 1
ATOM 2388 C C . LEU A 1 318 ? 26.367 11.715 13.953 1.00 67.31 318 LEU A C 1
ATOM 2390 O O . LEU A 1 318 ? 25.197 11.837 14.319 1.00 67.31 318 LEU A O 1
ATOM 2394 N N . ARG A 1 319 ? 27.273 11.121 14.739 1.00 68.44 319 ARG A N 1
ATOM 2395 C CA . AR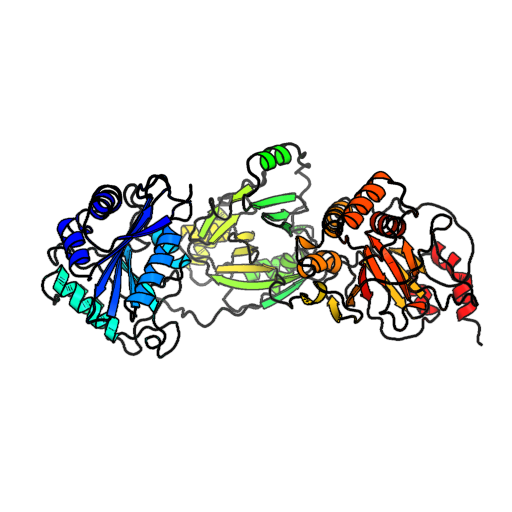G A 1 319 ? 26.945 10.551 16.057 1.00 68.44 319 ARG A CA 1
ATOM 2396 C C . ARG A 1 319 ? 26.498 11.607 17.059 1.00 68.44 319 ARG A C 1
ATOM 2398 O O . ARG A 1 319 ? 25.668 11.295 17.912 1.00 68.44 319 ARG A O 1
ATOM 2405 N N . GLN A 1 320 ? 27.062 12.814 17.010 1.00 72.12 320 GLN A N 1
ATOM 2406 C CA . GLN A 1 320 ? 26.641 13.922 17.868 1.00 72.12 320 GLN A CA 1
ATOM 2407 C C . GLN A 1 320 ? 25.247 14.412 17.488 1.00 72.12 320 GLN A C 1
ATOM 2409 O O . GLN A 1 320 ? 24.410 14.551 18.378 1.00 72.12 320 GLN A O 1
ATOM 2414 N N . TRP A 1 321 ? 24.981 14.582 16.193 1.00 78.69 321 TRP A N 1
ATOM 2415 C CA . TRP A 1 321 ? 23.666 14.973 15.693 1.00 78.69 321 TRP A CA 1
ATOM 2416 C C . TRP A 1 321 ? 22.587 13.944 16.066 1.00 78.69 321 TRP A C 1
ATOM 2418 O O . TRP A 1 321 ? 21.604 14.280 16.717 1.00 78.69 321 TRP A O 1
ATOM 2428 N N . LEU A 1 322 ? 22.829 12.647 15.839 1.00 76.19 322 LEU A N 1
ATOM 2429 C CA . LEU A 1 322 ? 21.878 11.577 16.183 1.00 76.19 322 LEU A CA 1
ATOM 2430 C C . LEU A 1 322 ? 21.563 11.436 17.688 1.00 76.19 322 LEU A C 1
ATOM 2432 O O . LEU A 1 322 ? 20.700 10.632 18.055 1.00 76.19 322 LEU A O 1
ATOM 2436 N N . ARG A 1 323 ? 22.256 12.148 18.589 1.00 76.81 323 ARG A N 1
ATOM 2437 C CA . ARG A 1 323 ? 21.931 12.161 20.030 1.00 76.81 323 ARG A CA 1
ATOM 2438 C C . ARG A 1 323 ? 20.758 13.079 20.364 1.00 76.81 323 ARG A C 1
ATOM 2440 O O . ARG A 1 323 ? 20.169 12.905 21.434 1.00 76.81 323 ARG A O 1
ATOM 2447 N N . HIS A 1 324 ? 20.443 14.032 19.493 1.00 80.56 324 HIS A N 1
ATOM 2448 C CA . HIS A 1 324 ? 19.342 14.967 19.663 1.00 80.56 324 HIS A CA 1
ATOM 2449 C C . HIS A 1 324 ? 18.908 15.489 18.288 1.00 80.56 324 HIS A C 1
ATOM 2451 O O . HIS A 1 324 ? 19.591 16.335 17.722 1.00 80.56 324 HIS A O 1
ATOM 2457 N N . VAL A 1 325 ? 17.796 14.957 17.777 1.00 78.06 325 VAL A N 1
ATOM 2458 C CA . VAL A 1 325 ? 17.213 15.336 16.482 1.00 78.06 325 VAL A CA 1
ATOM 2459 C C . VAL A 1 325 ? 15.758 15.748 16.691 1.00 78.06 325 VAL A C 1
ATOM 2461 O O . VAL A 1 325 ? 15.016 15.037 17.376 1.00 78.06 325 VAL A O 1
ATOM 2464 N N . GLU A 1 326 ? 15.347 16.854 16.080 1.00 76.69 326 GLU A N 1
ATOM 2465 C CA . GLU A 1 326 ? 13.969 17.352 16.079 1.00 76.69 326 GLU A CA 1
ATOM 2466 C C . GLU A 1 326 ? 13.338 17.285 14.669 1.00 76.69 326 GLU A C 1
ATOM 2468 O O . GLU A 1 326 ? 14.043 17.346 13.655 1.00 76.69 326 GLU A O 1
ATOM 2473 N N . PRO A 1 327 ? 12.001 17.131 14.554 1.00 69.75 327 PRO A N 1
ATOM 2474 C CA . PRO A 1 327 ? 11.319 17.195 13.263 1.00 69.75 327 PRO A CA 1
ATOM 2475 C C . PRO A 1 327 ? 11.588 18.525 12.541 1.00 69.75 327 PRO A C 1
ATOM 2477 O O . PRO A 1 327 ? 11.259 19.593 13.053 1.00 69.75 327 PRO A O 1
ATOM 2480 N N . GLY A 1 328 ? 12.147 18.451 11.330 1.00 65.25 328 GLY A N 1
ATOM 2481 C CA . GLY A 1 328 ? 12.502 19.620 10.516 1.00 65.25 328 GLY A CA 1
ATOM 2482 C C . GLY A 1 328 ? 13.988 19.998 10.530 1.00 65.25 328 GLY A C 1
ATOM 2483 O O . GLY A 1 328 ? 14.365 20.907 9.792 1.00 65.25 328 GLY A O 1
ATOM 2484 N N . ASP A 1 329 ? 14.826 19.300 11.305 1.00 74.00 329 ASP A N 1
ATOM 2485 C CA . ASP A 1 329 ? 16.282 19.467 11.256 1.00 74.00 329 ASP A CA 1
ATOM 2486 C C . ASP A 1 329 ? 16.863 19.165 9.861 1.00 74.00 329 ASP A C 1
ATOM 2488 O O . ASP A 1 329 ? 16.378 18.298 9.127 1.00 74.00 329 ASP A O 1
ATOM 2492 N N . ASP A 1 330 ? 17.948 19.861 9.507 1.00 77.44 330 ASP A N 1
ATOM 2493 C CA . ASP A 1 330 ? 18.692 19.627 8.265 1.00 77.44 330 ASP A CA 1
ATOM 2494 C C . ASP A 1 330 ? 19.359 18.236 8.291 1.00 77.44 330 ASP A C 1
ATOM 2496 O O . ASP A 1 330 ? 20.173 17.963 9.181 1.00 77.44 330 ASP A O 1
ATOM 2500 N N . PRO A 1 331 ? 19.067 17.345 7.322 1.00 80.19 331 PRO A N 1
ATOM 2501 C CA . PRO A 1 331 ? 19.666 16.017 7.264 1.00 80.19 331 PRO A CA 1
ATOM 2502 C C . PRO A 1 331 ? 21.113 16.007 6.749 1.00 80.19 331 PRO A C 1
ATOM 2504 O O . PRO A 1 331 ? 21.672 14.923 6.597 1.00 80.19 331 PRO A O 1
ATOM 2507 N N . ALA A 1 332 ? 21.747 17.150 6.461 1.00 77.75 332 ALA A N 1
ATOM 2508 C CA . ALA A 1 332 ? 23.129 17.212 5.974 1.00 77.75 332 ALA A CA 1
ATOM 2509 C C . ALA A 1 332 ? 24.143 16.345 6.764 1.00 77.75 332 ALA A C 1
ATOM 2511 O O . ALA A 1 332 ? 24.986 15.711 6.117 1.00 77.75 332 ALA A O 1
ATOM 2512 N N . PRO A 1 333 ? 24.063 16.210 8.108 1.00 80.81 333 PRO A N 1
ATOM 2513 C CA . PRO A 1 333 ? 24.936 15.312 8.869 1.00 80.81 333 PRO A CA 1
ATOM 2514 C C . PRO A 1 333 ? 24.802 13.818 8.526 1.00 80.81 333 PRO A C 1
ATOM 2516 O O . PRO A 1 333 ? 25.677 13.050 8.910 1.00 80.81 333 PRO A O 1
ATOM 2519 N N . LEU A 1 334 ? 23.758 13.387 7.799 1.00 76.62 334 LEU A N 1
ATOM 2520 C CA . LEU A 1 334 ? 23.581 12.003 7.325 1.00 76.62 334 LEU A CA 1
ATOM 2521 C C . LEU A 1 334 ? 24.460 11.636 6.132 1.00 76.62 334 LEU A C 1
ATOM 2523 O O . LEU A 1 334 ? 24.582 10.448 5.832 1.00 76.62 334 LEU A O 1
ATOM 2527 N N . ARG A 1 335 ? 25.080 12.610 5.454 1.00 72.94 335 ARG A N 1
ATOM 2528 C CA . ARG A 1 335 ? 25.924 12.366 4.271 1.00 72.94 335 ARG A CA 1
ATOM 2529 C C . ARG A 1 335 ? 26.916 11.200 4.414 1.00 72.94 335 ARG A C 1
ATOM 2531 O O . ARG A 1 335 ? 26.973 10.417 3.472 1.00 72.94 335 ARG A O 1
ATOM 2538 N N . PRO A 1 336 ? 27.626 11.012 5.545 1.00 65.94 336 PRO A N 1
ATOM 2539 C CA . PRO A 1 336 ? 28.580 9.910 5.695 1.00 65.94 336 PRO A CA 1
ATOM 2540 C C . PRO A 1 336 ? 27.927 8.520 5.713 1.00 65.94 336 PRO A C 1
ATOM 2542 O O . PRO A 1 336 ? 28.559 7.526 5.379 1.00 65.94 336 PRO A O 1
ATOM 2545 N N . LEU A 1 337 ? 26.658 8.437 6.120 1.00 67.12 337 LEU A N 1
ATOM 2546 C CA . LEU A 1 337 ? 25.876 7.202 6.112 1.00 67.12 337 LEU A CA 1
ATOM 2547 C C . LEU A 1 337 ? 25.264 6.951 4.729 1.00 67.12 337 LEU A C 1
ATOM 2549 O O . LEU A 1 337 ? 25.256 5.828 4.238 1.00 67.12 337 LEU A O 1
ATOM 2553 N N . VAL A 1 338 ? 24.746 8.011 4.107 1.00 68.44 338 VAL A N 1
ATOM 2554 C CA . VAL A 1 338 ? 24.045 7.958 2.817 1.00 68.44 338 VAL A CA 1
ATOM 2555 C C . VAL A 1 338 ? 25.037 7.747 1.659 1.00 68.44 338 VAL A C 1
ATOM 2557 O O . VAL A 1 338 ? 24.692 7.106 0.675 1.00 68.44 338 VAL A O 1
ATOM 2560 N N . SER A 1 339 ? 26.307 8.142 1.806 1.00 66.06 339 SER A N 1
ATOM 2561 C CA . SER A 1 339 ? 27.389 7.801 0.863 1.00 66.06 339 SER A CA 1
ATOM 2562 C C . SER A 1 339 ? 27.733 6.307 0.817 1.00 66.06 339 SER A C 1
ATOM 2564 O O . SER A 1 339 ? 28.325 5.845 -0.156 1.00 66.06 339 SER A O 1
ATOM 2566 N N . LEU A 1 340 ? 27.345 5.526 1.834 1.00 60.75 340 LEU A N 1
ATOM 2567 C CA . LEU A 1 340 ? 27.487 4.067 1.821 1.00 60.75 340 LEU A CA 1
ATOM 2568 C C . LEU A 1 340 ? 26.418 3.384 0.942 1.00 60.75 340 LEU A C 1
ATOM 2570 O O . LEU A 1 340 ? 26.517 2.186 0.684 1.00 60.75 340 LEU A O 1
ATOM 2574 N N . MET A 1 341 ? 25.383 4.107 0.509 1.00 69.06 341 MET A N 1
ATOM 2575 C CA . MET A 1 341 ? 24.301 3.580 -0.330 1.00 69.06 341 MET A CA 1
ATOM 2576 C C . MET A 1 341 ? 24.693 3.548 -1.815 1.00 69.06 341 MET A C 1
ATOM 2578 O O . MET A 1 341 ? 25.751 4.050 -2.188 1.00 69.06 341 MET A O 1
ATOM 2582 N N . GLU A 1 342 ? 23.866 2.956 -2.680 1.00 66.19 342 GLU A N 1
ATOM 2583 C CA . GLU A 1 342 ? 24.005 3.114 -4.137 1.00 66.19 342 GLU A CA 1
ATOM 2584 C C . GLU A 1 342 ? 23.813 4.580 -4.560 1.00 66.19 342 GLU A C 1
ATOM 2586 O O . GLU A 1 342 ? 23.064 5.329 -3.921 1.00 66.19 342 GLU A O 1
ATOM 2591 N N . SER A 1 343 ? 24.455 4.995 -5.656 1.00 66.31 343 SER A N 1
ATOM 2592 C CA . SER A 1 343 ? 24.201 6.311 -6.249 1.00 66.31 343 SER A CA 1
ATOM 2593 C C . SER A 1 343 ? 22.717 6.474 -6.605 1.00 66.31 343 SER A C 1
ATOM 2595 O O . SER A 1 343 ? 22.110 5.589 -7.208 1.00 66.31 343 SER A O 1
ATOM 2597 N N . GLY A 1 344 ? 22.124 7.610 -6.238 1.00 74.00 344 GLY A N 1
ATOM 2598 C CA . GLY A 1 344 ? 20.702 7.885 -6.439 1.00 74.00 344 GLY A CA 1
ATOM 2599 C C . GLY A 1 344 ? 20.173 9.035 -5.582 1.00 74.00 344 GLY A C 1
ATOM 2600 O O . GLY A 1 344 ? 20.891 9.597 -4.753 1.00 74.00 344 GLY A O 1
ATOM 2601 N N . SER A 1 345 ? 18.901 9.384 -5.788 1.00 77.31 345 SER A N 1
ATOM 2602 C CA . SER A 1 345 ? 18.193 10.381 -4.978 1.00 77.31 345 SER A CA 1
ATOM 2603 C C . SER A 1 345 ? 17.425 9.704 -3.847 1.00 77.31 345 SER A C 1
ATOM 2605 O O . SER A 1 345 ? 16.661 8.757 -4.061 1.00 77.31 345 SER A O 1
ATOM 2607 N N . TYR A 1 346 ? 17.606 10.220 -2.636 1.00 82.06 346 TYR A N 1
ATOM 2608 C CA . TYR A 1 346 ? 16.971 9.708 -1.431 1.00 82.06 346 TYR A CA 1
ATOM 2609 C C . TYR A 1 346 ? 16.111 10.780 -0.782 1.00 82.06 346 TYR A C 1
ATOM 2611 O O . TYR A 1 346 ? 16.527 11.925 -0.587 1.00 82.06 346 TYR A O 1
ATOM 2619 N N . ARG A 1 347 ? 14.901 10.381 -0.401 1.00 85.75 347 ARG A N 1
ATOM 2620 C CA . ARG A 1 347 ? 14.023 11.168 0.448 1.00 85.75 347 ARG A CA 1
ATOM 2621 C C . ARG A 1 347 ? 14.344 10.861 1.899 1.00 85.75 347 ARG A C 1
ATOM 2623 O O . ARG A 1 347 ? 14.353 9.698 2.305 1.00 85.75 347 ARG A O 1
ATOM 2630 N N . VAL A 1 348 ? 14.552 11.912 2.680 1.00 85.06 348 VAL A N 1
ATOM 2631 C CA . VAL A 1 348 ? 14.742 11.811 4.121 1.00 85.06 348 VAL A CA 1
ATOM 2632 C C . VAL A 1 348 ? 13.602 12.503 4.846 1.00 85.06 348 VAL A C 1
ATOM 2634 O O . VAL A 1 348 ? 13.237 13.637 4.534 1.00 85.06 348 VAL A O 1
ATOM 2637 N N . SER A 1 349 ? 13.032 11.805 5.823 1.00 85.31 349 SER A N 1
ATOM 2638 C CA . SER A 1 349 ? 12.036 12.356 6.739 1.00 85.31 349 SER A CA 1
ATOM 2639 C C . SER A 1 349 ? 12.419 12.069 8.178 1.00 85.31 349 SER A C 1
ATOM 2641 O O . SER A 1 349 ? 12.833 10.954 8.499 1.00 85.31 349 SER A O 1
ATOM 2643 N N . ILE A 1 350 ? 12.222 13.054 9.045 1.00 84.62 350 ILE A N 1
ATOM 2644 C CA . ILE A 1 350 ? 12.411 12.921 10.486 1.00 84.62 350 ILE A CA 1
ATOM 2645 C C . ILE A 1 350 ? 11.026 12.905 11.120 1.00 84.62 350 ILE A C 1
ATOM 2647 O O . ILE A 1 350 ? 10.296 13.891 11.033 1.00 84.62 350 ILE A O 1
ATOM 2651 N N . GLN A 1 351 ? 10.651 11.785 11.729 1.00 85.50 351 GLN A N 1
ATOM 2652 C CA . GLN A 1 351 ? 9.341 11.638 12.356 1.00 85.50 351 GLN A CA 1
ATOM 2653 C C . GLN A 1 351 ? 9.358 10.621 13.489 1.00 85.50 351 GLN A C 1
ATOM 2655 O O . GLN A 1 351 ? 10.229 9.758 13.568 1.00 85.50 351 GLN A O 1
ATOM 2660 N N . THR A 1 352 ? 8.368 10.711 14.365 1.00 83.75 352 THR A N 1
ATOM 2661 C CA . THR A 1 352 ? 8.130 9.716 15.406 1.00 83.75 352 THR A CA 1
ATOM 2662 C C . THR A 1 352 ? 7.306 8.569 14.828 1.00 83.75 352 THR A C 1
ATOM 2664 O O . THR A 1 352 ? 6.250 8.814 14.248 1.00 83.75 352 THR A O 1
ATOM 2667 N N . LEU A 1 353 ? 7.784 7.328 14.959 1.00 81.81 353 LEU A N 1
ATOM 2668 C CA . LEU A 1 353 ? 7.082 6.145 14.450 1.00 81.81 353 LEU A CA 1
ATOM 2669 C C . LEU A 1 353 ? 6.441 5.354 15.599 1.00 81.81 353 LEU A C 1
ATOM 2671 O O . LEU A 1 353 ? 7.171 4.700 16.345 1.00 81.81 353 LEU A O 1
ATOM 2675 N N . PRO A 1 354 ? 5.104 5.369 15.746 1.00 77.81 354 PRO A N 1
ATOM 2676 C CA . PRO A 1 354 ? 4.425 4.587 16.772 1.00 77.81 354 PRO A CA 1
ATOM 2677 C C . PRO A 1 354 ? 4.331 3.099 16.402 1.00 77.81 354 PRO A C 1
ATOM 2679 O O . PRO A 1 354 ? 4.630 2.698 15.276 1.00 77.81 354 PRO A O 1
ATOM 2682 N N . TYR A 1 355 ? 3.896 2.263 17.348 1.00 72.94 355 TYR A N 1
ATOM 2683 C CA . TYR A 1 355 ? 3.568 0.845 17.112 1.00 72.94 355 TYR A CA 1
ATOM 2684 C C . TYR A 1 355 ? 4.708 0.027 16.476 1.00 72.94 355 TYR A C 1
ATOM 2686 O O . TYR A 1 355 ? 4.514 -0.700 15.503 1.00 72.94 355 TYR A O 1
ATOM 2694 N N . VAL A 1 356 ? 5.927 0.151 17.001 1.00 79.31 356 VAL A N 1
ATOM 2695 C CA . VAL A 1 356 ? 7.087 -0.561 16.448 1.00 79.31 356 VAL A CA 1
ATOM 2696 C C . VAL A 1 356 ? 7.031 -2.055 16.764 1.00 79.31 356 VAL A C 1
ATOM 2698 O O . VAL A 1 356 ? 7.053 -2.460 17.928 1.00 79.31 356 VAL A O 1
ATOM 2701 N N . HIS A 1 357 ? 7.050 -2.883 15.720 1.00 80.25 357 HIS A N 1
ATOM 2702 C CA . HIS A 1 357 ? 7.200 -4.330 15.834 1.00 80.25 357 HIS A CA 1
ATOM 2703 C C . HIS A 1 357 ? 8.609 -4.748 15.427 1.00 80.25 357 HIS A C 1
ATOM 2705 O O . HIS A 1 357 ? 9.036 -4.468 14.311 1.00 80.25 357 HIS A O 1
ATOM 2711 N N . ILE A 1 358 ? 9.336 -5.443 16.303 1.00 80.69 358 ILE A N 1
ATOM 2712 C CA . ILE A 1 358 ? 10.685 -5.907 15.973 1.00 80.69 358 ILE A CA 1
ATOM 2713 C C . ILE A 1 358 ? 10.639 -7.326 15.434 1.00 80.69 358 ILE A C 1
ATOM 2715 O O . ILE A 1 358 ? 10.349 -8.267 16.176 1.00 80.69 358 ILE A O 1
ATOM 2719 N N . ARG A 1 359 ? 11.051 -7.491 14.179 1.00 76.38 359 ARG A N 1
ATOM 2720 C CA . ARG A 1 359 ? 11.323 -8.806 13.611 1.00 76.38 359 ARG A CA 1
ATOM 2721 C C . ARG A 1 359 ? 12.811 -9.094 13.698 1.00 76.38 359 ARG A C 1
ATOM 2723 O O . ARG A 1 359 ? 13.604 -8.563 12.927 1.00 76.38 359 ARG A O 1
ATOM 2730 N N . ALA A 1 360 ? 13.198 -9.924 14.663 1.00 66.00 360 ALA A N 1
ATOM 2731 C CA . ALA A 1 360 ? 14.590 -10.318 14.821 1.00 66.00 360 ALA A CA 1
ATOM 2732 C C . ALA A 1 360 ? 15.058 -11.116 13.591 1.00 66.00 360 ALA A C 1
ATOM 2734 O O . ALA A 1 360 ? 14.526 -12.187 13.303 1.00 66.00 360 ALA A O 1
ATOM 2735 N N . ALA A 1 361 ? 16.060 -10.590 12.890 1.00 60.75 361 ALA A N 1
ATOM 2736 C CA . ALA A 1 361 ? 16.805 -11.309 11.868 1.00 60.75 361 ALA A CA 1
ATOM 2737 C C . ALA A 1 361 ? 18.050 -11.944 12.507 1.00 60.75 361 ALA A C 1
ATOM 2739 O O . ALA A 1 361 ? 18.694 -11.335 13.365 1.00 60.75 361 ALA A O 1
ATOM 2740 N N . ASP A 1 362 ? 18.394 -13.168 12.105 1.00 59.97 362 ASP A N 1
ATOM 2741 C CA . ASP A 1 362 ? 19.717 -13.727 12.396 1.00 59.97 362 ASP A CA 1
ATOM 2742 C C . ASP A 1 362 ? 20.715 -13.020 11.466 1.00 59.97 362 ASP A C 1
ATOM 2744 O O . ASP A 1 362 ? 20.637 -13.232 10.260 1.00 59.97 362 ASP A O 1
ATOM 2748 N N . PRO A 1 363 ? 21.653 -12.188 11.955 1.00 52.09 363 PRO A N 1
ATOM 2749 C CA . PRO A 1 363 ? 22.590 -11.483 11.076 1.00 52.09 363 PRO A CA 1
ATOM 2750 C C . PRO A 1 363 ? 23.507 -12.447 10.308 1.00 52.09 363 PRO A C 1
ATOM 2752 O O . PRO A 1 363 ? 24.087 -12.075 9.292 1.00 52.09 363 PRO A O 1
ATOM 2755 N N . ALA A 1 364 ? 23.612 -13.706 10.748 1.00 51.44 364 ALA A N 1
ATOM 2756 C CA . ALA A 1 364 ? 24.311 -14.760 10.034 1.00 51.44 364 ALA A CA 1
ATOM 2757 C C . ALA A 1 364 ? 23.398 -15.542 9.072 1.00 51.44 364 ALA A C 1
ATOM 2759 O O . ALA A 1 364 ? 23.817 -16.573 8.552 1.00 51.44 364 ALA A O 1
ATOM 2760 N N . LYS A 1 365 ? 22.152 -15.154 8.792 1.00 52.59 365 LYS A N 1
ATOM 2761 C CA . LYS A 1 365 ? 21.318 -15.831 7.780 1.00 52.59 365 LYS A CA 1
ATOM 2762 C C . LYS A 1 365 ? 20.416 -14.829 7.063 1.00 52.59 365 LYS A C 1
ATOM 2764 O O . LYS A 1 365 ? 19.794 -14.010 7.730 1.00 52.59 365 LYS A O 1
ATOM 2769 N N . PRO A 1 366 ? 20.270 -14.931 5.728 1.00 49.84 366 PRO A N 1
ATOM 2770 C CA . PRO A 1 366 ? 19.272 -14.135 5.034 1.00 49.84 366 PRO A CA 1
ATOM 2771 C C . PRO A 1 366 ? 17.913 -14.445 5.651 1.00 49.84 366 PRO A C 1
ATOM 2773 O O . PRO A 1 366 ? 17.514 -15.612 5.747 1.00 49.84 366 PRO A O 1
ATOM 2776 N N . SER A 1 367 ? 17.250 -13.405 6.130 1.00 51.53 367 SER A N 1
ATOM 2777 C CA . SER A 1 367 ? 15.917 -13.525 6.697 1.00 51.53 367 SER A CA 1
ATOM 2778 C C . SER A 1 367 ? 14.913 -13.278 5.572 1.00 51.53 367 SER A C 1
ATOM 2780 O O . SER A 1 367 ? 15.030 -12.301 4.835 1.00 51.53 367 SER A O 1
ATOM 2782 N N . PHE A 1 368 ? 13.987 -14.219 5.398 1.00 52.19 368 PHE A N 1
ATOM 2783 C CA . PHE A 1 368 ? 12.950 -14.177 4.369 1.00 52.19 368 PHE A CA 1
ATOM 2784 C C . PHE A 1 368 ? 11.601 -13.998 5.037 1.00 52.19 368 PHE A C 1
ATOM 2786 O O . PHE A 1 368 ? 11.355 -14.586 6.098 1.00 52.19 368 PHE A O 1
ATOM 2793 N N . TRP A 1 369 ? 10.741 -13.212 4.411 1.00 55.09 369 TRP A N 1
ATOM 2794 C CA . TRP A 1 369 ? 9.367 -13.061 4.845 1.00 55.09 369 TRP A CA 1
ATOM 2795 C C . TRP A 1 369 ? 8.459 -12.666 3.704 1.00 55.09 369 TRP A C 1
ATOM 2797 O O . TRP A 1 369 ? 8.895 -12.102 2.703 1.00 55.09 369 TRP A O 1
ATOM 2807 N N . TYR A 1 370 ? 7.185 -12.962 3.903 1.00 48.00 370 TYR A N 1
ATOM 2808 C CA . TYR A 1 370 ? 6.129 -12.539 3.004 1.00 48.00 370 TYR A CA 1
ATOM 2809 C C . TYR A 1 370 ? 5.552 -11.211 3.500 1.00 48.00 370 TYR A C 1
ATOM 2811 O O . TYR A 1 370 ? 5.089 -11.148 4.646 1.00 48.00 370 TYR A O 1
ATOM 2819 N N . ALA A 1 371 ? 5.567 -10.172 2.656 1.00 44.97 371 ALA A N 1
ATOM 2820 C CA . ALA A 1 371 ? 4.961 -8.866 2.949 1.00 44.97 371 ALA A CA 1
ATOM 2821 C C . ALA A 1 371 ? 3.519 -8.983 3.469 1.00 44.97 371 ALA A C 1
ATOM 2823 O O . ALA A 1 371 ? 3.147 -8.270 4.399 1.00 44.97 371 ALA A O 1
ATOM 2824 N N . ASP A 1 372 ? 2.737 -9.914 2.911 1.00 43.44 372 ASP A N 1
ATOM 2825 C CA . ASP A 1 372 ? 1.295 -10.017 3.169 1.00 43.44 372 ASP A CA 1
ATOM 2826 C C . ASP A 1 372 ? 0.922 -10.954 4.329 1.00 43.44 372 ASP A C 1
ATOM 2828 O O . ASP A 1 372 ? -0.147 -10.805 4.926 1.00 43.44 372 ASP A O 1
ATOM 2832 N N . GLU A 1 373 ? 1.778 -11.927 4.660 1.00 41.16 373 GLU A N 1
ATOM 2833 C CA . GLU A 1 373 ? 1.435 -12.999 5.609 1.00 41.16 373 GLU A CA 1
ATOM 2834 C C . GLU A 1 373 ? 2.205 -12.918 6.932 1.00 41.16 373 GLU A C 1
ATOM 2836 O O . GLU A 1 373 ? 1.667 -13.297 7.976 1.00 41.16 373 GLU A O 1
ATOM 2841 N N . ASP A 1 374 ? 3.435 -12.391 6.920 1.00 39.97 374 ASP A N 1
ATOM 2842 C CA . ASP A 1 374 ? 4.321 -12.450 8.085 1.00 39.97 374 ASP A CA 1
ATOM 2843 C C . ASP A 1 374 ? 4.593 -11.092 8.755 1.00 39.97 374 ASP A C 1
ATOM 2845 O O . ASP A 1 374 ? 5.244 -11.047 9.805 1.00 39.97 374 ASP A O 1
ATOM 2849 N N . LEU A 1 375 ? 4.184 -9.977 8.146 1.00 49.28 375 LEU A N 1
ATOM 2850 C CA . LEU A 1 375 ? 4.315 -8.651 8.749 1.00 49.28 375 LEU A CA 1
ATOM 2851 C C . LEU A 1 375 ? 3.021 -8.315 9.512 1.00 49.28 375 LEU A C 1
ATOM 2853 O O . LEU A 1 375 ? 1.925 -8.560 9.005 1.00 49.28 375 LEU A O 1
ATOM 2857 N N . PRO A 1 376 ? 3.095 -7.790 10.749 1.00 44.22 376 PRO A N 1
ATOM 2858 C CA . PRO A 1 376 ? 1.903 -7.322 11.446 1.00 44.22 376 PRO A CA 1
ATOM 2859 C C . PRO A 1 376 ? 1.178 -6.277 10.593 1.00 44.22 376 PRO A C 1
ATOM 2861 O O . PRO A 1 376 ? 1.768 -5.279 10.191 1.00 44.22 376 PRO A O 1
ATOM 2864 N N . GLN A 1 377 ? -0.119 -6.504 10.361 1.00 45.84 377 GLN A N 1
ATOM 2865 C CA . GLN A 1 377 ? -0.970 -5.646 9.522 1.00 45.84 377 GLN A CA 1
ATOM 2866 C C . GLN A 1 377 ? -1.068 -4.203 10.048 1.00 45.84 377 GLN A C 1
ATOM 2868 O O . GLN A 1 377 ? -1.400 -3.300 9.289 1.00 45.84 377 GLN A O 1
ATOM 2873 N N . PHE A 1 378 ? -0.720 -3.984 11.325 1.00 45.81 378 PHE A N 1
ATOM 2874 C CA . PHE A 1 378 ? -0.523 -2.666 11.918 1.00 45.81 378 PHE A CA 1
ATOM 2875 C C . PHE A 1 378 ? 0.703 -2.649 12.818 1.00 45.81 378 PHE A C 1
ATOM 2877 O O . PHE A 1 378 ? 0.767 -3.336 13.840 1.00 45.81 378 PHE A O 1
ATOM 2884 N N . GLY A 1 379 ? 1.661 -1.826 12.423 1.00 52.94 379 GLY A N 1
ATOM 2885 C CA . GLY A 1 379 ? 2.883 -1.574 13.155 1.00 52.94 379 GLY A CA 1
ATOM 2886 C C . GLY A 1 379 ? 4.026 -1.335 12.189 1.00 52.94 379 GLY A C 1
ATOM 2887 O O . GLY A 1 379 ? 4.135 -1.994 11.156 1.00 52.94 379 GLY A O 1
ATOM 2888 N N . ASN A 1 380 ? 4.895 -0.388 12.519 1.00 72.69 380 ASN A N 1
ATOM 2889 C CA . ASN A 1 380 ? 6.097 -0.206 11.729 1.00 72.69 380 ASN A CA 1
ATOM 2890 C C . ASN A 1 380 ? 7.008 -1.409 12.002 1.00 72.69 380 ASN A C 1
ATOM 2892 O O . ASN A 1 380 ? 7.547 -1.544 13.107 1.00 72.69 380 ASN A O 1
ATOM 2896 N N . THR A 1 381 ? 7.144 -2.314 11.028 1.00 79.44 381 THR A N 1
ATOM 2897 C CA . THR A 1 381 ? 7.991 -3.497 11.206 1.00 79.44 381 THR A CA 1
ATOM 2898 C C . THR A 1 381 ? 9.442 -3.101 11.055 1.00 79.44 381 THR A C 1
ATOM 2900 O O . THR A 1 381 ? 9.897 -2.751 9.972 1.00 79.44 381 THR A O 1
ATOM 2903 N N . PHE A 1 382 ? 10.170 -3.149 12.159 1.00 81.56 382 PHE A N 1
ATOM 2904 C CA . PHE A 1 382 ? 11.580 -2.828 12.223 1.00 81.56 382 PHE A CA 1
ATOM 2905 C C . PHE A 1 382 ? 12.385 -4.120 12.164 1.00 81.56 382 PHE A C 1
ATOM 2907 O O . PHE A 1 382 ? 12.158 -5.056 12.936 1.00 81.56 382 PHE A O 1
ATOM 2914 N N . ILE A 1 383 ? 13.357 -4.146 11.261 1.00 77.19 383 ILE A N 1
ATOM 2915 C CA . ILE A 1 383 ? 14.222 -5.289 10.997 1.00 77.19 383 ILE A CA 1
ATOM 2916 C C . ILE A 1 383 ? 15.646 -4.886 11.368 1.00 77.19 383 ILE A C 1
ATOM 2918 O O . ILE A 1 383 ? 16.296 -4.132 10.639 1.00 77.19 383 ILE A O 1
ATOM 2922 N N . PRO A 1 384 ? 16.136 -5.325 12.536 1.00 70.94 384 PRO A N 1
ATOM 2923 C CA . PRO A 1 384 ? 17.492 -5.058 12.976 1.00 70.94 384 PRO A CA 1
ATOM 2924 C C . PRO A 1 384 ? 18.517 -5.606 11.981 1.00 70.94 384 PRO A C 1
ATOM 2926 O O . PRO A 1 384 ? 18.566 -6.808 11.745 1.00 70.94 384 PRO A O 1
ATOM 2929 N N . THR A 1 385 ? 19.396 -4.748 11.456 1.00 66.12 385 THR A N 1
ATOM 2930 C CA . THR A 1 385 ? 20.563 -5.190 10.654 1.00 66.12 385 THR A CA 1
ATOM 2931 C C . THR A 1 385 ? 21.670 -5.839 11.502 1.00 66.12 385 THR A C 1
ATOM 2933 O O . THR A 1 385 ? 22.677 -6.307 10.981 1.00 66.12 385 THR A O 1
ATOM 2936 N N . HIS A 1 386 ? 21.493 -5.873 12.826 1.00 65.38 386 HIS A N 1
ATOM 2937 C CA . HIS A 1 386 ? 22.439 -6.396 13.807 1.00 65.38 386 HIS A CA 1
ATOM 2938 C C . HIS A 1 386 ? 21.670 -7.153 14.902 1.00 65.38 386 HIS A C 1
ATOM 2940 O O . HIS A 1 386 ? 20.448 -7.042 14.995 1.00 65.38 386 HIS A O 1
ATOM 2946 N N . HIS A 1 387 ? 22.379 -7.902 15.754 1.00 67.44 387 HIS A N 1
ATOM 2947 C CA . HIS A 1 387 ? 21.800 -8.687 16.849 1.00 67.44 387 HIS A CA 1
ATOM 2948 C C . HIS A 1 387 ? 20.715 -7.948 17.641 1.00 67.44 387 HIS A C 1
ATOM 2950 O O . HIS A 1 387 ? 20.932 -6.842 18.148 1.00 67.44 387 HIS A O 1
ATOM 2956 N N . TRP A 1 388 ? 19.577 -8.626 17.800 1.00 71.69 388 TRP A N 1
ATOM 2957 C CA . TRP A 1 388 ? 18.451 -8.174 18.600 1.00 71.69 388 TRP A CA 1
ATOM 2958 C C . TRP A 1 388 ? 18.022 -9.245 19.617 1.00 71.69 388 TRP A C 1
ATOM 2960 O O . TRP A 1 388 ? 17.835 -10.397 19.222 1.00 71.69 388 TRP A O 1
ATOM 2970 N N . PRO A 1 389 ? 17.821 -8.897 20.904 1.00 79.94 389 PRO A N 1
ATOM 2971 C CA . PRO A 1 389 ? 18.094 -7.594 21.519 1.00 79.94 389 PRO A CA 1
ATOM 2972 C C . PRO A 1 389 ? 19.595 -7.237 21.487 1.00 79.94 389 PRO A C 1
ATOM 2974 O O . PRO A 1 389 ? 20.433 -8.140 21.423 1.00 79.94 389 PRO A O 1
ATOM 2977 N N . PRO A 1 390 ? 19.956 -5.941 21.528 1.00 74.31 390 PRO A N 1
ATOM 2978 C CA . PRO A 1 390 ? 21.352 -5.526 21.463 1.00 74.31 390 PRO A CA 1
ATOM 2979 C C . PRO A 1 390 ? 22.158 -6.030 22.680 1.00 74.31 390 PRO A C 1
ATOM 2981 O O . PRO A 1 390 ? 21.644 -6.010 23.805 1.00 74.31 390 PRO A O 1
ATOM 2984 N N . PRO A 1 391 ? 23.416 -6.472 22.486 1.00 68.31 391 PRO A N 1
ATOM 2985 C CA . PRO A 1 391 ? 24.206 -7.107 23.542 1.00 68.31 391 PRO A CA 1
ATOM 2986 C C . PRO A 1 391 ? 24.715 -6.124 24.611 1.00 68.31 391 PRO A C 1
ATOM 2988 O O . PRO A 1 391 ? 24.874 -6.519 25.768 1.00 68.31 391 PRO A O 1
ATOM 2991 N N . ASP A 1 392 ? 24.945 -4.854 24.261 1.00 77.69 392 ASP A N 1
ATOM 2992 C CA . ASP A 1 392 ? 25.451 -3.841 25.192 1.00 77.69 392 ASP A CA 1
ATOM 2993 C C . ASP A 1 392 ? 24.314 -3.235 26.030 1.00 77.69 392 ASP A C 1
ATOM 2995 O O . ASP A 1 392 ? 23.613 -2.297 25.637 1.00 77.69 392 ASP A O 1
ATOM 2999 N N . ARG A 1 393 ? 24.126 -3.793 27.228 1.00 84.50 393 ARG A N 1
ATOM 3000 C CA . ARG A 1 393 ? 23.104 -3.337 28.179 1.00 84.50 393 ARG A CA 1
ATOM 3001 C C . ARG A 1 393 ? 23.431 -1.987 28.819 1.00 84.50 393 ARG A C 1
ATOM 3003 O O . ARG A 1 393 ? 22.501 -1.311 29.261 1.00 84.50 393 ARG A O 1
ATOM 3010 N N . GLU A 1 394 ? 24.704 -1.603 28.886 1.00 80.44 394 GLU A N 1
ATOM 3011 C CA . GLU A 1 394 ? 25.131 -0.330 29.473 1.00 80.44 394 GLU A CA 1
ATOM 3012 C C . GLU A 1 394 ? 24.741 0.828 28.549 1.00 80.44 394 GLU A C 1
ATOM 3014 O O . GLU A 1 394 ? 24.111 1.788 28.997 1.00 80.44 394 GLU A O 1
ATOM 3019 N N . ALA A 1 395 ? 24.962 0.669 27.241 1.00 72.44 395 ALA A N 1
ATOM 3020 C CA . ALA A 1 395 ? 24.500 1.620 26.233 1.00 72.44 395 ALA A CA 1
ATOM 3021 C C . ALA A 1 395 ? 22.970 1.808 26.257 1.00 72.44 395 ALA A C 1
ATOM 3023 O O . ALA A 1 395 ? 22.482 2.940 26.215 1.00 72.44 395 ALA A O 1
ATOM 3024 N N . VAL A 1 396 ? 22.186 0.724 26.380 1.00 82.06 396 VAL A N 1
ATOM 3025 C CA . VAL A 1 396 ? 20.715 0.827 26.513 1.00 82.06 396 VAL A CA 1
ATOM 3026 C C . VAL A 1 396 ? 20.324 1.597 27.781 1.00 82.06 396 VAL A C 1
ATOM 3028 O O . VAL A 1 396 ? 19.396 2.410 27.751 1.00 82.06 396 VAL A O 1
ATOM 3031 N N . ALA A 1 397 ? 21.017 1.368 28.900 1.00 84.06 397 ALA A N 1
ATOM 3032 C CA . ALA A 1 397 ? 20.747 2.062 30.156 1.00 84.06 397 ALA A CA 1
ATOM 3033 C C . ALA A 1 397 ? 21.057 3.569 30.078 1.00 84.06 397 ALA A C 1
ATOM 3035 O O . ALA A 1 397 ? 20.245 4.367 30.556 1.00 84.06 397 ALA A O 1
ATOM 3036 N N . ASP A 1 398 ? 22.162 3.962 29.432 1.00 81.00 398 ASP A N 1
ATOM 3037 C CA . ASP A 1 398 ? 22.517 5.373 29.206 1.00 81.00 398 ASP A CA 1
ATOM 3038 C C . ASP A 1 398 ? 21.443 6.094 28.376 1.00 81.00 398 ASP A C 1
ATOM 3040 O O . ASP A 1 398 ? 20.928 7.140 28.781 1.00 81.00 398 ASP A O 1
ATOM 3044 N N . TYR A 1 399 ? 20.998 5.499 27.263 1.00 83.94 399 TYR A N 1
ATOM 3045 C CA . TYR A 1 399 ? 19.931 6.090 26.449 1.00 83.94 399 TYR A CA 1
ATOM 3046 C C . TYR A 1 399 ? 18.597 6.190 27.199 1.00 83.94 399 TYR A C 1
ATOM 3048 O O . TYR A 1 399 ? 17.914 7.209 27.084 1.00 83.94 399 TYR A O 1
ATOM 3056 N N . ARG A 1 400 ? 18.239 5.204 28.037 1.00 89.88 400 ARG A N 1
ATOM 3057 C CA . ARG A 1 400 ? 17.048 5.312 28.903 1.00 89.88 400 ARG A CA 1
ATOM 3058 C C . ARG A 1 400 ? 17.158 6.478 29.880 1.00 89.88 400 ARG A C 1
ATOM 3060 O O . ARG A 1 400 ? 16.168 7.169 30.112 1.00 89.88 400 ARG A O 1
ATOM 3067 N N . ALA A 1 401 ? 18.333 6.693 30.472 1.00 86.19 401 ALA A N 1
ATOM 3068 C CA . ALA A 1 401 ? 18.555 7.812 31.382 1.00 86.19 401 ALA A CA 1
ATOM 3069 C C . ALA A 1 401 ? 18.361 9.151 30.658 1.00 86.19 401 ALA A C 1
ATOM 3071 O O . ALA A 1 401 ? 17.612 9.998 31.142 1.00 86.19 401 ALA A O 1
ATOM 3072 N N . ARG A 1 402 ? 18.938 9.302 29.459 1.00 82.56 402 ARG A N 1
ATOM 3073 C CA . ARG A 1 402 ? 18.773 10.496 28.614 1.00 82.56 402 ARG A CA 1
ATOM 3074 C C . ARG A 1 402 ? 17.310 10.755 28.255 1.00 82.56 402 ARG A C 1
ATOM 3076 O O . ARG A 1 402 ? 16.826 11.862 28.484 1.00 82.56 402 ARG A O 1
ATOM 3083 N N . LEU A 1 403 ? 16.587 9.736 27.791 1.00 85.88 403 LEU A N 1
ATOM 3084 C CA . LEU A 1 403 ? 15.174 9.845 27.411 1.00 85.88 403 LEU A CA 1
ATOM 3085 C C . LEU A 1 403 ? 14.278 10.292 28.573 1.00 85.88 403 LEU A C 1
ATOM 3087 O O . LEU A 1 403 ? 13.368 11.095 28.371 1.00 85.88 403 LEU A O 1
ATOM 3091 N N . ARG A 1 404 ? 14.551 9.830 29.801 1.00 86.50 404 ARG A N 1
ATOM 3092 C CA . ARG A 1 404 ? 13.801 10.245 31.002 1.00 86.50 404 ARG A CA 1
ATOM 3093 C C . ARG A 1 404 ? 13.976 11.719 31.352 1.00 86.50 404 ARG A C 1
ATOM 3095 O O . ARG A 1 404 ? 13.080 12.295 31.956 1.00 86.50 404 ARG A O 1
ATOM 3102 N N . THR A 1 405 ? 15.101 12.336 30.987 1.00 81.25 405 THR A N 1
ATOM 3103 C CA . THR A 1 405 ? 15.308 13.773 31.239 1.00 81.25 405 THR A CA 1
ATOM 3104 C C . THR A 1 405 ? 14.466 14.667 30.331 1.00 81.25 405 THR A C 1
ATOM 3106 O O . THR A 1 405 ? 14.335 15.852 30.623 1.00 81.25 405 THR A O 1
ATOM 3109 N N . GLY A 1 406 ? 13.938 14.130 29.222 1.00 69.50 406 GLY A N 1
ATOM 3110 C CA . GLY A 1 406 ? 13.190 14.888 28.215 1.00 69.50 406 GLY A CA 1
ATOM 3111 C C . GLY A 1 406 ? 14.026 15.900 27.423 1.00 69.50 406 GLY A C 1
ATOM 3112 O O . GLY A 1 406 ? 13.473 16.611 26.603 1.00 69.50 406 GLY A O 1
ATOM 3113 N N . ARG A 1 407 ? 15.346 15.975 27.654 1.00 64.50 407 ARG A N 1
ATOM 3114 C CA . ARG A 1 407 ? 16.260 16.936 27.002 1.00 64.50 407 ARG A CA 1
ATOM 3115 C C . ARG A 1 407 ? 16.997 16.361 25.789 1.00 64.50 407 ARG A C 1
ATOM 3117 O O . ARG A 1 407 ? 17.813 17.044 25.181 1.00 64.50 407 ARG A O 1
ATOM 3124 N N . ALA A 1 408 ? 16.782 15.086 25.479 1.00 72.44 408 ALA A N 1
ATOM 3125 C CA . ALA A 1 408 ? 17.460 14.385 24.398 1.00 72.44 408 ALA A CA 1
ATOM 3126 C C . ALA A 1 408 ? 16.476 13.492 23.643 1.00 72.44 408 ALA A C 1
ATOM 3128 O O . ALA A 1 408 ? 15.785 12.678 24.261 1.00 72.44 408 ALA A O 1
ATOM 3129 N N . HIS A 1 409 ? 16.484 13.625 22.318 1.00 80.81 409 HIS A N 1
ATOM 3130 C CA . HIS A 1 409 ? 15.709 12.828 21.373 1.00 80.81 409 HIS A CA 1
ATOM 3131 C C . HIS A 1 409 ? 16.681 12.026 20.496 1.00 80.81 409 HIS A C 1
ATOM 3133 O O . HIS A 1 409 ? 16.943 12.407 19.357 1.00 80.81 409 HIS A O 1
ATOM 3139 N N . PRO A 1 410 ? 17.314 10.965 21.038 1.00 81.50 410 PRO A N 1
ATOM 3140 C CA . PRO A 1 410 ? 18.236 10.152 20.259 1.00 81.50 410 PRO A CA 1
ATOM 3141 C C . PRO A 1 410 ? 17.479 9.518 19.090 1.00 81.50 410 PRO A C 1
ATOM 3143 O O . PRO A 1 410 ? 16.462 8.866 19.314 1.00 81.50 410 PRO A O 1
ATOM 3146 N N . ALA A 1 411 ? 17.959 9.693 17.864 1.00 83.19 411 ALA A N 1
ATOM 3147 C CA . ALA A 1 411 ? 17.269 9.208 16.675 1.00 83.19 411 ALA A CA 1
ATOM 3148 C C . ALA A 1 411 ? 17.750 7.816 16.246 1.00 83.19 411 ALA A C 1
ATOM 3150 O O . ALA A 1 411 ? 18.945 7.496 16.323 1.00 83.19 411 ALA A O 1
ATOM 3151 N N . VAL A 1 412 ? 16.804 6.998 15.787 1.00 82.69 412 VAL A N 1
ATOM 3152 C CA . VAL A 1 412 ? 17.041 5.705 15.130 1.00 82.69 412 VAL A CA 1
ATOM 3153 C C . VAL A 1 412 ? 17.073 5.938 13.622 1.00 82.69 412 VAL A C 1
ATOM 3155 O O . VAL A 1 412 ? 16.179 6.599 13.099 1.00 82.69 412 VAL A O 1
ATOM 3158 N N . VAL A 1 413 ? 18.077 5.410 12.921 1.00 79.06 413 VAL A N 1
ATOM 3159 C CA . VAL A 1 413 ? 18.161 5.553 11.463 1.00 79.06 413 VAL A CA 1
ATOM 3160 C C . VAL A 1 413 ? 17.575 4.324 10.792 1.00 79.06 413 VAL A C 1
ATOM 3162 O O . VAL A 1 413 ? 18.014 3.197 11.037 1.00 79.06 413 VAL A O 1
ATOM 3165 N N . LEU A 1 414 ? 16.574 4.560 9.954 1.00 83.56 414 LEU A N 1
ATOM 3166 C CA . LEU A 1 414 ? 15.813 3.546 9.252 1.00 83.56 414 LEU A CA 1
ATOM 3167 C C . LEU A 1 414 ? 16.007 3.685 7.756 1.00 83.56 414 LEU A C 1
ATOM 3169 O O . LEU A 1 414 ? 15.976 4.784 7.210 1.00 83.56 414 LEU A O 1
ATOM 3173 N N . LEU A 1 415 ? 16.135 2.542 7.108 1.00 78.88 415 LEU A N 1
ATOM 3174 C CA . LEU A 1 415 ? 16.161 2.413 5.670 1.00 78.88 415 LEU A CA 1
ATOM 3175 C C . LEU A 1 415 ? 14.865 1.716 5.228 1.00 78.88 415 LEU A C 1
ATOM 3177 O O . LEU A 1 415 ? 14.495 0.698 5.804 1.00 78.88 415 LEU A O 1
ATOM 3181 N N . THR A 1 416 ? 14.158 2.239 4.231 1.00 81.69 416 THR A N 1
ATOM 3182 C CA . THR A 1 416 ? 12.940 1.603 3.693 1.00 81.69 416 THR A CA 1
ATOM 3183 C C . THR A 1 416 ? 12.811 1.843 2.191 1.00 81.69 416 THR A C 1
ATOM 3185 O O . THR A 1 416 ? 13.559 2.640 1.636 1.00 81.69 416 THR A O 1
ATOM 3188 N N . HIS A 1 417 ? 11.881 1.160 1.531 1.00 73.56 417 HIS A N 1
ATOM 3189 C CA . HIS A 1 417 ? 11.532 1.352 0.124 1.00 73.56 417 HIS A CA 1
ATOM 3190 C C . HIS A 1 417 ? 10.046 1.732 0.018 1.00 73.56 417 HIS A C 1
ATOM 3192 O O . HIS A 1 417 ? 9.262 1.205 0.802 1.00 73.56 417 HIS A O 1
ATOM 3198 N N . PRO A 1 418 ? 9.621 2.584 -0.940 1.00 64.38 418 PRO A N 1
ATOM 3199 C CA . PRO A 1 418 ? 8.219 3.016 -1.055 1.00 64.38 418 PRO A CA 1
ATOM 3200 C C . PRO A 1 418 ? 7.205 1.875 -1.204 1.00 64.38 418 PRO A C 1
ATOM 3202 O O . PRO A 1 418 ? 6.038 2.030 -0.867 1.00 64.38 418 PRO A O 1
ATOM 3205 N N . GLU A 1 419 ? 7.661 0.738 -1.726 1.00 57.88 419 GLU A N 1
ATOM 3206 C CA . GLU A 1 419 ? 6.853 -0.470 -1.941 1.00 57.88 419 GLU A CA 1
ATOM 3207 C C . GLU A 1 419 ? 7.081 -1.545 -0.858 1.00 57.88 419 GLU A C 1
ATOM 3209 O O . GLU A 1 419 ? 6.549 -2.640 -0.973 1.00 57.88 419 GLU A O 1
ATOM 3214 N N . SER A 1 420 ? 7.880 -1.254 0.178 1.00 64.12 420 SER A N 1
ATOM 3215 C CA . SER A 1 420 ? 8.171 -2.161 1.298 1.00 64.12 420 SER A CA 1
ATOM 3216 C C . SER A 1 420 ? 7.431 -1.708 2.553 1.00 64.12 420 SER A C 1
ATOM 3218 O O . SER A 1 420 ? 7.533 -0.553 2.964 1.00 64.12 420 SER A O 1
ATOM 3220 N N . ALA A 1 421 ? 6.758 -2.642 3.225 1.00 63.59 421 ALA A N 1
ATOM 3221 C CA . ALA A 1 421 ? 6.140 -2.400 4.532 1.00 63.59 421 ALA A CA 1
ATOM 3222 C C . ALA A 1 421 ? 7.140 -2.505 5.708 1.00 63.59 421 ALA A C 1
ATOM 3224 O O . ALA A 1 421 ? 6.785 -2.266 6.865 1.00 63.59 421 ALA A O 1
ATOM 3225 N N . ALA A 1 422 ? 8.398 -2.868 5.433 1.00 73.25 422 ALA A N 1
ATOM 3226 C CA . ALA A 1 422 ? 9.450 -3.044 6.429 1.00 73.25 422 ALA A CA 1
ATOM 3227 C C . ALA A 1 422 ? 10.455 -1.878 6.465 1.00 73.25 422 ALA A C 1
ATOM 3229 O O . ALA A 1 422 ? 10.858 -1.347 5.430 1.00 73.25 422 ALA A O 1
ATOM 3230 N N . TYR A 1 423 ? 10.914 -1.547 7.675 1.00 80.69 423 TYR A N 1
ATOM 3231 C CA . TYR A 1 423 ? 11.984 -0.597 7.971 1.00 80.69 423 TYR A CA 1
ATOM 3232 C C . TYR A 1 423 ? 13.222 -1.339 8.478 1.00 80.69 423 TYR A C 1
ATOM 3234 O O . TYR A 1 423 ? 13.191 -1.997 9.515 1.00 80.69 423 TYR A O 1
ATOM 3242 N N . TYR A 1 424 ? 14.349 -1.200 7.799 1.00 78.00 424 TYR A N 1
ATOM 3243 C CA . TYR A 1 424 ? 15.617 -1.786 8.215 1.00 78.00 424 TYR A CA 1
ATOM 3244 C C . TYR A 1 424 ? 16.343 -0.838 9.163 1.00 78.00 424 TYR A C 1
ATOM 3246 O O . TYR A 1 424 ? 16.624 0.308 8.817 1.00 78.00 424 TYR A O 1
ATOM 3254 N N . VAL A 1 425 ? 16.652 -1.304 10.373 1.00 75.31 425 VAL A N 1
ATOM 3255 C CA . VAL A 1 425 ? 17.347 -0.493 11.381 1.00 75.31 425 VAL A CA 1
ATOM 3256 C C . VAL A 1 425 ? 18.825 -0.471 11.042 1.00 75.31 425 VAL A C 1
ATOM 3258 O O . VAL A 1 425 ? 19.526 -1.452 11.292 1.00 75.31 425 VAL A O 1
ATOM 3261 N N . LEU A 1 426 ? 19.287 0.632 10.464 1.00 70.56 426 LEU A N 1
ATOM 3262 C CA . LEU A 1 426 ? 20.664 0.808 10.018 1.00 70.56 426 LEU A CA 1
ATOM 3263 C C . LEU A 1 426 ? 21.579 1.242 11.173 1.00 70.56 426 LEU A C 1
ATOM 3265 O O . LEU A 1 426 ? 22.628 0.643 11.388 1.00 70.56 426 LEU A O 1
ATOM 3269 N N . ASP A 1 427 ? 21.138 2.224 11.964 1.00 73.12 427 ASP A N 1
ATOM 3270 C CA . ASP A 1 427 ? 21.803 2.658 13.199 1.00 73.12 427 ASP A CA 1
ATOM 3271 C C . ASP A 1 427 ? 20.783 2.871 14.323 1.00 73.12 427 ASP A C 1
ATOM 3273 O O . ASP A 1 427 ? 19.639 3.272 14.102 1.00 73.12 427 ASP A O 1
ATOM 3277 N N . GLY A 1 428 ? 21.223 2.659 15.564 1.00 75.06 428 GLY A N 1
ATOM 3278 C CA . GLY A 1 428 ? 20.442 3.016 16.744 1.00 75.06 428 GLY A CA 1
ATOM 3279 C C . GLY A 1 428 ? 19.731 1.856 17.433 1.00 75.06 428 GLY A C 1
ATOM 3280 O O . GLY A 1 428 ? 18.817 2.108 18.211 1.00 75.06 428 GLY A O 1
ATOM 3281 N N . HIS A 1 429 ? 20.165 0.606 17.250 1.00 78.94 429 HIS A N 1
ATOM 3282 C CA . HIS A 1 429 ? 19.587 -0.580 17.910 1.00 78.94 429 HIS A CA 1
ATOM 3283 C C . HIS A 1 429 ? 19.484 -0.423 19.438 1.00 78.94 429 HIS A C 1
ATOM 3285 O O . HIS A 1 429 ? 18.455 -0.739 20.033 1.00 78.94 429 HIS A O 1
ATOM 3291 N N . HIS A 1 430 ? 20.511 0.144 20.081 1.00 81.56 430 HIS A N 1
ATOM 3292 C CA . HIS A 1 430 ? 20.510 0.439 21.522 1.00 81.56 430 HIS A CA 1
ATOM 3293 C C . HIS A 1 430 ? 19.524 1.557 21.905 1.00 81.56 430 HIS A C 1
ATOM 3295 O O . HIS A 1 430 ? 18.892 1.485 22.960 1.00 81.56 430 HIS A O 1
ATOM 3301 N N . LYS A 1 431 ? 19.368 2.573 21.043 1.00 86.38 431 LYS A N 1
ATOM 3302 C CA . LYS A 1 431 ? 18.420 3.686 21.224 1.00 86.38 431 LYS A CA 1
ATOM 3303 C C . LYS A 1 431 ? 16.986 3.164 21.114 1.00 86.38 431 LYS A C 1
ATOM 3305 O O . LYS A 1 431 ? 16.166 3.424 21.986 1.00 86.38 431 LYS A O 1
ATOM 3310 N N . LEU A 1 432 ? 16.717 2.349 20.095 1.00 84.69 432 LEU A N 1
ATOM 3311 C CA . LEU A 1 432 ? 15.435 1.690 19.865 1.00 84.69 432 LEU A CA 1
ATOM 3312 C C . LEU A 1 432 ? 15.040 0.793 21.044 1.00 84.69 432 LEU A C 1
ATOM 3314 O O . LEU A 1 432 ? 13.932 0.899 21.560 1.00 84.69 432 LEU A O 1
ATOM 3318 N N . ALA A 1 433 ? 15.968 -0.027 21.547 1.00 83.75 433 ALA A N 1
ATOM 3319 C CA . ALA A 1 433 ? 15.737 -0.844 22.738 1.00 83.75 433 ALA A CA 1
ATOM 3320 C C . ALA A 1 433 ? 15.464 -0.001 24.003 1.00 83.75 433 ALA A C 1
ATOM 3322 O O . ALA A 1 433 ? 14.769 -0.453 24.918 1.00 83.75 433 ALA A O 1
ATOM 3323 N N . ALA A 1 434 ? 16.004 1.220 24.077 1.00 85.88 434 ALA A N 1
ATOM 3324 C CA . ALA A 1 434 ? 15.716 2.159 25.156 1.00 85.88 434 ALA A CA 1
ATOM 3325 C C . ALA A 1 434 ? 14.315 2.784 25.035 1.00 85.88 434 ALA A C 1
ATOM 3327 O O . ALA A 1 434 ? 13.629 2.856 26.053 1.00 85.88 434 ALA A O 1
ATOM 3328 N N . TYR A 1 435 ? 13.881 3.171 23.827 1.00 91.19 435 TYR A N 1
ATOM 3329 C CA . TYR A 1 435 ? 12.519 3.657 23.551 1.00 91.19 435 TYR A CA 1
ATOM 3330 C C . TYR A 1 435 ? 11.457 2.617 23.899 1.00 91.19 435 TYR A C 1
ATOM 3332 O O . TYR A 1 435 ? 10.579 2.889 24.717 1.00 91.19 435 TYR A O 1
ATOM 3340 N N . LEU A 1 436 ? 11.599 1.401 23.362 1.00 89.31 436 LEU A N 1
ATOM 3341 C CA . LEU A 1 436 ? 10.639 0.314 23.574 1.00 89.31 436 LEU A CA 1
ATOM 3342 C C . LEU A 1 436 ? 10.481 -0.035 25.054 1.00 89.31 436 LEU A C 1
ATOM 3344 O O . LEU A 1 436 ? 9.383 -0.273 25.534 1.00 89.31 436 LEU A O 1
ATOM 3348 N N . ALA A 1 437 ? 11.576 -0.015 25.810 1.00 87.88 437 ALA A N 1
ATOM 3349 C CA . ALA A 1 437 ? 11.534 -0.318 27.234 1.00 87.88 437 ALA A CA 1
ATOM 3350 C C . ALA A 1 437 ? 11.002 0.813 28.124 1.00 87.88 437 ALA A C 1
ATOM 3352 O O . ALA A 1 437 ? 10.837 0.610 29.327 1.00 87.88 437 ALA A O 1
ATOM 3353 N N . LEU A 1 438 ? 10.822 2.008 27.567 1.00 87.75 438 LEU A N 1
ATOM 3354 C CA . LEU A 1 438 ? 10.131 3.117 28.215 1.00 87.75 438 LEU A CA 1
ATOM 3355 C C . LEU A 1 438 ? 8.707 3.286 27.677 1.00 87.75 438 LEU A C 1
ATOM 3357 O O . LEU A 1 438 ? 8.060 4.246 28.079 1.00 87.75 438 LEU A O 1
ATOM 3361 N N . GLU A 1 439 ? 8.254 2.399 26.781 1.00 86.50 439 GLU A N 1
ATOM 3362 C CA . GLU A 1 439 ? 6.954 2.493 26.105 1.00 86.50 439 GLU A CA 1
ATOM 3363 C C . GLU A 1 439 ? 6.769 3.857 25.418 1.00 86.50 439 GLU A C 1
ATOM 3365 O O . GLU A 1 439 ? 5.718 4.486 25.492 1.00 86.50 439 GLU A O 1
ATOM 3370 N N . ARG A 1 440 ? 7.839 4.351 24.779 1.00 84.88 440 ARG A N 1
ATOM 3371 C CA . ARG A 1 440 ? 7.838 5.610 24.025 1.00 84.88 440 ARG A CA 1
ATOM 3372 C C . ARG A 1 440 ? 8.084 5.347 22.553 1.00 84.88 440 ARG A C 1
ATOM 3374 O O . ARG A 1 440 ? 8.933 4.525 22.208 1.00 84.88 440 ARG A O 1
ATOM 3381 N N . ASP A 1 441 ? 7.431 6.133 21.712 1.00 86.50 441 ASP A N 1
ATOM 3382 C CA . ASP A 1 441 ? 7.652 6.082 20.275 1.00 86.50 441 ASP A CA 1
ATOM 3383 C C . ASP A 1 441 ? 9.052 6.617 19.922 1.00 86.50 441 ASP A C 1
ATOM 3385 O O . ASP A 1 441 ? 9.443 7.695 20.397 1.00 86.50 441 ASP A O 1
ATOM 3389 N N . PRO A 1 442 ? 9.845 5.883 19.122 1.00 89.00 442 PRO A N 1
ATOM 3390 C CA . PRO A 1 442 ? 11.155 6.344 18.695 1.00 89.00 442 PRO A CA 1
ATOM 3391 C C . PRO A 1 442 ? 11.053 7.513 17.718 1.00 89.00 442 PRO A C 1
ATOM 3393 O O . PRO A 1 442 ? 10.243 7.510 16.791 1.00 89.00 442 PRO A O 1
ATOM 3396 N N . VAL A 1 443 ? 11.951 8.483 17.887 1.00 88.56 443 VAL A N 1
ATOM 3397 C CA . VAL A 1 443 ? 12.270 9.449 16.831 1.00 88.56 443 VAL A CA 1
ATOM 3398 C C . VAL A 1 443 ? 13.112 8.735 15.780 1.00 88.56 443 VAL A C 1
ATOM 3400 O O . VAL A 1 443 ? 14.147 8.138 16.095 1.00 88.56 443 VAL A O 1
ATOM 3403 N N . CYS A 1 444 ? 12.658 8.785 14.535 1.00 88.44 444 CYS A N 1
ATOM 3404 C CA . CYS A 1 444 ? 13.234 8.060 13.419 1.00 88.44 444 CYS A CA 1
ATOM 3405 C C . CYS A 1 444 ? 13.657 9.015 12.309 1.00 88.44 444 CYS A C 1
ATOM 3407 O O . CYS A 1 444 ? 12.884 9.859 11.859 1.00 88.44 444 CYS A O 1
ATOM 3409 N N . VAL A 1 445 ? 14.884 8.826 11.837 1.00 85.12 445 VAL A N 1
ATOM 3410 C CA . VAL A 1 445 ? 15.361 9.363 10.567 1.00 85.12 445 VAL A CA 1
ATOM 3411 C C . VAL A 1 445 ? 15.136 8.273 9.532 1.00 85.12 445 VAL A C 1
ATOM 3413 O O . VAL A 1 445 ? 15.765 7.220 9.605 1.00 85.12 445 VAL A O 1
ATOM 3416 N N . ILE A 1 446 ? 14.225 8.500 8.598 1.00 88.31 446 ILE A N 1
ATOM 3417 C CA . ILE A 1 446 ? 13.838 7.520 7.586 1.00 88.31 446 ILE A CA 1
ATOM 3418 C C . ILE A 1 446 ? 14.462 7.936 6.267 1.00 88.31 446 ILE A C 1
ATOM 3420 O O . ILE A 1 446 ? 14.180 9.025 5.774 1.00 88.31 446 ILE A O 1
ATOM 3424 N N . VAL A 1 447 ? 15.291 7.060 5.713 1.00 84.56 447 VAL A N 1
ATOM 3425 C CA . VAL A 1 447 ? 15.923 7.204 4.406 1.00 84.56 447 VAL A CA 1
ATOM 3426 C C . VAL A 1 447 ? 15.225 6.256 3.440 1.00 84.56 447 VAL A C 1
ATOM 3428 O O . VAL A 1 447 ? 15.138 5.051 3.687 1.00 84.56 447 VAL A O 1
ATOM 3431 N N . MET A 1 448 ? 14.707 6.806 2.348 1.00 85.50 448 MET A N 1
ATOM 3432 C CA . MET A 1 448 ? 13.946 6.067 1.349 1.00 85.50 448 MET A CA 1
ATOM 3433 C C . MET A 1 448 ? 14.442 6.431 -0.051 1.00 85.50 448 MET A C 1
ATOM 3435 O O . MET A 1 448 ? 14.582 7.621 -0.337 1.00 85.50 448 MET A O 1
ATOM 3439 N N . PRO A 1 449 ? 14.704 5.460 -0.942 1.00 77.50 449 PRO A N 1
ATOM 3440 C CA . PRO A 1 449 ? 15.038 5.762 -2.322 1.00 77.50 449 PRO A CA 1
ATOM 3441 C C . PRO A 1 449 ? 13.822 6.395 -2.995 1.00 77.50 449 PRO A C 1
ATOM 3443 O O . PRO A 1 449 ? 12.681 5.963 -2.807 1.00 77.50 449 PRO A O 1
ATOM 3446 N N . GLU A 1 450 ? 14.053 7.435 -3.784 1.00 71.44 450 GLU A N 1
ATOM 3447 C CA . GLU A 1 450 ? 12.996 8.046 -4.574 1.00 71.44 450 GLU A CA 1
ATOM 3448 C C . GLU A 1 450 ? 12.721 7.171 -5.808 1.00 71.44 450 GLU A C 1
ATOM 3450 O O . GLU A 1 450 ? 13.493 7.144 -6.763 1.00 71.44 450 GLU A O 1
ATOM 3455 N N . THR A 1 451 ? 11.633 6.393 -5.781 1.00 57.47 451 THR A N 1
ATOM 3456 C CA . THR A 1 451 ? 11.254 5.525 -6.907 1.00 57.47 451 THR A CA 1
ATOM 3457 C C . THR A 1 451 ? 10.494 6.311 -7.974 1.00 57.47 451 THR A C 1
ATOM 3459 O O . THR A 1 451 ? 9.445 6.894 -7.693 1.00 57.47 451 THR A O 1
ATOM 3462 N N . GLU A 1 452 ? 10.955 6.259 -9.224 1.00 48.09 452 GLU A N 1
ATOM 3463 C CA . GLU A 1 452 ? 10.391 6.964 -10.389 1.00 48.09 452 GLU A CA 1
ATOM 3464 C C . GLU A 1 452 ? 9.048 6.392 -10.910 1.00 48.09 452 GLU A C 1
ATOM 3466 O O . GLU A 1 452 ? 8.812 6.323 -12.113 1.00 48.09 452 GLU A O 1
ATOM 3471 N N . ARG A 1 453 ? 8.114 5.992 -10.036 1.00 39.78 453 ARG A N 1
ATOM 3472 C CA . ARG A 1 453 ? 6.684 5.912 -10.420 1.00 39.78 453 ARG A CA 1
ATOM 3473 C C . ARG A 1 453 ? 6.033 7.302 -10.485 1.00 39.78 453 ARG A C 1
ATOM 3475 O O . ARG A 1 453 ? 4.950 7.448 -11.038 1.00 39.78 453 ARG A O 1
ATOM 3482 N N . SER A 1 454 ? 6.708 8.328 -9.969 1.00 36.44 454 SER A N 1
ATOM 3483 C CA . SER A 1 454 ? 6.275 9.730 -9.955 1.00 36.44 454 SER A CA 1
ATOM 3484 C C . SER A 1 454 ? 6.807 10.582 -11.122 1.00 36.44 454 SER A C 1
ATOM 3486 O O . SER A 1 454 ? 6.501 11.773 -11.172 1.00 36.44 454 SER A O 1
ATOM 3488 N N . ARG A 1 455 ? 7.564 10.018 -12.079 1.00 37.62 455 ARG A N 1
ATOM 3489 C CA . ARG A 1 455 ? 8.061 10.740 -13.268 1.00 37.62 455 ARG A CA 1
ATOM 3490 C C . ARG A 1 455 ? 7.598 10.069 -14.570 1.00 37.62 455 ARG A C 1
ATOM 3492 O O . ARG A 1 455 ? 7.921 8.918 -14.816 1.00 37.62 455 ARG A O 1
ATOM 3499 N N . GLY A 1 456 ? 6.817 10.816 -15.361 1.00 39.94 456 GLY A N 1
ATOM 3500 C CA . GLY A 1 456 ? 6.573 10.676 -16.811 1.00 39.94 456 GLY A CA 1
ATOM 3501 C C . GLY A 1 456 ? 6.439 9.269 -17.411 1.00 39.94 456 GLY A C 1
ATOM 3502 O O . GLY A 1 456 ? 7.423 8.612 -17.723 1.00 39.94 456 GLY A O 1
ATOM 3503 N N . HIS A 1 457 ? 5.209 8.837 -17.688 1.00 45.00 457 HIS A N 1
ATOM 3504 C CA . HIS A 1 457 ? 4.918 7.563 -18.355 1.00 45.00 457 HIS A CA 1
ATOM 3505 C C . HIS A 1 457 ? 5.313 7.599 -19.856 1.00 45.00 457 HIS A C 1
ATOM 3507 O O . HIS A 1 457 ? 4.630 8.242 -20.654 1.00 45.00 457 HIS A O 1
ATOM 3513 N N . LEU A 1 458 ? 6.355 6.855 -20.268 1.00 57.62 458 LEU A N 1
ATOM 3514 C CA . LEU A 1 458 ? 6.834 6.702 -21.666 1.00 57.62 458 LEU A CA 1
ATOM 3515 C C . LEU A 1 458 ? 5.922 5.816 -22.552 1.00 57.62 458 LEU A C 1
ATOM 3517 O O . LEU A 1 458 ? 6.393 5.073 -23.411 1.00 57.62 458 LEU A O 1
ATOM 3521 N N . SER A 1 459 ? 4.603 5.869 -22.338 1.00 60.16 459 SER A N 1
ATOM 3522 C CA . SER A 1 459 ? 3.590 5.044 -23.038 1.00 60.16 459 SER A CA 1
ATOM 3523 C C . SER A 1 459 ? 3.613 5.173 -24.568 1.00 60.16 459 SER A C 1
ATOM 3525 O O . SER A 1 459 ? 3.100 4.325 -25.286 1.00 60.16 459 SER A O 1
ATOM 3527 N N . TYR A 1 460 ? 4.243 6.221 -25.097 1.00 61.56 460 TYR A N 1
ATOM 3528 C CA . TYR A 1 460 ? 4.371 6.435 -26.534 1.00 61.56 460 TYR A CA 1
ATOM 3529 C C . TYR A 1 460 ? 5.268 5.415 -27.245 1.00 61.56 460 TYR A C 1
ATOM 3531 O O . TYR A 1 460 ? 5.177 5.297 -28.461 1.00 61.56 460 TYR A O 1
ATOM 3539 N N . LEU A 1 461 ? 6.111 4.677 -26.515 1.00 66.62 461 LEU A N 1
ATOM 3540 C CA . LEU A 1 461 ? 6.948 3.611 -27.078 1.00 66.62 461 LEU A CA 1
ATOM 3541 C C . LEU A 1 461 ? 6.171 2.314 -27.354 1.00 66.62 461 LEU A C 1
ATOM 3543 O O . LEU A 1 461 ? 6.693 1.410 -28.010 1.00 66.62 461 LEU A O 1
ATOM 3547 N N . ASP A 1 462 ? 4.918 2.224 -26.899 1.00 69.75 462 ASP A N 1
ATOM 3548 C CA . ASP A 1 462 ? 4.035 1.091 -27.191 1.00 69.75 462 ASP A CA 1
ATOM 3549 C C . ASP A 1 462 ? 3.519 1.122 -28.649 1.00 69.75 462 ASP A C 1
ATOM 3551 O O . ASP A 1 462 ? 2.971 0.133 -29.142 1.00 69.75 462 ASP A O 1
ATOM 3555 N N . HIS A 1 463 ? 3.754 2.222 -29.375 1.00 74.62 463 HIS A N 1
ATOM 3556 C CA . HIS A 1 463 ? 3.355 2.427 -30.768 1.00 74.62 463 HIS A CA 1
ATOM 3557 C C . HIS A 1 463 ? 4.551 2.831 -31.644 1.00 74.62 463 HIS A C 1
ATOM 3559 O O . HIS A 1 463 ? 5.530 3.391 -31.155 1.00 74.62 463 HIS A O 1
ATOM 3565 N N . GLU A 1 464 ? 4.486 2.529 -32.943 1.00 76.50 464 GLU A N 1
ATOM 3566 C CA . GLU A 1 464 ? 5.518 2.947 -33.902 1.00 76.50 464 GLU A CA 1
ATOM 3567 C C . GLU A 1 464 ? 5.474 4.459 -34.155 1.00 76.50 464 GLU A C 1
ATOM 3569 O O . GLU A 1 464 ? 4.401 5.064 -34.195 1.00 76.50 464 GLU A O 1
ATOM 3574 N N . SER A 1 465 ? 6.650 5.063 -34.322 1.00 80.19 465 SER A N 1
ATOM 3575 C CA . SER A 1 465 ? 6.838 6.487 -34.587 1.00 80.19 465 SER A CA 1
ATOM 3576 C C . SER A 1 465 ? 8.126 6.703 -35.378 1.00 80.19 465 SER A C 1
ATOM 3578 O O . SER A 1 465 ? 9.182 6.194 -35.002 1.00 80.19 465 SER A O 1
ATOM 3580 N N . GLU A 1 466 ? 8.052 7.495 -36.445 1.00 75.81 466 GLU A N 1
ATOM 3581 C CA . GLU A 1 466 ? 9.236 7.966 -37.177 1.00 75.81 466 GLU A CA 1
ATOM 3582 C C . GLU A 1 466 ? 9.965 9.078 -36.406 1.00 75.81 466 GLU A C 1
ATOM 3584 O O . GLU A 1 466 ? 11.190 9.183 -36.466 1.00 75.81 466 GLU A O 1
ATOM 3589 N N . GLU A 1 467 ? 9.225 9.858 -35.610 1.00 80.44 467 GLU A N 1
ATOM 3590 C CA . GLU A 1 467 ? 9.757 10.960 -34.811 1.00 80.44 467 GLU A CA 1
ATOM 3591 C C . GLU A 1 467 ? 10.386 10.467 -33.501 1.00 80.44 467 GLU A C 1
ATOM 3593 O O . GLU A 1 467 ? 9.790 9.666 -32.768 1.00 80.44 467 GLU A O 1
ATOM 3598 N N . TYR A 1 468 ? 11.567 11.004 -33.173 1.00 78.25 468 TYR A N 1
ATOM 3599 C CA . TYR A 1 468 ? 12.188 10.833 -31.862 1.00 78.25 468 TYR A CA 1
ATOM 3600 C C . TYR A 1 468 ? 11.487 11.686 -30.809 1.00 78.25 468 TYR A C 1
ATOM 3602 O O . TYR A 1 468 ? 11.255 12.882 -31.001 1.00 78.25 468 TYR A O 1
ATOM 3610 N N . ARG A 1 469 ? 11.250 11.098 -29.635 1.00 81.56 469 ARG A N 1
ATOM 3611 C CA . ARG A 1 469 ? 10.901 11.856 -28.431 1.00 81.56 469 ARG A CA 1
ATOM 3612 C C . ARG A 1 469 ? 12.079 11.881 -27.482 1.00 81.56 469 ARG A C 1
ATOM 3614 O O . ARG A 1 469 ? 12.668 10.845 -27.191 1.00 81.56 469 ARG A O 1
ATOM 3621 N N . PHE A 1 470 ? 12.439 13.082 -27.050 1.00 80.06 470 PHE A N 1
ATOM 3622 C CA . PHE A 1 470 ? 13.637 13.308 -26.256 1.00 80.06 470 PHE A CA 1
ATOM 3623 C C . PHE A 1 470 ? 13.324 13.308 -24.769 1.00 80.06 470 PHE A C 1
ATOM 3625 O O . PHE A 1 470 ? 12.422 14.013 -24.329 1.00 80.06 470 PHE A O 1
ATOM 3632 N N . GLU A 1 471 ? 14.146 12.594 -24.014 1.00 77.00 471 GLU A N 1
ATOM 3633 C CA . GLU A 1 471 ? 14.062 12.463 -22.564 1.00 77.00 471 GLU A CA 1
ATOM 3634 C C . GLU A 1 471 ? 15.447 12.712 -21.946 1.00 77.00 471 GLU A C 1
ATOM 3636 O O . GLU A 1 471 ? 16.483 12.423 -22.557 1.00 77.00 471 GLU A O 1
ATOM 3641 N N . GLU A 1 472 ? 15.486 13.258 -20.732 1.00 75.56 472 GLU A N 1
ATOM 3642 C CA . GLU A 1 472 ? 16.733 13.478 -19.993 1.00 75.56 472 GLU A CA 1
ATOM 3643 C C . GLU A 1 472 ? 17.043 12.307 -19.061 1.00 75.56 472 GLU A C 1
ATOM 3645 O O . GLU A 1 472 ? 16.243 11.935 -18.203 1.00 75.56 472 GLU A O 1
ATOM 3650 N N . ASN A 1 473 ? 18.232 11.731 -19.213 1.00 65.62 473 ASN A N 1
ATOM 3651 C CA . ASN A 1 473 ? 18.757 10.703 -18.331 1.00 65.62 473 ASN A CA 1
ATOM 3652 C C . ASN A 1 473 ? 19.818 11.307 -17.411 1.00 65.62 473 ASN A C 1
ATOM 3654 O O . ASN A 1 473 ? 20.974 11.432 -17.804 1.00 65.62 473 ASN A O 1
ATOM 3658 N N . ALA A 1 474 ? 19.453 11.681 -16.190 1.00 62.16 474 ALA A N 1
ATOM 3659 C CA . ALA A 1 474 ? 20.419 12.214 -15.227 1.00 62.16 474 ALA A CA 1
ATOM 3660 C C . ALA A 1 474 ? 21.168 11.119 -14.436 1.00 62.16 474 ALA A C 1
ATOM 3662 O O . ALA A 1 474 ? 22.199 11.410 -13.836 1.00 62.16 474 ALA A O 1
ATOM 3663 N N . PHE A 1 475 ? 20.681 9.870 -14.447 1.00 54.12 475 PHE A N 1
ATOM 3664 C CA . PHE A 1 475 ? 21.072 8.815 -13.491 1.00 54.12 475 PHE A CA 1
ATOM 3665 C C . PHE A 1 475 ? 21.633 7.552 -14.154 1.00 54.12 475 PHE A C 1
ATOM 3667 O O . PHE A 1 475 ? 21.636 6.470 -13.569 1.00 54.12 475 PHE A O 1
ATOM 3674 N N . GLY A 1 476 ? 22.067 7.670 -15.403 1.00 53.44 476 GLY A N 1
ATOM 3675 C CA . GLY A 1 476 ? 22.679 6.576 -16.132 1.00 53.44 476 GLY A CA 1
ATOM 3676 C C . GLY A 1 476 ? 24.028 6.148 -15.531 1.00 53.44 476 GLY A C 1
ATOM 3677 O O . GLY A 1 476 ? 24.878 6.984 -15.242 1.00 53.44 476 GLY A O 1
ATOM 3678 N N . GLU A 1 477 ? 24.262 4.846 -15.384 1.00 51.88 477 GLU A N 1
ATOM 3679 C CA . GLU A 1 477 ? 25.490 4.244 -14.841 1.00 51.88 477 GLU A CA 1
ATOM 3680 C C . GLU A 1 477 ? 26.698 4.393 -15.790 1.00 51.88 477 GLU A C 1
ATOM 3682 O O . GLU A 1 477 ? 27.826 4.051 -15.434 1.00 51.88 477 GLU A O 1
ATOM 3687 N N . GLY A 1 478 ? 26.494 4.852 -17.033 1.00 51.22 478 GLY A N 1
ATOM 3688 C CA . GLY A 1 478 ? 27.585 5.048 -17.998 1.00 51.22 478 GLY A CA 1
ATOM 3689 C C . GLY A 1 478 ? 28.223 3.757 -18.500 1.00 51.22 478 GLY A C 1
ATOM 3690 O O . GLY A 1 478 ? 29.288 3.785 -19.127 1.00 51.22 478 GLY A O 1
ATOM 3691 N N . VAL A 1 479 ? 27.563 2.620 -18.266 1.00 54.19 479 VAL A N 1
ATOM 3692 C CA . VAL A 1 479 ? 27.981 1.313 -18.776 1.00 54.19 479 VAL A CA 1
ATOM 3693 C C . VAL A 1 479 ? 27.964 1.309 -20.299 1.00 54.19 479 VAL A C 1
ATOM 3695 O O . VAL A 1 479 ? 28.877 0.756 -20.895 1.00 54.19 479 VAL A O 1
ATOM 3698 N N . LEU A 1 480 ? 26.976 1.939 -20.923 1.00 51.12 480 LEU A N 1
ATOM 3699 C CA . LEU A 1 480 ? 26.866 2.194 -22.351 1.00 51.12 480 LEU A CA 1
ATOM 3700 C C . LEU A 1 480 ? 26.968 3.701 -22.562 1.00 51.12 480 LEU A C 1
ATOM 3702 O O . LEU A 1 480 ? 26.058 4.449 -22.223 1.00 51.12 480 LEU A O 1
ATOM 3706 N N . ALA A 1 481 ? 28.067 4.165 -23.140 1.00 58.53 481 ALA A N 1
ATOM 3707 C CA . ALA A 1 481 ? 28.208 5.572 -23.484 1.00 58.53 481 ALA A CA 1
ATOM 3708 C C . ALA A 1 481 ? 28.403 5.708 -24.985 1.00 58.53 481 ALA A C 1
ATOM 3710 O O . ALA A 1 481 ? 29.341 5.152 -25.551 1.00 58.53 481 ALA A O 1
ATOM 3711 N N . LEU A 1 482 ? 27.529 6.475 -25.624 1.00 61.09 482 LEU A N 1
ATOM 3712 C CA . LEU A 1 482 ? 27.770 6.965 -26.970 1.00 61.09 482 LEU A CA 1
ATOM 3713 C C . LEU A 1 482 ? 28.512 8.289 -26.879 1.00 61.09 482 LEU A C 1
ATOM 3715 O O . LEU A 1 482 ? 28.101 9.208 -26.162 1.00 61.09 482 LEU A O 1
ATOM 3719 N N . HIS A 1 483 ? 29.610 8.365 -27.609 1.00 57.81 483 HIS A N 1
ATOM 3720 C CA . HIS A 1 483 ? 30.342 9.593 -27.846 1.00 57.81 483 HIS A CA 1
ATOM 3721 C C . HIS A 1 483 ? 30.462 9.744 -29.342 1.00 57.81 483 HIS A C 1
ATOM 3723 O O . HIS A 1 483 ? 31.138 8.949 -29.976 1.00 57.81 483 HIS A O 1
ATOM 3729 N N . GLY A 1 484 ? 29.802 10.731 -29.909 1.00 52.75 484 GLY A N 1
ATOM 3730 C CA . GLY A 1 484 ? 29.951 11.015 -31.317 1.00 52.75 484 GLY A CA 1
ATOM 3731 C C . GLY A 1 484 ? 29.517 12.427 -31.604 1.00 52.75 484 GLY A C 1
ATOM 3732 O O . GLY A 1 484 ? 28.820 13.052 -30.806 1.00 52.75 484 GLY A O 1
ATOM 3733 N N . VAL A 1 485 ? 30.040 12.906 -32.712 1.00 50.34 485 VAL A N 1
ATOM 3734 C CA . VAL A 1 485 ? 29.919 14.255 -33.230 1.00 50.34 485 VAL A CA 1
ATOM 3735 C C . VAL A 1 485 ? 29.909 14.068 -34.749 1.00 50.34 485 VAL A C 1
ATOM 3737 O O . VAL A 1 485 ? 30.638 13.197 -35.224 1.00 50.34 485 VAL A O 1
ATOM 3740 N N . ASP A 1 486 ? 29.064 14.794 -35.484 1.00 45.59 486 ASP A N 1
ATOM 3741 C CA . ASP A 1 486 ? 28.799 14.596 -36.923 1.00 45.59 486 ASP A CA 1
ATOM 3742 C C . ASP A 1 486 ? 30.026 14.072 -37.716 1.00 45.59 486 ASP A C 1
ATOM 3744 O O . ASP A 1 486 ? 31.087 14.710 -37.741 1.00 45.59 486 ASP A O 1
ATOM 3748 N N . GLY A 1 487 ? 29.904 12.856 -38.274 1.00 46.09 487 GLY A N 1
ATOM 3749 C CA . GLY A 1 487 ? 30.958 12.140 -39.014 1.00 46.09 487 GLY A CA 1
ATOM 3750 C C . GLY A 1 487 ? 31.902 11.210 -38.223 1.00 46.09 487 GLY A C 1
ATOM 3751 O O . GLY A 1 487 ? 32.777 10.588 -38.837 1.00 46.09 487 GLY A O 1
ATOM 3752 N N . ALA A 1 488 ? 31.778 11.095 -36.894 1.00 48.72 488 ALA A N 1
ATOM 3753 C CA . ALA A 1 488 ? 32.479 10.077 -36.101 1.00 48.72 488 ALA A CA 1
ATOM 3754 C C . ALA A 1 488 ? 31.741 9.727 -34.800 1.00 48.72 488 ALA A C 1
ATOM 3756 O O . ALA A 1 488 ? 31.382 10.598 -34.005 1.00 48.72 488 ALA A O 1
ATOM 3757 N N . SER A 1 489 ? 31.579 8.435 -34.520 1.00 55.72 489 SER A N 1
ATOM 3758 C CA . SER A 1 489 ? 30.888 7.958 -33.321 1.00 55.72 489 SER A CA 1
ATOM 3759 C C . SER A 1 489 ? 31.590 6.781 -32.650 1.00 55.72 489 SER A C 1
ATOM 3761 O O . SER A 1 489 ? 32.249 5.964 -33.277 1.00 55.72 489 SER A O 1
ATOM 3763 N N . ALA A 1 490 ? 31.468 6.670 -31.335 1.00 58.00 490 ALA A N 1
ATOM 3764 C CA . ALA A 1 490 ? 32.002 5.573 -30.554 1.00 58.00 490 ALA A CA 1
ATOM 3765 C C . ALA A 1 490 ? 30.972 5.079 -29.553 1.00 58.00 490 ALA A C 1
ATOM 3767 O O . ALA A 1 490 ? 30.478 5.830 -28.708 1.00 58.00 490 ALA A O 1
ATOM 3768 N N . LEU A 1 491 ? 30.725 3.777 -29.601 1.00 56.59 491 LEU A N 1
ATOM 3769 C CA . LEU A 1 491 ? 30.107 3.049 -28.513 1.00 56.59 491 LEU A CA 1
ATOM 3770 C C . LEU A 1 491 ? 31.199 2.669 -27.513 1.00 56.59 491 LEU A C 1
ATOM 3772 O O . LEU A 1 491 ? 32.156 1.966 -27.847 1.00 56.59 491 LEU A O 1
ATOM 3776 N N . ARG A 1 492 ? 31.049 3.104 -26.267 1.00 57.06 492 ARG A N 1
ATOM 3777 C CA . ARG A 1 492 ? 31.885 2.698 -25.137 1.00 57.06 492 ARG A CA 1
ATOM 3778 C C . ARG A 1 492 ? 31.100 1.747 -24.249 1.00 57.06 492 ARG A C 1
ATOM 3780 O O . ARG A 1 492 ? 29.932 1.998 -23.964 1.00 57.06 492 ARG A O 1
ATOM 3787 N N . ILE A 1 493 ? 31.768 0.694 -23.783 1.00 53.38 493 ILE A N 1
ATOM 3788 C CA . ILE A 1 493 ? 31.231 -0.233 -22.786 1.00 53.38 493 ILE A CA 1
ATOM 3789 C C . ILE A 1 493 ? 32.128 -0.201 -21.544 1.00 53.38 493 ILE A C 1
ATOM 3791 O O . ILE A 1 493 ? 33.330 -0.456 -21.637 1.00 53.38 493 ILE A O 1
ATOM 3795 N N . GLY A 1 494 ? 31.562 0.143 -20.384 1.00 47.94 494 GLY A N 1
ATOM 3796 C CA . GLY A 1 494 ? 32.290 0.278 -19.117 1.00 47.94 494 GLY A CA 1
ATOM 3797 C C . GLY A 1 494 ? 33.405 1.326 -19.185 1.00 47.94 494 GLY A C 1
ATOM 3798 O O . GLY A 1 494 ? 34.537 1.061 -18.779 1.00 47.94 494 GLY A O 1
ATOM 3799 N N . GLY A 1 495 ? 33.121 2.475 -19.806 1.00 47.34 495 GLY A N 1
ATOM 3800 C CA . GLY A 1 495 ? 34.078 3.572 -19.980 1.00 47.34 495 GLY A CA 1
ATOM 3801 C C . GLY A 1 495 ? 35.187 3.322 -21.009 1.00 47.34 495 GLY A C 1
ATOM 3802 O O . GLY A 1 495 ? 35.996 4.216 -21.253 1.00 47.34 495 GLY A O 1
ATOM 3803 N N . LYS A 1 496 ? 35.241 2.159 -21.670 1.00 48.53 496 LYS A N 1
ATOM 3804 C CA . LYS A 1 496 ? 36.246 1.860 -22.704 1.00 48.53 496 LYS A CA 1
ATOM 3805 C C . LYS A 1 496 ? 35.620 1.863 -24.096 1.00 48.53 496 LYS A C 1
ATOM 3807 O O . LYS A 1 496 ? 34.533 1.309 -24.245 1.00 48.53 496 LYS A O 1
ATOM 3812 N N . PRO A 1 497 ? 36.274 2.453 -25.109 1.00 49.66 497 PRO A N 1
ATOM 3813 C CA . PRO A 1 497 ? 35.811 2.367 -26.491 1.00 49.66 497 PRO A CA 1
ATOM 3814 C C . PRO A 1 497 ? 35.701 0.898 -26.910 1.00 49.66 497 PRO A C 1
ATOM 3816 O O . PRO A 1 497 ? 36.653 0.125 -26.805 1.00 49.66 497 PRO A O 1
ATOM 3819 N N . PHE A 1 498 ? 34.498 0.510 -27.319 1.00 52.06 498 PHE A N 1
ATOM 3820 C CA . PHE A 1 498 ? 34.150 -0.847 -27.723 1.00 52.06 498 PHE A CA 1
ATOM 3821 C C . PHE A 1 498 ? 34.076 -0.950 -29.245 1.00 52.06 498 PHE A C 1
ATOM 3823 O O . PHE A 1 498 ? 34.653 -1.867 -29.827 1.00 52.06 498 PHE A O 1
ATOM 3830 N N . LEU A 1 499 ? 33.425 0.025 -29.882 1.00 51.69 499 LEU A N 1
ATOM 3831 C CA . LEU A 1 499 ? 33.384 0.172 -31.330 1.00 51.69 499 LEU A CA 1
ATOM 3832 C C . LEU A 1 499 ? 33.472 1.662 -31.663 1.00 51.69 499 LEU A C 1
ATOM 3834 O O . LEU A 1 499 ? 32.769 2.462 -31.055 1.00 51.69 499 LEU A O 1
ATOM 3838 N N . VAL A 1 500 ? 34.376 2.023 -32.571 1.00 46.97 500 VAL A N 1
ATOM 3839 C CA . VAL A 1 500 ? 34.577 3.398 -33.043 1.00 46.97 500 VAL A CA 1
ATOM 3840 C C . VAL A 1 500 ? 34.367 3.394 -34.548 1.00 46.97 500 VAL A C 1
ATOM 3842 O O . VAL A 1 500 ? 34.918 2.551 -35.257 1.00 46.97 500 VAL A O 1
ATOM 3845 N N . GLU A 1 501 ? 33.560 4.328 -35.006 1.00 52.78 501 GLU A N 1
ATOM 3846 C CA . GLU A 1 501 ? 33.248 4.635 -36.384 1.00 52.78 501 GLU A CA 1
ATOM 3847 C C . GLU A 1 501 ? 33.939 5.962 -36.723 1.00 52.78 501 GLU A C 1
ATOM 3849 O O . GLU A 1 501 ? 33.846 6.954 -36.001 1.00 52.78 501 GLU A O 1
ATOM 3854 N N . GLY A 1 502 ? 34.771 5.913 -37.761 1.00 41.78 502 GLY A N 1
ATOM 3855 C CA . GLY A 1 502 ? 35.619 7.015 -38.182 1.00 41.78 502 GLY A CA 1
ATOM 3856 C C . GLY A 1 502 ? 36.361 6.664 -39.467 1.00 41.78 502 GLY A C 1
ATOM 3857 O O . GLY A 1 502 ? 36.698 5.507 -39.739 1.00 41.78 502 GLY A O 1
ATOM 3858 N N . TYR A 1 503 ? 36.598 7.677 -40.289 1.00 37.97 503 TYR A N 1
ATOM 3859 C CA . TYR A 1 503 ? 37.180 7.519 -41.612 1.00 37.97 503 TYR A CA 1
ATOM 3860 C C . TYR A 1 503 ? 38.668 7.143 -41.627 1.00 37.97 503 TYR A C 1
ATOM 3862 O O . TYR A 1 503 ? 39.475 7.671 -40.871 1.00 37.97 503 TYR A O 1
ATOM 3870 N N . THR A 1 504 ? 39.053 6.347 -42.629 1.00 30.75 504 THR A N 1
ATOM 3871 C CA . THR A 1 504 ? 40.426 5.962 -43.042 1.00 30.75 504 THR A CA 1
ATOM 3872 C C . THR A 1 504 ? 41.113 4.806 -42.292 1.00 30.75 504 THR A C 1
ATOM 3874 O O . THR A 1 504 ? 41.180 4.741 -41.070 1.00 30.75 504 THR A O 1
ATOM 3877 N N . GLY A 1 505 ? 41.638 3.854 -43.079 1.00 38.00 505 GLY A N 1
ATOM 3878 C CA . GLY A 1 505 ? 42.037 2.521 -42.623 1.00 38.00 505 GLY A CA 1
ATOM 3879 C C . GLY A 1 505 ? 43.510 2.299 -42.252 1.00 38.00 505 GLY A C 1
ATOM 3880 O O . GLY A 1 505 ? 44.411 2.939 -42.789 1.00 38.00 505 GLY A O 1
ATOM 3881 N N . SER A 1 506 ? 43.741 1.318 -41.362 1.00 25.84 506 SER A N 1
ATOM 3882 C CA . SER A 1 506 ? 44.779 0.263 -41.445 1.00 25.84 506 SER A CA 1
ATOM 3883 C C . SER A 1 506 ? 44.781 -0.670 -40.206 1.00 25.84 506 SER A C 1
ATOM 3885 O O . SER A 1 506 ? 44.894 -0.194 -39.090 1.00 25.84 506 SER A O 1
ATOM 3887 N N . GLY A 1 507 ? 44.721 -1.996 -40.427 1.00 26.98 507 GLY A N 1
ATOM 3888 C CA . GLY A 1 507 ? 45.487 -3.051 -39.716 1.00 26.98 507 GLY A CA 1
ATOM 3889 C C . GLY A 1 507 ? 45.213 -3.450 -38.246 1.00 26.98 507 GLY A C 1
ATOM 3890 O O . GLY A 1 507 ? 45.564 -2.734 -37.320 1.00 26.98 507 GLY A O 1
ATOM 3891 N N . THR A 1 508 ? 44.750 -4.695 -38.072 1.00 30.91 508 THR A N 1
ATOM 3892 C CA . THR A 1 508 ? 44.384 -5.491 -36.874 1.00 30.91 508 THR A CA 1
ATOM 3893 C C . THR A 1 508 ? 45.555 -6.068 -36.059 1.00 30.91 508 THR A C 1
ATOM 3895 O O . THR A 1 508 ? 46.396 -6.726 -36.663 1.00 30.91 508 THR A O 1
ATOM 3898 N N . VAL A 1 509 ? 45.516 -6.004 -34.713 1.00 24.91 509 VAL A N 1
ATOM 3899 C CA . VAL A 1 509 ? 46.096 -7.030 -33.806 1.00 24.91 509 VAL A CA 1
ATOM 3900 C C . VAL A 1 509 ? 45.282 -7.135 -32.491 1.00 24.91 509 VAL A C 1
ATOM 3902 O O . VAL A 1 509 ? 45.178 -6.201 -31.719 1.00 24.91 509 VAL A O 1
ATOM 3905 N N . ASP A 1 510 ? 44.683 -8.306 -32.271 1.00 23.05 510 ASP A N 1
ATOM 3906 C CA . ASP A 1 510 ? 44.335 -8.958 -30.995 1.00 23.05 510 ASP A CA 1
ATOM 3907 C C . ASP A 1 510 ? 43.393 -8.346 -29.925 1.00 23.05 510 ASP A C 1
ATOM 3909 O O . ASP A 1 510 ? 43.759 -7.713 -28.942 1.00 23.05 510 ASP A O 1
ATOM 3913 N N . ARG A 1 511 ? 42.152 -8.854 -29.968 1.00 39.72 511 ARG A N 1
ATOM 3914 C CA . ARG A 1 511 ? 41.608 -9.805 -28.961 1.00 39.72 511 ARG A CA 1
ATOM 3915 C C . ARG A 1 511 ? 41.524 -9.422 -27.477 1.00 39.72 511 ARG A C 1
ATOM 3917 O O . ARG A 1 511 ? 41.147 -10.258 -26.661 1.00 39.72 511 ARG A O 1
ATOM 3924 N N . LEU A 1 512 ? 41.688 -8.165 -27.098 1.00 29.69 512 LEU A N 1
ATOM 3925 C CA . LEU A 1 512 ? 41.608 -7.768 -25.685 1.00 29.69 512 LEU A CA 1
ATOM 3926 C C . LEU A 1 512 ? 40.199 -7.503 -25.113 1.00 29.69 512 LEU A C 1
ATOM 3928 O O . LEU A 1 512 ? 40.065 -6.863 -24.075 1.00 29.69 512 LEU A O 1
ATOM 3932 N N . ALA A 1 513 ? 39.150 -8.083 -25.714 1.00 27.39 513 ALA A N 1
ATOM 3933 C CA . ALA A 1 513 ? 37.785 -8.073 -25.153 1.00 27.39 513 ALA A CA 1
ATOM 3934 C C . ALA A 1 513 ? 37.374 -9.447 -24.603 1.00 27.39 513 ALA A C 1
ATOM 3936 O O . ALA A 1 513 ? 36.255 -9.912 -24.764 1.00 27.39 513 ALA A O 1
ATOM 3937 N N . VAL A 1 514 ? 38.313 -10.065 -23.891 1.00 30.95 514 VAL A N 1
ATOM 3938 C CA . VAL A 1 514 ? 38.026 -10.986 -22.782 1.00 30.95 514 VAL A CA 1
ATOM 3939 C C . VAL A 1 514 ? 37.660 -10.198 -21.496 1.00 30.95 514 VAL A C 1
ATOM 3941 O O . VAL A 1 514 ? 37.345 -10.785 -20.469 1.00 30.95 514 VAL A O 1
ATOM 3944 N N . ARG A 1 515 ? 37.675 -8.854 -21.497 1.00 36.81 515 ARG A N 1
ATOM 3945 C CA . ARG A 1 515 ? 37.872 -8.044 -20.276 1.00 36.81 515 ARG A CA 1
ATOM 3946 C C . ARG A 1 515 ? 36.732 -7.098 -19.855 1.00 36.81 515 ARG A C 1
ATOM 3948 O O . ARG A 1 515 ? 37.022 -5.964 -19.487 1.00 36.81 515 ARG A O 1
ATOM 3955 N N . SER A 1 516 ? 35.471 -7.538 -19.813 1.00 41.12 516 SER A N 1
ATOM 3956 C CA . SER A 1 516 ? 34.554 -6.916 -18.831 1.00 41.12 516 SER A CA 1
ATOM 3957 C C . SER A 1 516 ? 34.654 -7.598 -17.470 1.00 41.12 516 SER A C 1
ATOM 3959 O O . SER A 1 516 ? 34.520 -6.925 -16.460 1.00 41.12 516 SER A O 1
ATOM 3961 N N . GLY A 1 517 ? 34.941 -8.907 -17.420 1.00 36.44 517 GLY A N 1
ATOM 3962 C CA . GLY A 1 517 ? 35.208 -9.662 -16.186 1.00 36.44 517 GLY A CA 1
ATOM 3963 C C . GLY A 1 517 ? 34.092 -9.660 -15.133 1.00 36.44 517 GLY A C 1
ATOM 3964 O O . GLY A 1 517 ? 34.188 -10.420 -14.179 1.00 36.44 517 GLY A O 1
ATOM 3965 N N . ASN A 1 518 ? 33.042 -8.854 -15.300 1.00 40.97 518 ASN A N 1
ATOM 3966 C CA . ASN A 1 518 ? 32.070 -8.549 -14.270 1.00 40.97 518 ASN A CA 1
ATOM 3967 C C . ASN A 1 518 ? 30.847 -9.482 -14.399 1.00 40.97 518 ASN A C 1
ATOM 3969 O O . ASN A 1 518 ? 30.108 -9.397 -15.388 1.00 40.97 518 ASN A O 1
ATOM 3973 N N . PRO A 1 519 ? 30.611 -10.388 -13.433 1.00 39.06 519 PRO A N 1
ATOM 3974 C CA . PRO A 1 519 ? 29.456 -11.286 -13.433 1.00 39.06 519 PRO A CA 1
ATOM 3975 C C . PRO A 1 519 ? 28.112 -10.547 -13.326 1.00 39.06 519 PRO A C 1
ATOM 3977 O O . PRO A 1 519 ? 27.111 -11.037 -13.851 1.00 39.06 519 PRO A O 1
ATOM 3980 N N . TRP A 1 520 ? 28.098 -9.360 -12.712 1.00 37.84 520 TRP A N 1
ATOM 3981 C CA . TRP A 1 520 ? 26.919 -8.507 -12.526 1.00 37.84 520 TRP A CA 1
ATOM 3982 C C . TRP A 1 520 ? 26.338 -8.039 -13.872 1.00 37.84 520 TRP A C 1
ATOM 3984 O O . TRP A 1 520 ? 25.138 -8.160 -14.126 1.00 37.84 520 TRP A O 1
ATOM 3994 N N . PHE A 1 521 ? 27.220 -7.675 -14.809 1.00 43.00 521 PHE A N 1
ATOM 3995 C CA . PHE A 1 521 ? 26.883 -7.274 -16.180 1.00 43.00 521 PHE A CA 1
ATOM 3996 C C . PHE A 1 521 ? 26.137 -8.372 -16.966 1.00 43.00 521 PHE A C 1
ATOM 3998 O O . PHE A 1 521 ? 25.202 -8.100 -17.716 1.00 43.00 521 PHE A O 1
ATOM 4005 N N . ARG A 1 522 ? 26.483 -9.651 -16.756 1.00 42.22 522 ARG A N 1
ATOM 4006 C CA . ARG A 1 522 ? 25.871 -10.781 -17.486 1.00 42.22 522 ARG A CA 1
ATOM 4007 C C . ARG A 1 522 ? 24.431 -11.079 -17.059 1.00 42.22 522 ARG A C 1
ATOM 4009 O O . ARG A 1 522 ? 23.686 -11.680 -17.833 1.00 42.22 522 ARG A O 1
ATOM 4016 N N . ARG A 1 523 ? 24.043 -10.702 -15.836 1.00 41.97 523 ARG A N 1
ATOM 4017 C CA . ARG A 1 523 ? 22.711 -10.977 -15.271 1.00 41.97 523 ARG A CA 1
ATOM 4018 C C . ARG A 1 523 ? 21.660 -9.994 -15.799 1.00 41.97 523 ARG A C 1
ATOM 4020 O O . ARG A 1 523 ? 20.575 -10.433 -16.166 1.00 41.97 523 ARG A O 1
ATOM 4027 N N . LYS A 1 524 ? 21.999 -8.705 -15.916 1.00 43.97 524 LYS A N 1
ATOM 4028 C CA . LYS A 1 524 ? 21.102 -7.652 -16.435 1.00 43.97 524 LYS A CA 1
ATOM 4029 C C . LYS A 1 524 ? 20.838 -7.785 -17.943 1.00 43.97 524 LYS A C 1
ATOM 4031 O O . LYS A 1 524 ? 19.692 -7.697 -18.371 1.00 43.97 524 LYS A O 1
ATOM 4036 N N . VAL A 1 525 ? 21.864 -8.118 -18.733 1.00 45.44 525 VAL A N 1
ATOM 4037 C CA . VAL A 1 525 ? 21.742 -8.323 -20.194 1.00 45.44 525 VAL A CA 1
ATOM 4038 C C . VAL A 1 525 ? 20.868 -9.537 -20.547 1.00 45.44 525 VAL A C 1
ATOM 4040 O O . VAL A 1 525 ? 20.154 -9.521 -21.545 1.00 45.44 525 VAL A O 1
ATOM 4043 N N . ARG A 1 526 ? 20.859 -10.585 -19.710 1.00 47.81 526 ARG A N 1
ATOM 4044 C CA . ARG A 1 526 ? 20.009 -11.769 -19.928 1.00 47.81 526 ARG A CA 1
ATOM 4045 C C . ARG A 1 526 ? 18.517 -11.436 -19.833 1.00 47.81 526 ARG A C 1
ATOM 4047 O O . ARG A 1 526 ? 17.746 -11.912 -20.653 1.00 47.81 526 ARG A O 1
ATOM 4054 N N . HIS A 1 527 ? 18.144 -10.586 -18.879 1.00 47.16 527 HIS A N 1
ATOM 4055 C CA . HIS A 1 527 ? 16.761 -10.157 -18.672 1.00 47.16 527 HIS A CA 1
ATOM 4056 C C . HIS A 1 527 ? 16.254 -9.267 -19.822 1.00 47.16 527 HIS A C 1
ATOM 4058 O O . HIS A 1 527 ? 15.143 -9.452 -20.304 1.00 47.16 527 HIS A O 1
ATOM 4064 N N . LEU A 1 528 ? 17.111 -8.374 -20.337 1.00 50.84 528 LEU A N 1
ATOM 4065 C CA . LEU A 1 528 ? 16.828 -7.561 -21.527 1.00 50.84 528 LEU A CA 1
ATOM 4066 C C . LEU A 1 528 ? 16.579 -8.421 -22.780 1.00 50.84 528 LEU A C 1
ATOM 4068 O O . LEU A 1 528 ? 15.646 -8.172 -23.544 1.00 50.84 528 LEU A O 1
ATOM 4072 N N . ARG A 1 529 ? 17.401 -9.457 -22.977 1.00 53.06 529 ARG A N 1
ATOM 4073 C CA . ARG A 1 529 ? 17.312 -10.366 -24.125 1.00 53.06 529 ARG A CA 1
ATOM 4074 C C . ARG A 1 529 ? 15.997 -11.151 -24.156 1.00 53.06 529 ARG A C 1
ATOM 4076 O O . ARG A 1 529 ? 15.414 -11.297 -25.231 1.00 53.06 529 ARG A O 1
ATOM 4083 N N . ASP A 1 530 ? 15.555 -11.655 -23.004 1.00 53.28 530 ASP A N 1
ATOM 4084 C CA . ASP A 1 530 ? 14.357 -12.495 -22.895 1.00 53.28 530 ASP A CA 1
ATOM 4085 C C . ASP A 1 530 ? 13.061 -11.689 -23.166 1.00 53.28 530 ASP A C 1
ATOM 4087 O O . ASP A 1 530 ? 12.115 -12.240 -23.720 1.00 53.28 530 ASP A O 1
ATOM 4091 N N . TRP A 1 531 ? 13.037 -10.374 -22.904 1.00 57.44 531 TRP A N 1
ATOM 4092 C CA . TRP A 1 531 ? 11.907 -9.492 -23.258 1.00 57.44 531 TRP A CA 1
ATOM 4093 C C . TRP A 1 531 ? 11.892 -9.057 -24.721 1.00 57.44 531 TRP A C 1
ATOM 4095 O O . TRP A 1 531 ? 10.854 -9.125 -25.373 1.00 57.44 531 TRP A O 1
ATOM 4105 N N . LEU A 1 532 ? 13.043 -8.659 -25.281 1.00 56.44 532 LEU A N 1
ATOM 4106 C CA . LEU A 1 532 ? 13.123 -8.258 -26.692 1.00 56.44 532 LEU A CA 1
ATOM 4107 C C . LEU A 1 532 ? 12.693 -9.401 -27.650 1.00 56.44 532 LEU A C 1
ATOM 4109 O O . LEU A 1 532 ? 12.548 -9.190 -28.854 1.00 56.44 532 LEU A O 1
ATOM 4113 N N . ARG A 1 533 ? 12.528 -10.627 -27.135 1.00 61.56 533 ARG A N 1
ATOM 4114 C CA . ARG A 1 533 ? 11.951 -11.789 -27.815 1.00 61.56 533 ARG A CA 1
ATOM 4115 C C . ARG A 1 533 ? 10.410 -11.747 -27.901 1.00 61.56 533 ARG A C 1
ATOM 4117 O O . ARG A 1 533 ? 9.887 -12.158 -28.932 1.00 61.56 533 ARG A O 1
ATOM 4124 N N . GLU A 1 534 ? 9.693 -11.230 -26.898 1.00 63.19 534 GLU A N 1
ATOM 4125 C CA . GLU A 1 534 ? 8.218 -11.117 -26.855 1.00 63.19 534 GLU A CA 1
ATOM 4126 C C . GLU A 1 534 ? 7.763 -9.788 -26.205 1.00 63.19 534 GLU A C 1
ATOM 4128 O O . GLU A 1 534 ? 7.326 -9.775 -25.053 1.00 63.19 534 GLU A O 1
ATOM 4133 N N . PRO A 1 535 ? 7.842 -8.655 -26.927 1.00 54.88 535 PRO A N 1
ATOM 4134 C CA . PRO A 1 535 ? 7.648 -7.321 -26.347 1.00 54.88 535 PRO A CA 1
ATOM 4135 C C . PRO A 1 535 ? 6.218 -7.027 -25.858 1.00 54.88 535 PRO A C 1
ATOM 4137 O O . PRO A 1 535 ? 6.040 -6.102 -25.077 1.00 54.88 535 PRO A O 1
ATOM 4140 N N . ASP A 1 536 ? 5.211 -7.811 -26.258 1.00 54.78 536 ASP A N 1
ATOM 4141 C CA . ASP A 1 536 ? 3.791 -7.567 -25.941 1.00 54.78 536 ASP A CA 1
ATOM 4142 C C . ASP A 1 536 ? 3.378 -7.972 -24.505 1.00 54.78 536 ASP A C 1
ATOM 4144 O O . ASP A 1 536 ? 2.228 -7.770 -24.119 1.00 54.78 536 ASP A O 1
ATOM 4148 N N . GLN A 1 537 ? 4.274 -8.578 -23.712 1.00 44.03 537 GLN A N 1
ATOM 4149 C CA . GLN A 1 537 ? 3.957 -9.069 -22.358 1.00 44.03 537 GLN A CA 1
ATOM 4150 C C . GLN A 1 537 ? 4.224 -8.045 -21.225 1.00 44.03 537 GLN A C 1
ATOM 4152 O O . GLN A 1 537 ? 3.721 -8.227 -20.117 1.00 44.03 537 GLN A O 1
ATOM 4157 N N . CYS A 1 538 ? 4.975 -6.963 -21.480 1.00 46.53 538 CYS A N 1
ATOM 4158 C CA . CYS A 1 538 ? 5.253 -5.854 -20.544 1.00 46.53 538 CYS A CA 1
ATOM 4159 C C . CYS A 1 538 ? 5.285 -4.520 -21.314 1.00 46.53 538 CYS A C 1
ATOM 4161 O O . CYS A 1 538 ? 5.683 -4.525 -22.477 1.00 46.53 538 CYS A O 1
ATOM 4163 N N . SER A 1 539 ? 4.919 -3.382 -20.702 1.00 52.31 539 SER A N 1
ATOM 4164 C CA . SER A 1 539 ? 4.936 -2.095 -21.430 1.00 52.31 539 SER A CA 1
ATOM 4165 C C . SER A 1 539 ? 6.362 -1.716 -21.853 1.00 52.31 539 SER A C 1
ATOM 4167 O O . SER A 1 539 ? 7.309 -1.873 -21.075 1.00 52.31 539 SER A O 1
ATOM 4169 N N . ALA A 1 540 ? 6.542 -1.176 -23.065 1.00 52.50 540 ALA A N 1
ATOM 4170 C CA . ALA A 1 540 ? 7.856 -0.716 -23.526 1.00 52.50 540 ALA A CA 1
ATOM 4171 C C . ALA A 1 540 ? 8.429 0.364 -22.583 1.00 52.50 540 ALA A C 1
ATOM 4173 O O . ALA A 1 540 ? 9.639 0.444 -22.366 1.00 52.50 540 ALA A O 1
ATOM 4174 N N . ALA A 1 541 ? 7.541 1.124 -21.931 1.00 51.25 541 ALA A N 1
ATOM 4175 C CA . ALA A 1 541 ? 7.849 2.121 -20.912 1.00 51.25 541 ALA A CA 1
ATOM 4176 C C . ALA A 1 541 ? 8.519 1.551 -19.643 1.00 51.25 541 ALA A C 1
ATOM 4178 O O . ALA A 1 541 ? 9.435 2.168 -19.097 1.00 51.25 541 ALA A O 1
ATOM 4179 N N . GLU A 1 542 ? 8.098 0.379 -19.157 1.00 47.34 542 GLU A N 1
ATOM 4180 C CA . GLU A 1 542 ? 8.647 -0.220 -17.930 1.00 47.34 542 GLU A CA 1
ATOM 4181 C C . GLU A 1 542 ? 10.079 -0.730 -18.105 1.00 47.34 542 GLU A C 1
ATOM 4183 O O . GLU A 1 542 ? 10.839 -0.789 -17.134 1.00 47.34 542 GLU A O 1
ATOM 4188 N N . MET A 1 543 ? 10.468 -1.052 -19.339 1.00 52.50 543 MET A N 1
ATOM 4189 C CA . MET A 1 543 ? 11.742 -1.692 -19.651 1.00 52.50 543 MET A CA 1
ATOM 4190 C C . MET A 1 543 ? 12.804 -0.771 -20.234 1.00 52.50 543 MET A C 1
ATOM 4192 O O . MET A 1 543 ? 13.993 -1.039 -20.014 1.00 52.50 543 MET A O 1
ATOM 4196 N N . THR A 1 544 ? 12.413 0.363 -20.828 1.00 54.75 544 THR A N 1
ATOM 4197 C CA . THR A 1 544 ? 13.343 1.469 -21.093 1.00 54.75 544 THR A CA 1
ATOM 4198 C C . THR A 1 544 ? 14.149 1.790 -19.839 1.00 54.75 544 THR A C 1
ATOM 4200 O O . THR A 1 544 ? 15.338 2.004 -19.975 1.00 54.75 544 THR A O 1
ATOM 4203 N N . ARG A 1 545 ? 13.601 1.639 -18.619 1.00 55.41 545 ARG A N 1
ATOM 4204 C CA . ARG A 1 545 ? 14.327 1.772 -17.334 1.00 55.41 545 ARG A CA 1
ATOM 4205 C C . ARG A 1 545 ? 15.638 0.978 -17.241 1.00 55.41 545 ARG A C 1
ATOM 4207 O O . ARG A 1 545 ? 16.616 1.484 -16.699 1.00 55.41 545 ARG A O 1
ATOM 4214 N N . THR A 1 546 ? 15.680 -0.260 -17.746 1.00 54.84 546 THR A N 1
ATOM 4215 C CA . THR A 1 546 ? 16.894 -1.101 -17.681 1.00 54.84 546 THR A CA 1
ATOM 4216 C C . THR A 1 546 ? 17.953 -0.603 -18.657 1.00 54.84 546 THR A C 1
ATOM 4218 O O . THR A 1 546 ? 19.123 -0.528 -18.299 1.00 54.84 546 THR A O 1
ATOM 4221 N N . ILE A 1 547 ? 17.546 -0.225 -19.871 1.00 59.72 547 ILE A N 1
ATOM 4222 C CA . ILE A 1 547 ? 18.445 0.383 -20.859 1.00 59.72 547 ILE A CA 1
ATOM 4223 C C . ILE A 1 547 ? 18.893 1.768 -20.364 1.00 59.72 547 ILE A C 1
ATOM 4225 O O . ILE A 1 547 ? 20.078 2.064 -20.399 1.00 59.72 547 ILE A O 1
ATOM 4229 N N . TRP A 1 548 ? 17.976 2.566 -19.814 1.00 66.00 548 TRP A N 1
ATOM 4230 C CA . TRP A 1 548 ? 18.184 3.909 -19.267 1.00 66.00 548 TRP A CA 1
ATOM 4231 C C . TRP A 1 548 ? 19.264 3.922 -18.193 1.00 66.00 548 TRP A C 1
ATOM 4233 O O . TRP A 1 548 ? 20.192 4.718 -18.270 1.00 66.00 548 TRP A O 1
ATOM 4243 N N . ARG A 1 549 ? 19.221 2.977 -17.248 1.00 59.81 549 ARG A N 1
ATOM 4244 C CA . ARG A 1 549 ? 20.281 2.826 -16.243 1.00 59.81 549 ARG A CA 1
ATOM 4245 C C . ARG A 1 549 ? 21.623 2.439 -16.847 1.00 59.81 549 ARG A C 1
ATOM 4247 O O . ARG A 1 549 ? 22.641 2.852 -16.325 1.00 59.81 549 ARG A O 1
ATOM 4254 N N . LEU A 1 550 ? 21.659 1.684 -17.944 1.00 56.81 550 LEU A N 1
ATOM 4255 C CA . LEU A 1 550 ? 22.928 1.336 -18.587 1.00 56.81 550 LEU A CA 1
ATOM 4256 C C . LEU A 1 550 ? 23.539 2.516 -19.348 1.00 56.81 550 LEU A C 1
ATOM 4258 O O . LEU A 1 550 ? 24.759 2.568 -19.471 1.00 56.81 550 LEU A O 1
ATOM 4262 N N . LEU A 1 551 ? 22.731 3.439 -19.874 1.00 60.69 551 LEU A N 1
ATOM 4263 C CA . LEU A 1 551 ? 23.220 4.594 -20.631 1.00 60.69 551 LEU A CA 1
ATOM 4264 C C . LEU A 1 551 ? 24.071 5.525 -19.754 1.00 60.69 551 LEU A C 1
ATOM 4266 O O . LEU A 1 551 ? 23.941 5.542 -18.538 1.00 60.69 551 LEU A O 1
ATOM 4270 N N . ALA A 1 552 ? 24.955 6.318 -20.351 1.00 62.50 552 ALA A N 1
ATOM 4271 C CA . ALA A 1 552 ? 25.577 7.445 -19.655 1.00 62.50 552 ALA A CA 1
ATOM 4272 C C . ALA A 1 552 ? 24.556 8.560 -19.408 1.00 62.50 552 ALA A C 1
ATOM 4274 O O . ALA A 1 552 ? 23.614 8.681 -20.197 1.00 62.50 552 ALA A O 1
ATOM 4275 N N . PRO A 1 553 ? 24.750 9.421 -18.397 1.00 69.88 553 PRO A N 1
ATOM 4276 C CA . PRO A 1 553 ? 23.906 10.591 -18.243 1.00 69.88 553 PRO A CA 1
ATOM 4277 C C . PRO A 1 553 ? 23.925 11.458 -19.512 1.00 69.88 553 PRO A C 1
ATOM 4279 O O . PRO A 1 553 ? 24.957 11.593 -20.179 1.00 69.88 553 PRO A O 1
ATOM 4282 N N . GLY A 1 554 ? 22.774 12.008 -19.885 1.00 72.06 554 GLY A N 1
ATOM 4283 C CA . GLY A 1 554 ? 22.601 12.806 -21.095 1.00 72.06 554 GLY A CA 1
ATOM 4284 C C . GLY A 1 554 ? 21.162 12.824 -21.595 1.00 72.06 554 GLY A C 1
ATOM 4285 O O . GLY A 1 554 ? 20.291 12.142 -21.064 1.00 72.06 554 GLY A O 1
ATOM 4286 N N . ARG A 1 555 ? 20.908 13.608 -22.641 1.00 77.88 555 ARG A N 1
ATOM 4287 C CA . ARG A 1 555 ? 19.601 13.676 -23.300 1.00 77.88 555 ARG A CA 1
ATOM 4288 C C . ARG A 1 555 ? 19.546 12.661 -24.439 1.00 77.88 555 ARG A C 1
ATOM 4290 O O . ARG A 1 555 ? 20.478 12.604 -25.239 1.00 77.88 555 ARG A O 1
ATOM 4297 N N . TYR A 1 556 ? 18.477 11.874 -24.522 1.00 80.75 556 TYR A N 1
ATOM 4298 C CA . TYR A 1 556 ? 18.324 10.809 -25.517 1.00 80.75 556 TYR A CA 1
ATOM 4299 C C . TYR A 1 556 ? 16.972 10.894 -26.220 1.00 80.75 556 TYR A C 1
ATOM 4301 O O . TYR A 1 556 ? 15.946 11.044 -25.568 1.00 80.75 556 TYR A O 1
ATOM 4309 N N . GLY A 1 557 ? 16.975 10.775 -27.545 1.00 84.50 557 GLY A N 1
ATOM 4310 C CA . GLY A 1 557 ? 15.802 10.509 -28.363 1.00 84.50 557 GLY A CA 1
ATOM 4311 C C . GLY A 1 557 ? 15.473 9.017 -28.371 1.00 84.50 557 GLY A C 1
ATOM 4312 O O . GLY A 1 557 ? 16.352 8.185 -28.592 1.00 84.50 557 GLY A O 1
ATOM 4313 N N . LEU A 1 558 ? 14.207 8.677 -28.161 1.00 85.69 558 LEU A N 1
ATOM 4314 C CA . LEU A 1 558 ? 13.688 7.313 -28.188 1.00 85.69 558 LEU A CA 1
ATOM 4315 C C . LEU A 1 558 ? 12.579 7.206 -29.236 1.00 85.69 558 LEU A C 1
ATOM 4317 O O . LEU A 1 558 ? 11.713 8.084 -29.312 1.00 85.69 558 LEU A O 1
ATOM 4321 N N . ARG A 1 559 ? 12.573 6.116 -30.006 1.00 86.12 559 ARG A N 1
ATOM 4322 C CA . ARG A 1 559 ? 11.442 5.746 -30.870 1.00 86.12 559 ARG A CA 1
ATOM 4323 C C . ARG A 1 559 ? 11.365 4.238 -31.093 1.00 86.12 559 ARG A C 1
ATOM 4325 O O . ARG A 1 559 ? 12.369 3.531 -31.010 1.00 86.12 559 ARG A O 1
ATOM 4332 N N . ARG A 1 560 ? 10.168 3.756 -31.424 1.00 85.62 560 ARG A N 1
ATOM 4333 C CA . ARG A 1 560 ? 9.947 2.419 -31.983 1.00 85.62 560 ARG A CA 1
ATOM 4334 C C . ARG A 1 560 ? 9.725 2.574 -33.482 1.00 85.62 560 ARG A C 1
ATOM 4336 O O . ARG A 1 560 ? 8.819 3.295 -33.880 1.00 85.62 560 ARG A O 1
ATOM 4343 N N . TRP A 1 561 ? 10.545 1.929 -34.296 1.00 86.88 561 TRP A N 1
ATOM 4344 C CA . TRP A 1 561 ? 10.619 2.207 -35.729 1.00 86.88 561 TRP A CA 1
ATOM 4345 C C . TRP A 1 561 ? 10.919 0.946 -36.536 1.00 86.88 561 TRP A C 1
ATOM 4347 O O . TRP A 1 561 ? 11.581 0.041 -36.040 1.00 86.88 561 TRP A O 1
ATOM 4357 N N . THR A 1 562 ? 10.461 0.902 -37.783 1.00 87.69 562 THR A N 1
ATOM 4358 C CA . THR A 1 562 ? 10.621 -0.241 -38.685 1.00 87.69 562 THR A CA 1
ATOM 4359 C C . THR A 1 562 ? 11.255 0.248 -39.992 1.00 87.69 562 THR A C 1
ATOM 4361 O O . THR A 1 562 ? 10.550 0.841 -40.807 1.00 87.69 562 THR A O 1
ATOM 4364 N N . PRO A 1 563 ? 12.573 0.059 -40.212 1.00 82.81 563 PRO A N 1
ATOM 4365 C CA . PRO A 1 563 ? 13.217 0.484 -41.451 1.00 82.81 563 PRO A CA 1
ATOM 4366 C C . PRO A 1 563 ? 12.777 -0.378 -42.638 1.00 82.81 563 PRO A C 1
ATOM 4368 O O . PRO A 1 563 ? 12.978 -1.594 -42.640 1.00 82.81 563 PRO A O 1
ATOM 4371 N N . GLU A 1 564 ? 12.220 0.258 -43.671 1.00 77.81 564 GLU A N 1
ATOM 4372 C CA . GLU A 1 564 ? 11.787 -0.424 -44.901 1.00 77.81 564 GLU A CA 1
ATOM 4373 C C . GLU A 1 564 ? 12.967 -0.940 -45.735 1.00 77.81 564 GLU A C 1
ATOM 4375 O O . GLU A 1 564 ? 12.908 -2.026 -46.315 1.00 77.81 564 GLU A O 1
ATOM 4380 N N . VAL A 1 565 ? 14.059 -0.176 -45.758 1.00 77.69 565 VAL A N 1
ATOM 4381 C CA . VAL A 1 565 ? 15.325 -0.530 -46.402 1.00 77.69 565 VAL A CA 1
ATOM 4382 C C . VAL A 1 565 ? 16.412 -0.380 -45.352 1.00 77.69 565 VAL A C 1
ATOM 4384 O O . VAL A 1 565 ? 16.414 0.592 -44.610 1.00 77.69 565 VAL A O 1
ATOM 4387 N N . TYR A 1 566 ? 17.300 -1.359 -45.231 1.00 80.44 566 TYR A N 1
ATOM 4388 C CA . TYR A 1 566 ? 18.440 -1.276 -44.327 1.00 80.44 566 TYR A CA 1
ATOM 4389 C C . TYR A 1 566 ? 19.582 -2.130 -44.855 1.00 80.44 566 TYR A C 1
ATOM 4391 O O . TYR A 1 566 ? 19.378 -3.139 -45.540 1.00 80.44 566 TYR A O 1
ATOM 4399 N N . TYR A 1 567 ? 20.797 -1.767 -44.465 1.00 79.19 567 TYR A N 1
ATOM 4400 C CA . TYR A 1 567 ? 21.989 -2.518 -44.814 1.00 79.19 567 TYR A CA 1
ATOM 4401 C C . TYR A 1 567 ? 22.736 -2.950 -43.552 1.00 79.19 567 TYR A C 1
ATOM 4403 O O . TYR A 1 567 ? 23.042 -2.141 -42.678 1.00 79.19 567 TYR A O 1
ATOM 4411 N N . VAL A 1 568 ? 23.039 -4.248 -43.443 1.00 73.50 568 VAL A N 1
ATOM 4412 C CA . VAL A 1 568 ? 23.814 -4.777 -42.313 1.00 73.50 568 VAL A CA 1
ATOM 4413 C C . VAL A 1 568 ? 25.281 -4.851 -42.696 1.00 73.50 568 VAL A C 1
ATOM 4415 O O . VAL A 1 568 ? 25.690 -5.703 -43.490 1.00 73.50 568 VAL A O 1
ATOM 4418 N N . GLN A 1 569 ? 26.092 -3.989 -42.092 1.00 68.94 569 GLN A N 1
ATOM 4419 C CA . GLN A 1 569 ? 27.525 -3.991 -42.336 1.00 68.94 569 GLN A CA 1
ATOM 4420 C C . GLN A 1 569 ? 28.173 -5.146 -41.567 1.00 68.94 569 GLN A C 1
ATOM 4422 O O . GLN A 1 569 ? 28.313 -5.109 -40.345 1.00 68.94 569 GLN A O 1
ATOM 4427 N N . SER A 1 570 ? 28.599 -6.185 -42.289 1.00 60.94 570 SER A N 1
ATOM 4428 C CA . SER A 1 570 ? 29.306 -7.314 -41.682 1.00 60.94 570 SER A CA 1
ATOM 4429 C C . SER A 1 570 ? 30.626 -6.859 -41.052 1.00 60.94 570 SER A C 1
ATOM 4431 O O . SER A 1 570 ? 31.483 -6.267 -41.713 1.00 60.94 570 SER A O 1
ATOM 4433 N N . THR A 1 571 ? 30.798 -7.179 -39.770 1.00 53.44 571 THR A N 1
ATOM 4434 C CA . THR A 1 571 ? 32.040 -6.993 -39.005 1.00 53.44 571 THR A CA 1
ATOM 4435 C C . THR A 1 571 ? 32.959 -8.220 -39.084 1.00 53.44 571 THR A C 1
ATOM 4437 O O . THR A 1 571 ? 34.049 -8.213 -38.511 1.00 53.44 571 THR A O 1
ATOM 4440 N N . ALA A 1 572 ? 32.555 -9.271 -39.818 1.00 42.12 572 ALA A N 1
ATOM 4441 C CA . ALA A 1 572 ? 33.174 -10.603 -39.807 1.00 42.12 572 ALA A CA 1
ATOM 4442 C C . ALA A 1 572 ? 34.669 -10.639 -40.159 1.00 42.12 572 ALA A C 1
ATOM 4444 O O . ALA A 1 572 ? 35.352 -11.596 -39.798 1.00 42.12 572 ALA A O 1
ATOM 4445 N N . GLU A 1 573 ? 35.197 -9.615 -40.830 1.00 39.66 573 GLU A N 1
ATOM 4446 C CA . GLU A 1 573 ? 36.609 -9.578 -41.216 1.00 39.66 573 GLU A CA 1
ATOM 4447 C C . GLU A 1 573 ? 37.440 -8.526 -40.465 1.00 39.66 573 GLU A C 1
ATOM 4449 O O . GLU A 1 573 ? 38.669 -8.633 -40.459 1.00 39.66 573 GLU A O 1
ATOM 4454 N N . ARG A 1 574 ? 36.831 -7.524 -39.801 1.00 42.78 574 ARG A N 1
ATOM 4455 C CA . ARG A 1 574 ? 37.557 -6.443 -39.098 1.00 42.78 574 ARG A CA 1
ATOM 4456 C C . ARG A 1 574 ? 36.755 -5.862 -37.928 1.00 42.78 574 ARG A C 1
ATOM 4458 O O . ARG A 1 574 ? 35.582 -5.546 -38.054 1.00 42.78 574 ARG A O 1
ATOM 4465 N N . ARG A 1 575 ? 37.450 -5.636 -36.805 1.00 44.41 575 ARG A N 1
ATOM 4466 C CA . ARG A 1 575 ? 36.929 -5.077 -35.537 1.00 44.41 575 ARG A CA 1
ATOM 4467 C C . ARG A 1 575 ? 36.593 -3.571 -35.579 1.00 44.41 575 ARG A C 1
ATOM 4469 O O . ARG A 1 575 ? 36.163 -3.029 -34.571 1.00 44.41 575 ARG A O 1
ATOM 4476 N N . TYR A 1 576 ? 36.821 -2.922 -36.721 1.00 43.56 576 TYR A N 1
ATOM 4477 C CA . TYR A 1 576 ? 36.541 -1.513 -36.998 1.00 43.56 576 TYR A CA 1
ATOM 4478 C C . TYR A 1 576 ? 35.934 -1.419 -38.401 1.00 43.56 576 TYR A C 1
ATOM 4480 O O . TYR A 1 576 ? 36.471 -2.019 -39.338 1.00 43.56 576 TYR A O 1
ATOM 4488 N N . THR A 1 577 ? 34.846 -0.670 -38.553 1.00 40.69 577 THR A N 1
ATOM 4489 C CA . THR A 1 577 ? 34.234 -0.337 -39.846 1.00 40.69 577 THR A CA 1
ATOM 4490 C C . THR A 1 577 ? 34.729 1.035 -40.292 1.00 40.69 577 THR A C 1
ATOM 4492 O O . THR A 1 577 ? 34.501 2.023 -39.605 1.00 40.69 577 THR A O 1
ATOM 4495 N N . SER A 1 578 ? 35.434 1.094 -41.425 1.00 40.03 578 SER A N 1
ATOM 4496 C CA . SER A 1 578 ? 35.888 2.345 -42.049 1.00 40.03 578 SER A CA 1
ATOM 4497 C C . SER A 1 578 ? 35.098 2.607 -43.329 1.00 40.03 578 SER A C 1
ATOM 4499 O O . SER A 1 578 ? 35.072 1.726 -44.192 1.00 40.03 578 SER A O 1
ATOM 4501 N N . TRP A 1 579 ? 34.542 3.807 -43.491 1.00 41.25 579 TRP A N 1
ATOM 4502 C CA . TRP A 1 579 ? 33.943 4.265 -44.751 1.00 41.25 579 TRP A CA 1
ATOM 4503 C C . TRP A 1 579 ? 34.968 5.013 -45.634 1.00 41.25 579 TRP A C 1
ATOM 4505 O O . TRP A 1 579 ? 36.004 5.465 -45.140 1.00 41.25 579 TRP A O 1
ATOM 4515 N N . TYR A 1 580 ? 34.711 5.068 -46.952 1.00 37.41 580 TYR A N 1
ATOM 4516 C CA . TYR A 1 580 ? 35.517 5.720 -48.009 1.00 37.41 580 TYR A CA 1
ATOM 4517 C C . TYR A 1 580 ? 34.700 6.778 -48.757 1.00 37.41 580 TYR A C 1
ATOM 4519 O O . TYR A 1 580 ? 33.545 6.520 -49.098 1.00 37.41 580 TYR A O 1
ATOM 4527 N N . VAL A 1 581 ? 35.286 7.962 -49.015 1.00 30.89 581 VAL A N 1
ATOM 4528 C CA . VAL A 1 581 ? 34.543 9.118 -49.543 1.00 30.89 581 VAL A CA 1
ATOM 4529 C C . VAL A 1 581 ? 34.257 8.773 -50.986 1.00 30.89 581 VAL A C 1
ATOM 4531 O O . VAL A 1 581 ? 35.192 8.506 -51.742 1.00 30.89 581 VAL A O 1
ATOM 4534 N N . GLY A 1 582 ? 32.976 8.749 -51.350 1.00 36.16 582 GLY A N 1
ATOM 4535 C CA . GLY A 1 582 ? 32.533 8.487 -52.717 1.00 36.16 582 GLY A CA 1
ATOM 4536 C C . GLY A 1 582 ? 31.778 7.177 -52.933 1.00 36.16 582 GLY A C 1
ATOM 4537 O O . GLY A 1 582 ? 31.405 6.909 -54.070 1.00 36.16 582 GLY A O 1
ATOM 4538 N N . ILE A 1 583 ? 31.506 6.391 -51.888 1.00 38.06 583 ILE A N 1
ATOM 4539 C CA . ILE A 1 583 ? 30.346 5.493 -51.906 1.00 38.06 583 ILE A CA 1
ATOM 4540 C C . ILE A 1 583 ? 29.263 6.193 -51.092 1.00 38.06 583 ILE A C 1
ATOM 4542 O O . ILE A 1 583 ? 29.061 5.895 -49.922 1.00 38.06 583 ILE A O 1
ATOM 4546 N N . THR A 1 584 ? 28.594 7.165 -51.706 1.00 38.91 584 THR A N 1
ATOM 4547 C CA . THR A 1 584 ? 27.186 7.339 -51.374 1.00 38.91 584 THR A CA 1
ATOM 4548 C C . THR A 1 584 ? 26.534 5.995 -51.699 1.00 38.91 584 THR A C 1
ATOM 4550 O O . THR A 1 584 ? 26.738 5.441 -52.784 1.00 38.91 584 THR A O 1
ATOM 4553 N N . THR A 1 585 ? 25.806 5.416 -50.756 1.00 46.47 585 THR A N 1
ATOM 4554 C CA . THR A 1 585 ? 24.741 4.460 -51.070 1.00 46.47 585 THR A CA 1
ATOM 4555 C C . THR A 1 585 ? 23.440 5.229 -50.906 1.00 46.47 585 THR A C 1
ATOM 4557 O O . THR A 1 585 ? 22.757 5.006 -49.911 1.00 46.47 585 THR A O 1
ATOM 4560 N N . PRO A 1 586 ? 23.120 6.173 -51.812 1.00 43.19 586 PRO A N 1
ATOM 4561 C CA . PRO A 1 586 ? 22.042 7.135 -51.618 1.00 43.19 586 PRO A CA 1
ATOM 4562 C C . PRO A 1 586 ? 20.665 6.506 -51.899 1.00 43.19 586 PRO A C 1
ATOM 4564 O O . PRO A 1 586 ? 19.827 7.125 -52.525 1.00 43.19 586 PRO A O 1
ATOM 4567 N N . ASP A 1 587 ? 20.484 5.227 -51.549 1.00 52.75 587 ASP A N 1
ATOM 4568 C CA . ASP A 1 587 ? 19.275 4.443 -51.838 1.00 52.75 587 ASP A CA 1
ATOM 4569 C C . ASP A 1 587 ? 19.099 3.222 -50.889 1.00 52.75 587 ASP A C 1
ATOM 4571 O O . ASP A 1 587 ? 18.265 2.354 -51.157 1.00 52.75 587 ASP A O 1
ATOM 4575 N N . LEU A 1 588 ? 19.913 3.053 -49.828 1.00 57.50 588 LEU A N 1
ATOM 4576 C CA . LEU A 1 588 ? 19.966 1.789 -49.050 1.00 57.50 588 LEU A CA 1
ATOM 4577 C C . LEU A 1 588 ? 19.506 1.874 -47.580 1.00 57.50 588 LEU A C 1
ATOM 4579 O O . LEU A 1 588 ? 19.561 0.857 -46.880 1.00 57.50 588 LEU A O 1
ATOM 4583 N N . GLY A 1 589 ? 19.006 3.028 -47.127 1.00 65.50 589 GLY A N 1
ATOM 4584 C CA . GLY A 1 589 ? 18.511 3.218 -45.757 1.00 65.50 589 GLY A CA 1
ATOM 4585 C C . GLY A 1 589 ? 19.596 3.096 -44.668 1.00 65.50 589 GLY A C 1
ATOM 4586 O O . GLY A 1 589 ? 20.786 3.048 -44.991 1.00 65.50 589 GLY A O 1
ATOM 4587 N N . PRO A 1 590 ? 19.220 3.023 -43.374 1.00 73.31 590 PRO A N 1
ATOM 4588 C CA . PRO A 1 590 ? 20.157 2.997 -42.251 1.00 73.31 590 PRO A CA 1
ATOM 4589 C C . PRO A 1 590 ? 21.170 1.856 -42.336 1.00 73.31 590 PRO A C 1
ATOM 4591 O O . PRO A 1 590 ? 20.846 0.692 -42.621 1.00 73.31 590 PRO A O 1
ATOM 4594 N N . VAL A 1 591 ? 22.401 2.171 -41.943 1.00 74.81 591 VAL A N 1
ATOM 4595 C CA . VAL A 1 591 ? 23.457 1.174 -41.775 1.00 74.81 591 VAL A CA 1
ATOM 4596 C C . VAL A 1 591 ? 23.393 0.613 -40.359 1.00 74.81 591 VAL A C 1
ATOM 4598 O O . VAL A 1 591 ? 23.704 1.294 -39.380 1.00 74.81 591 VAL A O 1
ATOM 4601 N N . LEU A 1 592 ? 23.033 -0.665 -40.242 1.00 76.81 592 LEU A N 1
ATOM 4602 C CA . LEU A 1 592 ? 23.009 -1.379 -38.970 1.00 76.81 592 LEU A CA 1
ATOM 4603 C C . LEU A 1 592 ? 24.339 -2.110 -38.757 1.00 76.81 592 LEU A C 1
ATOM 4605 O O . LEU A 1 592 ? 24.718 -2.984 -39.541 1.00 76.81 592 LEU A O 1
ATOM 4609 N N . VAL A 1 593 ? 25.052 -1.766 -37.683 1.00 71.88 593 VAL A N 1
ATOM 4610 C CA . VAL A 1 593 ? 26.376 -2.315 -37.355 1.00 71.88 593 VAL A CA 1
ATOM 4611 C C . VAL A 1 593 ? 26.254 -3.314 -36.198 1.00 71.88 593 VAL A C 1
ATOM 4613 O O . VAL A 1 593 ? 26.002 -2.911 -35.059 1.00 71.88 593 VAL A O 1
ATOM 4616 N N . PRO A 1 594 ? 26.439 -4.623 -36.440 1.00 63.97 594 PRO A N 1
ATOM 4617 C CA . PRO A 1 594 ? 26.371 -5.641 -35.397 1.00 63.97 594 PRO A CA 1
ATOM 4618 C C . PRO A 1 594 ? 27.517 -5.497 -34.387 1.00 63.97 594 PRO A C 1
ATOM 4620 O O . PRO A 1 594 ? 28.688 -5.525 -34.760 1.00 63.97 594 PRO A O 1
ATOM 4623 N N . THR A 1 595 ? 27.198 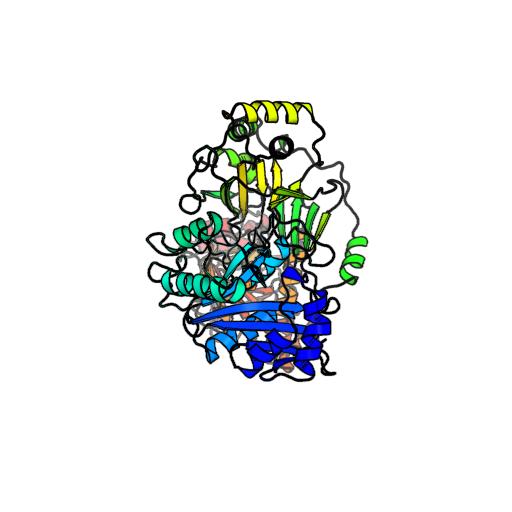-5.412 -33.092 1.00 58.12 595 THR A N 1
ATOM 4624 C CA . THR A 1 595 ? 28.203 -5.416 -32.001 1.00 58.12 595 THR A CA 1
ATOM 4625 C C . THR A 1 595 ? 28.800 -6.800 -31.691 1.00 58.12 595 THR A C 1
ATOM 4627 O O . THR A 1 595 ? 29.691 -6.915 -30.852 1.00 58.12 595 THR A O 1
ATOM 4630 N N . ASP A 1 596 ? 28.328 -7.847 -32.373 1.00 56.56 596 ASP A N 1
ATOM 4631 C CA . ASP A 1 596 ? 28.734 -9.248 -32.213 1.00 56.56 596 ASP A CA 1
ATOM 4632 C C . ASP A 1 596 ? 28.853 -9.904 -33.604 1.00 56.56 596 ASP A C 1
ATOM 4634 O O . ASP A 1 596 ? 28.584 -9.260 -34.622 1.00 56.56 596 ASP A O 1
ATOM 4638 N N . GLN A 1 597 ? 29.282 -11.166 -33.666 1.00 59.41 597 GLN A N 1
ATOM 4639 C CA . GLN A 1 597 ? 29.514 -11.894 -34.912 1.00 59.41 597 GLN A CA 1
ATOM 4640 C C . GLN A 1 597 ? 28.299 -11.851 -35.847 1.00 59.41 597 GLN A C 1
ATOM 4642 O O . GLN A 1 597 ? 27.172 -12.162 -35.459 1.00 59.41 597 GLN A O 1
ATOM 4647 N N . TRP A 1 598 ? 28.563 -11.508 -37.108 1.00 61.38 598 TRP A N 1
ATOM 4648 C CA . TRP A 1 598 ? 27.567 -11.466 -38.168 1.00 61.38 598 TRP A CA 1
ATOM 4649 C C . TRP A 1 598 ? 28.047 -12.234 -39.408 1.00 61.38 598 TRP A C 1
ATOM 4651 O O . TRP A 1 598 ? 29.131 -11.937 -39.904 1.00 61.38 598 TRP A O 1
ATOM 4661 N N . PRO A 1 599 ? 27.267 -13.175 -39.963 1.00 71.00 599 PRO A N 1
ATOM 4662 C CA . PRO A 1 599 ? 26.004 -13.679 -39.433 1.00 71.00 599 PRO A CA 1
ATOM 4663 C C . PRO A 1 599 ? 26.176 -14.332 -38.049 1.00 71.00 599 PRO A C 1
ATOM 4665 O O . PRO A 1 599 ? 27.252 -14.862 -37.760 1.00 71.00 599 PRO A O 1
ATOM 4668 N N . PRO A 1 600 ? 25.140 -14.308 -37.198 1.00 66.12 600 PRO A N 1
ATOM 4669 C CA . PRO A 1 600 ? 25.204 -14.918 -35.877 1.00 66.12 600 PRO A CA 1
ATOM 4670 C C . PRO A 1 600 ? 25.480 -16.433 -35.963 1.00 66.12 600 PRO A C 1
ATOM 4672 O O . PRO A 1 600 ? 24.900 -17.115 -36.817 1.00 66.12 600 PRO A O 1
ATOM 4675 N N . PRO A 1 601 ? 26.350 -16.985 -35.095 1.00 56.62 601 PRO A N 1
ATOM 4676 C CA . PRO A 1 601 ? 26.773 -18.383 -35.178 1.00 56.62 601 PRO A CA 1
ATOM 4677 C C . PRO A 1 601 ? 25.699 -19.378 -34.709 1.00 56.62 601 PRO A C 1
ATOM 4679 O O . PRO A 1 601 ? 25.700 -20.525 -35.161 1.00 56.62 601 PRO A O 1
ATOM 4682 N N . ASP A 1 602 ? 24.781 -18.961 -33.830 1.00 70.44 602 ASP A N 1
ATOM 4683 C CA . ASP A 1 602 ? 23.695 -19.802 -33.319 1.00 70.44 602 ASP A CA 1
ATOM 4684 C C . ASP A 1 602 ? 22.522 -19.838 -34.310 1.00 70.44 602 ASP A C 1
ATOM 4686 O O . ASP A 1 602 ? 21.626 -18.989 -34.315 1.00 70.44 602 ASP A O 1
ATOM 4690 N N . ARG A 1 603 ? 22.546 -20.839 -35.193 1.00 77.12 603 ARG A N 1
ATOM 4691 C CA . ARG A 1 603 ? 21.503 -21.028 -36.209 1.00 77.12 603 ARG A CA 1
ATOM 4692 C C . ARG A 1 603 ? 20.165 -21.453 -35.614 1.00 77.12 603 ARG A C 1
ATOM 4694 O O . ARG A 1 603 ? 19.135 -21.120 -36.196 1.00 77.12 603 ARG A O 1
ATOM 4701 N N . ASP A 1 604 ? 20.165 -22.145 -34.479 1.00 69.00 604 ASP A N 1
ATOM 4702 C CA . ASP A 1 604 ? 18.934 -22.616 -33.844 1.00 69.00 604 ASP A CA 1
ATOM 4703 C C . ASP A 1 604 ? 18.135 -21.428 -33.303 1.00 69.00 604 ASP A C 1
ATOM 4705 O O . ASP A 1 604 ? 16.934 -21.329 -33.563 1.00 69.00 604 ASP A O 1
ATOM 4709 N N . ALA A 1 605 ? 18.815 -20.464 -32.673 1.00 65.94 605 ALA A N 1
ATOM 4710 C CA . ALA A 1 605 ? 18.205 -19.205 -32.251 1.00 65.94 605 ALA A CA 1
ATOM 4711 C C . ALA A 1 605 ? 17.636 -18.406 -33.440 1.00 65.94 605 ALA A C 1
ATOM 4713 O O . ALA A 1 605 ? 16.521 -17.892 -33.366 1.00 65.94 605 ALA A O 1
ATOM 4714 N N . VAL A 1 606 ? 18.356 -18.330 -34.567 1.00 74.38 606 VAL A N 1
ATOM 4715 C CA . VAL A 1 606 ? 17.860 -17.656 -35.786 1.00 74.38 606 VAL A CA 1
ATOM 4716 C C . VAL A 1 606 ? 16.600 -18.338 -36.330 1.00 74.38 606 VAL A C 1
ATOM 4718 O O . VAL A 1 606 ? 15.630 -17.665 -36.677 1.00 74.38 606 VAL A O 1
ATOM 4721 N N . HIS A 1 607 ? 16.583 -19.670 -36.397 1.00 82.38 607 HIS A N 1
ATOM 4722 C CA . HIS A 1 607 ? 15.413 -20.421 -36.857 1.00 82.38 607 HIS A CA 1
ATOM 4723 C C . HIS A 1 607 ? 14.224 -20.301 -35.899 1.00 82.38 607 HIS A C 1
ATOM 4725 O O . HIS A 1 607 ? 13.078 -20.243 -36.345 1.00 82.38 607 HIS A O 1
ATOM 4731 N N . GLU A 1 608 ? 14.479 -20.239 -34.594 1.00 79.31 608 GLU A N 1
ATOM 4732 C CA . GLU A 1 608 ? 13.454 -19.987 -33.587 1.00 79.31 608 GLU A CA 1
ATOM 4733 C C . GLU A 1 608 ? 12.797 -18.616 -33.782 1.00 79.31 608 GLU A C 1
ATOM 4735 O O . GLU A 1 608 ? 11.579 -18.554 -33.948 1.00 79.31 608 GLU A O 1
ATOM 4740 N N . TYR A 1 609 ? 13.587 -17.541 -33.861 1.00 76.75 609 TYR A N 1
ATOM 4741 C CA . TYR A 1 609 ? 13.054 -16.198 -34.108 1.00 76.75 609 TYR A CA 1
ATOM 4742 C C . TYR A 1 609 ? 12.342 -16.089 -35.453 1.00 76.75 609 TYR A C 1
ATOM 4744 O O . TYR A 1 609 ? 11.328 -15.405 -35.551 1.00 76.75 609 TYR A O 1
ATOM 4752 N N . ARG A 1 610 ? 12.826 -16.790 -36.483 1.00 90.62 610 ARG A N 1
ATOM 4753 C CA . ARG A 1 610 ? 12.171 -16.808 -37.792 1.00 90.62 610 ARG A CA 1
ATOM 4754 C C . ARG A 1 610 ? 10.757 -17.376 -37.696 1.00 90.62 610 ARG A C 1
ATOM 4756 O O . ARG A 1 610 ? 9.842 -16.751 -38.215 1.00 90.62 610 ARG A O 1
ATOM 4763 N N . ARG A 1 611 ? 10.575 -18.505 -36.999 1.00 90.38 611 ARG A N 1
ATOM 4764 C CA . ARG A 1 611 ? 9.239 -19.079 -36.764 1.00 90.38 611 ARG A CA 1
ATOM 4765 C C . ARG A 1 611 ? 8.338 -18.097 -36.026 1.00 90.38 611 ARG A C 1
ATOM 4767 O O . ARG A 1 611 ? 7.217 -17.878 -36.452 1.00 90.38 611 ARG A O 1
ATOM 4774 N N . MET A 1 612 ? 8.853 -17.439 -34.985 1.00 84.38 612 MET A N 1
ATOM 4775 C CA . MET A 1 612 ? 8.090 -16.413 -34.265 1.00 84.38 612 MET A CA 1
ATOM 4776 C C . MET A 1 612 ? 7.632 -15.279 -35.198 1.00 84.38 612 MET A C 1
ATOM 4778 O O . MET A 1 612 ? 6.483 -14.853 -35.124 1.00 84.38 612 MET A O 1
ATOM 4782 N N . ILE A 1 613 ? 8.510 -14.805 -36.088 1.00 89.62 613 ILE A N 1
ATOM 4783 C CA . ILE A 1 613 ? 8.195 -13.751 -37.065 1.00 89.62 613 ILE A CA 1
ATOM 4784 C C . ILE A 1 613 ? 7.138 -14.222 -38.074 1.00 89.62 613 ILE A C 1
ATOM 4786 O O . ILE A 1 613 ? 6.186 -13.485 -38.353 1.00 89.62 613 ILE A O 1
ATOM 4790 N N . GLU A 1 614 ? 7.282 -15.448 -38.585 1.00 90.00 614 GLU A N 1
ATOM 4791 C CA . GLU A 1 614 ? 6.316 -16.106 -39.475 1.00 90.00 614 GLU A CA 1
ATOM 4792 C C . GLU A 1 614 ? 4.944 -16.284 -38.787 1.00 90.00 614 GLU A C 1
ATOM 4794 O O . GLU A 1 614 ? 3.915 -16.065 -39.424 1.00 90.00 614 GLU A O 1
ATOM 4799 N N . ASP A 1 615 ? 4.924 -16.545 -37.475 1.00 89.12 615 ASP A N 1
ATOM 4800 C CA . ASP A 1 615 ? 3.724 -16.645 -36.625 1.00 89.12 615 ASP A CA 1
ATOM 4801 C C . ASP A 1 615 ? 3.124 -15.275 -36.235 1.00 89.12 615 ASP A C 1
ATOM 4803 O O . ASP A 1 615 ? 2.196 -15.189 -35.427 1.00 89.12 615 ASP A O 1
ATOM 4807 N N . GLY A 1 616 ? 3.643 -14.177 -36.789 1.00 84.62 616 GLY A N 1
ATOM 4808 C CA . GLY A 1 616 ? 3.114 -12.829 -36.568 1.00 84.62 616 GLY A CA 1
ATOM 4809 C C . GLY A 1 616 ? 3.698 -12.096 -35.359 1.00 84.62 616 GLY A C 1
ATOM 4810 O O . GLY A 1 616 ? 3.345 -10.940 -35.134 1.00 84.62 616 GLY A O 1
ATOM 4811 N N . LYS A 1 617 ? 4.622 -12.702 -34.603 1.00 85.31 617 LYS A N 1
ATOM 4812 C CA . LYS A 1 617 ? 5.348 -11.995 -33.536 1.00 85.31 617 LYS A CA 1
ATOM 4813 C C . LYS A 1 617 ? 6.330 -10.994 -34.137 1.00 85.31 617 LYS A C 1
ATOM 4815 O O . LYS A 1 617 ? 6.820 -11.177 -35.252 1.00 85.31 617 LYS A O 1
ATOM 4820 N N . ARG A 1 618 ? 6.633 -9.932 -33.391 1.00 86.75 618 ARG A N 1
ATOM 4821 C CA . ARG A 1 618 ? 7.561 -8.868 -33.807 1.00 86.75 618 ARG A CA 1
ATOM 4822 C C . ARG A 1 618 ? 8.627 -8.625 -32.737 1.00 86.75 618 ARG A C 1
ATOM 4824 O O . ARG A 1 618 ? 8.552 -7.628 -32.024 1.00 86.75 618 ARG A O 1
ATOM 4831 N N . PRO A 1 619 ? 9.594 -9.550 -32.570 1.00 80.25 619 PRO A N 1
ATOM 4832 C CA . PRO A 1 619 ? 10.701 -9.352 -31.638 1.00 80.25 619 PRO A CA 1
ATOM 4833 C C . PRO A 1 619 ? 11.488 -8.083 -32.003 1.00 80.25 619 PRO A C 1
ATOM 4835 O O . PRO A 1 619 ? 11.686 -7.801 -33.184 1.00 80.25 619 PRO A O 1
ATOM 4838 N N . LEU A 1 620 ? 11.941 -7.325 -31.005 1.00 81.06 620 LEU A N 1
ATOM 4839 C CA . LEU A 1 620 ? 12.601 -6.034 -31.215 1.00 81.06 620 LEU A CA 1
ATOM 4840 C C . LEU A 1 620 ? 14.124 -6.178 -31.341 1.00 81.06 620 LEU A C 1
ATOM 4842 O O . LEU A 1 620 ? 14.766 -6.939 -30.604 1.00 81.06 620 LEU A O 1
ATOM 4846 N N . VAL A 1 621 ? 14.698 -5.406 -32.262 1.00 78.50 621 VAL A N 1
ATOM 4847 C CA . VAL A 1 621 ? 16.141 -5.163 -32.392 1.00 78.50 621 VAL A CA 1
ATOM 4848 C C . VAL A 1 621 ? 16.473 -3.858 -31.663 1.00 78.50 621 VAL A C 1
ATOM 4850 O O . VAL A 1 621 ? 15.848 -2.836 -31.923 1.00 78.50 621 VAL A O 1
ATOM 4853 N N . LEU A 1 622 ? 17.426 -3.878 -30.730 1.00 77.88 622 LEU A N 1
ATOM 4854 C CA . LEU A 1 622 ? 17.834 -2.681 -29.989 1.00 77.88 622 LEU A CA 1
ATOM 4855 C C . LEU A 1 622 ? 18.987 -1.987 -30.715 1.00 77.88 622 LEU A C 1
ATOM 4857 O O . LEU A 1 622 ? 20.076 -2.562 -30.833 1.00 77.88 622 LEU A O 1
ATOM 4861 N N . THR A 1 623 ? 18.761 -0.749 -31.149 1.00 80.06 623 THR A N 1
ATOM 4862 C CA . THR A 1 623 ? 19.747 0.061 -31.869 1.00 80.06 623 THR A CA 1
ATOM 4863 C C . THR A 1 623 ? 20.137 1.319 -31.096 1.00 80.06 623 THR A C 1
ATOM 4865 O O . THR A 1 623 ? 19.344 1.881 -30.341 1.00 80.06 623 THR A O 1
ATOM 4868 N N . MET A 1 624 ? 21.393 1.742 -31.254 1.00 73.88 624 MET A N 1
ATOM 4869 C CA . MET A 1 624 ? 21.972 2.895 -30.562 1.00 73.88 624 MET A CA 1
ATOM 4870 C C . MET A 1 624 ? 22.737 3.813 -31.525 1.00 73.88 624 MET A C 1
ATOM 4872 O O . MET A 1 624 ? 23.560 3.326 -32.301 1.00 73.88 624 MET A O 1
ATOM 4876 N N . ARG A 1 625 ? 22.505 5.133 -31.441 1.00 77.19 625 ARG A N 1
ATOM 4877 C CA . ARG A 1 625 ? 23.093 6.162 -32.324 1.00 77.19 625 ARG A CA 1
ATOM 4878 C C . ARG A 1 625 ? 23.654 7.350 -31.550 1.00 77.19 625 ARG A C 1
ATOM 4880 O O . ARG A 1 625 ? 23.092 7.756 -30.537 1.00 77.19 625 ARG A O 1
ATOM 4887 N N . ALA A 1 626 ? 24.738 7.944 -32.044 1.00 64.44 626 ALA A N 1
ATOM 4888 C CA . ALA A 1 626 ? 25.359 9.109 -31.406 1.00 64.44 626 ALA A CA 1
ATOM 4889 C C . ALA A 1 626 ? 24.603 10.434 -31.614 1.00 64.44 626 ALA A C 1
ATOM 4891 O O . ALA A 1 626 ? 24.899 11.389 -30.904 1.00 64.44 626 ALA A O 1
ATOM 4892 N N . GLY A 1 627 ? 23.641 10.450 -32.539 1.00 70.25 627 GLY A N 1
ATOM 4893 C CA . GLY A 1 627 ? 22.748 11.556 -32.872 1.00 70.25 627 GLY A CA 1
ATOM 4894 C C . GLY A 1 627 ? 21.422 11.008 -33.419 1.00 70.25 627 GLY A C 1
ATOM 4895 O O . GLY A 1 627 ? 21.402 9.861 -33.886 1.00 70.25 627 GLY A O 1
ATOM 4896 N N . PRO A 1 628 ? 20.308 11.758 -33.336 1.00 70.75 628 PRO A N 1
ATOM 4897 C CA . PRO A 1 628 ? 19.111 11.442 -34.113 1.00 70.75 628 PRO A CA 1
ATOM 4898 C C . PRO A 1 628 ? 19.440 11.530 -35.611 1.00 70.75 628 PRO A C 1
ATOM 4900 O O . PRO A 1 628 ? 20.260 12.349 -36.015 1.00 70.75 628 PRO A O 1
ATOM 4903 N N . ALA A 1 629 ? 18.832 10.673 -36.429 1.00 65.56 629 ALA A N 1
ATOM 4904 C CA . ALA A 1 629 ? 19.001 10.745 -37.877 1.00 65.56 629 ALA A CA 1
ATOM 4905 C C . ALA A 1 629 ? 18.269 11.980 -38.426 1.00 65.56 629 ALA A C 1
ATOM 4907 O O . ALA A 1 629 ? 17.052 12.080 -38.272 1.00 65.56 629 ALA A O 1
ATOM 4908 N N . GLU A 1 630 ? 18.997 12.914 -39.043 1.00 62.56 630 GLU A N 1
ATOM 4909 C CA . GLU A 1 630 ? 18.389 13.965 -39.876 1.00 62.56 630 GLU A CA 1
ATOM 4910 C C . GLU A 1 630 ? 17.998 13.408 -41.252 1.00 62.56 630 GLU A C 1
ATOM 4912 O O . GLU A 1 630 ? 16.933 13.737 -41.772 1.00 62.56 630 GLU A O 1
ATOM 4917 N N . ASP A 1 631 ? 18.833 12.508 -41.783 1.00 61.69 631 ASP A N 1
ATOM 4918 C CA . ASP A 1 631 ? 18.575 11.663 -42.947 1.00 61.69 631 ASP A CA 1
ATOM 4919 C C . ASP A 1 631 ? 18.875 10.199 -42.574 1.00 61.69 631 ASP A C 1
ATOM 4921 O O . ASP A 1 631 ? 19.943 9.883 -42.041 1.00 61.69 631 ASP A O 1
ATOM 4925 N N . GLU A 1 632 ? 17.921 9.293 -42.807 1.00 64.88 632 GLU A N 1
ATOM 4926 C CA . GLU A 1 632 ? 18.089 7.868 -42.493 1.00 64.88 632 GLU A CA 1
ATOM 4927 C C . GLU A 1 632 ? 19.105 7.180 -43.410 1.00 64.88 632 GLU A C 1
ATOM 4929 O O . GLU A 1 632 ? 19.656 6.149 -43.024 1.00 64.88 632 GLU A O 1
ATOM 4934 N N . GLU A 1 633 ? 19.372 7.737 -44.593 1.00 56.47 633 GLU A N 1
ATOM 4935 C CA . GLU A 1 633 ? 20.341 7.193 -45.551 1.00 56.47 633 GLU A CA 1
ATOM 4936 C C . GLU A 1 633 ? 21.795 7.370 -45.087 1.00 56.47 633 GLU A C 1
ATOM 4938 O O . GLU A 1 633 ? 22.656 6.562 -45.442 1.00 56.47 633 GLU A O 1
ATOM 4943 N N . ASP A 1 634 ? 22.050 8.355 -44.221 1.00 52.97 634 ASP A N 1
ATOM 4944 C CA . ASP A 1 634 ? 23.382 8.683 -43.700 1.00 52.97 634 ASP A CA 1
ATOM 4945 C C . ASP A 1 634 ? 23.578 8.265 -42.232 1.00 52.97 634 ASP A C 1
ATOM 4947 O O . ASP A 1 634 ? 24.633 8.487 -41.630 1.00 52.97 634 ASP A O 1
ATOM 4951 N N . ALA A 1 635 ? 22.579 7.616 -41.629 1.00 64.38 635 ALA A N 1
ATOM 4952 C CA . ALA A 1 635 ? 22.579 7.361 -40.200 1.00 64.38 635 ALA A CA 1
ATOM 4953 C C . ALA A 1 635 ? 23.022 5.930 -39.838 1.00 64.38 635 ALA A C 1
ATOM 4955 O O . ALA A 1 635 ? 22.424 4.920 -40.220 1.00 64.38 635 ALA A O 1
ATOM 4956 N N . VAL A 1 636 ? 24.081 5.846 -39.028 1.00 68.62 636 VAL A N 1
ATOM 4957 C CA . VAL A 1 636 ? 24.643 4.586 -38.521 1.00 68.62 636 VAL A CA 1
ATOM 4958 C C . VAL A 1 636 ? 24.028 4.237 -37.169 1.00 68.62 636 VAL A C 1
ATOM 4960 O O . VAL A 1 636 ? 23.997 5.063 -36.254 1.00 68.62 636 VAL A O 1
ATOM 4963 N N . ALA A 1 637 ? 23.591 2.986 -37.014 1.00 73.56 637 ALA A N 1
ATOM 4964 C CA . ALA A 1 637 ? 23.060 2.480 -35.755 1.00 73.56 637 ALA A CA 1
ATOM 4965 C C . ALA A 1 637 ? 23.768 1.198 -35.302 1.00 73.56 637 ALA A C 1
ATOM 4967 O O . ALA A 1 637 ? 23.846 0.205 -36.028 1.00 73.56 637 ALA A O 1
ATOM 4968 N N . PHE A 1 638 ? 24.270 1.194 -34.067 1.00 67.44 638 PHE A N 1
ATOM 4969 C CA . PHE A 1 638 ? 24.890 0.017 -33.464 1.00 67.44 638 PHE A CA 1
ATOM 4970 C C . PHE A 1 638 ? 23.815 -0.921 -32.920 1.00 67.44 638 PHE A C 1
ATOM 4972 O O . PHE A 1 638 ? 23.002 -0.515 -32.092 1.00 67.44 638 PHE A O 1
ATOM 4979 N N . ILE A 1 639 ? 23.827 -2.187 -33.338 1.00 70.06 639 ILE A N 1
ATOM 4980 C CA . ILE A 1 639 ? 22.915 -3.210 -32.813 1.00 70.06 639 ILE A CA 1
ATOM 4981 C C . ILE A 1 639 ? 23.471 -3.698 -31.483 1.00 70.06 639 ILE A C 1
ATOM 4983 O O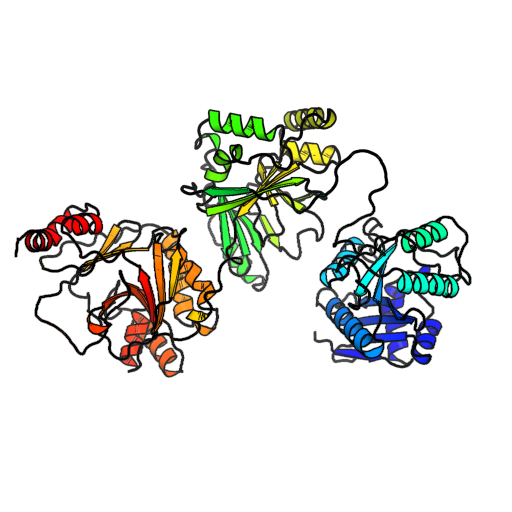 . ILE A 1 639 ? 24.464 -4.426 -31.462 1.00 70.06 639 ILE A O 1
ATOM 4987 N N . VAL A 1 640 ? 22.842 -3.321 -30.377 1.00 65.25 640 VAL A N 1
ATOM 4988 C CA . VAL A 1 640 ? 23.279 -3.705 -29.025 1.00 65.25 640 VAL A CA 1
ATOM 4989 C C . VAL A 1 640 ? 22.733 -5.073 -28.635 1.00 65.25 640 VAL A C 1
ATOM 4991 O O . VAL A 1 640 ? 23.446 -5.870 -28.032 1.00 65.25 640 VAL A O 1
ATOM 4994 N N . ASP A 1 641 ? 21.499 -5.374 -29.040 1.00 67.06 641 ASP A N 1
ATOM 4995 C CA . ASP A 1 641 ? 20.895 -6.702 -28.935 1.00 67.06 641 ASP A CA 1
ATOM 4996 C C . ASP A 1 641 ? 19.981 -6.955 -30.138 1.00 67.06 641 ASP A C 1
ATOM 4998 O O . ASP A 1 641 ? 19.342 -6.044 -30.665 1.00 67.06 641 ASP A O 1
ATOM 5002 N N . GLY A 1 642 ? 19.899 -8.216 -30.560 1.00 69.12 642 GLY A N 1
ATOM 5003 C CA . GLY A 1 642 ? 18.978 -8.645 -31.609 1.00 69.12 642 GLY A CA 1
ATOM 5004 C C . GLY A 1 642 ? 19.634 -9.115 -32.900 1.00 69.12 642 GLY A C 1
ATOM 5005 O O . GLY A 1 642 ? 18.939 -9.269 -33.893 1.00 69.12 642 GLY A O 1
ATOM 5006 N N . HIS A 1 643 ? 20.928 -9.441 -32.904 1.00 71.38 643 HIS A N 1
ATOM 5007 C CA . HIS A 1 643 ? 21.650 -9.973 -34.072 1.00 71.38 643 HIS A CA 1
ATOM 5008 C C . HIS A 1 643 ? 20.958 -11.216 -34.660 1.00 71.38 643 HIS A C 1
ATOM 5010 O O . HIS A 1 643 ? 20.726 -11.308 -35.861 1.00 71.38 643 HIS A O 1
ATOM 5016 N N . HIS A 1 644 ? 20.525 -12.145 -33.804 1.00 73.94 644 HIS A N 1
ATOM 5017 C CA . HIS A 1 644 ? 19.774 -13.339 -34.215 1.00 73.94 644 HIS A CA 1
ATOM 5018 C C . HIS A 1 644 ? 18.374 -13.002 -34.755 1.00 73.94 644 HIS A C 1
ATOM 5020 O O . HIS A 1 644 ? 17.908 -13.648 -35.690 1.00 73.94 644 HIS A O 1
ATOM 5026 N N . LYS A 1 645 ? 17.727 -11.965 -34.206 1.00 82.38 645 LYS A N 1
ATOM 5027 C CA . LYS A 1 645 ? 16.401 -11.488 -34.632 1.00 82.38 645 LYS A CA 1
ATOM 5028 C C . LYS A 1 645 ? 16.491 -10.800 -35.987 1.00 82.38 645 LYS A C 1
ATOM 5030 O O . LYS A 1 645 ? 15.712 -11.108 -36.874 1.00 82.38 645 LYS A O 1
ATOM 5035 N N . LEU A 1 646 ? 17.485 -9.935 -36.179 1.00 79.44 646 LEU A N 1
ATOM 5036 C CA . LEU A 1 646 ? 17.741 -9.246 -37.439 1.00 79.44 646 LEU A CA 1
ATOM 5037 C C . LEU A 1 646 ? 18.078 -10.235 -38.562 1.00 79.44 646 LEU A C 1
ATOM 5039 O O . LEU A 1 646 ? 17.577 -10.099 -39.675 1.00 79.44 646 LEU A O 1
ATOM 5043 N N . ALA A 1 647 ? 18.876 -11.267 -38.267 1.00 77.62 647 ALA A N 1
ATOM 5044 C CA . ALA A 1 647 ? 19.141 -12.347 -39.216 1.00 77.62 647 ALA A CA 1
ATOM 5045 C C . ALA A 1 647 ? 17.863 -13.140 -39.542 1.00 77.62 647 ALA A C 1
ATOM 5047 O O . ALA A 1 647 ? 17.645 -13.516 -40.692 1.00 77.62 647 ALA A O 1
ATOM 5048 N N . ALA A 1 648 ? 16.994 -13.361 -38.552 1.00 83.12 648 ALA A N 1
ATOM 5049 C CA . ALA A 1 648 ? 15.705 -14.010 -38.750 1.00 83.12 648 ALA A CA 1
ATOM 5050 C C . ALA A 1 648 ? 14.730 -13.168 -39.592 1.00 83.12 648 ALA A C 1
ATOM 5052 O O . ALA A 1 648 ? 14.102 -13.720 -40.492 1.00 83.12 648 ALA A O 1
ATOM 5053 N N . TYR A 1 649 ? 14.656 -11.851 -39.369 1.00 89.94 649 TYR A N 1
ATOM 5054 C CA . TYR A 1 649 ? 13.894 -10.903 -40.194 1.00 89.94 649 TYR A CA 1
ATOM 5055 C C . TYR A 1 649 ? 14.362 -10.921 -41.650 1.00 89.94 649 TYR A C 1
ATOM 5057 O O . TYR A 1 649 ? 13.549 -11.099 -42.558 1.00 89.94 649 TYR A O 1
ATOM 5065 N N . ALA A 1 650 ? 15.681 -10.869 -41.871 1.00 87.56 650 ALA A N 1
ATOM 5066 C CA . ALA A 1 650 ? 16.265 -10.968 -43.206 1.00 87.56 650 ALA A CA 1
ATOM 5067 C C . ALA A 1 650 ? 15.916 -12.300 -43.901 1.00 87.56 650 ALA A C 1
ATOM 5069 O O . ALA A 1 650 ? 15.601 -12.314 -45.089 1.00 87.56 650 ALA A O 1
ATOM 5070 N N . LEU A 1 651 ? 15.924 -13.423 -43.170 1.00 89.25 651 LEU A N 1
ATOM 5071 C CA . LEU A 1 651 ? 15.519 -14.731 -43.705 1.00 89.25 651 LEU A CA 1
ATOM 5072 C C . LEU A 1 651 ? 14.009 -14.852 -43.956 1.00 89.25 651 LEU A C 1
ATOM 5074 O O . LEU A 1 651 ? 13.611 -15.631 -44.822 1.00 89.25 651 LEU A O 1
ATOM 5078 N N . ALA A 1 652 ? 13.187 -14.140 -43.185 1.00 90.50 652 ALA A N 1
ATOM 5079 C CA . ALA A 1 652 ? 11.734 -14.106 -43.335 1.00 90.50 652 ALA A CA 1
ATOM 5080 C C . ALA A 1 652 ? 11.273 -13.138 -44.440 1.00 90.50 652 ALA A C 1
ATOM 5082 O O . ALA A 1 652 ? 10.128 -13.224 -44.876 1.00 90.50 652 ALA A O 1
ATOM 5083 N N . GLY A 1 653 ? 12.143 -12.230 -44.899 1.00 89.31 653 GLY A N 1
ATOM 5084 C CA . GLY A 1 653 ? 11.781 -11.180 -45.855 1.00 89.31 653 GLY A CA 1
ATOM 5085 C C . GLY A 1 653 ? 10.833 -10.135 -45.259 1.00 89.31 653 GLY A C 1
ATOM 5086 O O . GLY A 1 653 ? 9.988 -9.602 -45.972 1.00 89.31 653 GLY A O 1
ATOM 5087 N N . VAL A 1 654 ? 10.941 -9.881 -43.951 1.00 90.44 654 VAL A N 1
ATOM 5088 C CA . VAL A 1 654 ? 10.109 -8.927 -43.203 1.00 90.44 654 VAL A CA 1
ATOM 5089 C C . VAL A 1 654 ? 11.016 -7.853 -42.608 1.00 90.44 654 VAL A C 1
ATOM 5091 O O . VAL A 1 654 ? 12.082 -8.181 -42.087 1.00 90.44 654 VAL A O 1
ATOM 5094 N N . ALA A 1 655 ? 10.596 -6.588 -42.669 1.00 88.38 655 ALA A N 1
ATOM 5095 C CA . ALA A 1 655 ? 11.330 -5.484 -42.058 1.00 88.38 655 ALA A CA 1
ATOM 5096 C C . ALA A 1 655 ? 11.442 -5.670 -40.527 1.00 88.38 655 ALA A C 1
ATOM 5098 O O . ALA A 1 655 ? 10.472 -6.091 -39.886 1.00 88.38 655 ALA A O 1
ATOM 5099 N N . PRO A 1 656 ? 12.614 -5.406 -39.923 1.00 89.56 656 PRO A N 1
ATOM 5100 C CA . PRO A 1 656 ? 12.808 -5.570 -38.492 1.00 89.56 656 PRO A CA 1
ATOM 5101 C C . PRO A 1 656 ? 12.095 -4.459 -37.726 1.00 89.56 656 PRO A C 1
ATOM 5103 O O . PRO A 1 656 ? 12.166 -3.301 -38.110 1.00 89.56 656 PRO A O 1
ATOM 5106 N N . HIS A 1 657 ? 11.477 -4.792 -36.596 1.00 89.12 657 HIS A N 1
ATOM 5107 C CA . HIS A 1 657 ? 11.028 -3.766 -35.657 1.00 89.12 657 HIS A CA 1
ATOM 5108 C C . HIS A 1 657 ? 12.191 -3.407 -34.730 1.00 89.12 657 HIS A C 1
ATOM 5110 O O . HIS A 1 657 ? 12.768 -4.280 -34.072 1.00 89.12 657 HIS A O 1
ATOM 5116 N N . CYS A 1 658 ? 12.524 -2.126 -34.667 1.00 85.81 658 CYS A N 1
ATOM 5117 C CA . CYS A 1 658 ? 13.636 -1.585 -33.902 1.00 85.81 658 CYS A CA 1
ATOM 5118 C C . CYS A 1 658 ? 13.135 -0.731 -32.730 1.00 85.81 658 CYS A C 1
ATOM 5120 O O . CYS A 1 658 ? 12.198 0.057 -32.864 1.00 85.81 658 CYS A O 1
ATOM 5122 N N . LEU A 1 659 ? 13.789 -0.868 -31.578 1.00 84.06 659 LEU A N 1
ATOM 5123 C CA . LEU A 1 659 ? 13.779 0.138 -30.520 1.00 84.06 659 LEU A CA 1
ATOM 5124 C C . LEU A 1 659 ? 15.061 0.950 -30.681 1.00 84.06 659 LEU A C 1
ATOM 5126 O O . LEU A 1 659 ? 16.151 0.425 -30.455 1.00 84.06 659 LEU A O 1
ATOM 5130 N N . ASP A 1 660 ? 14.922 2.199 -31.107 1.00 85.31 660 ASP A N 1
ATOM 5131 C CA . ASP A 1 660 ? 16.039 3.040 -31.515 1.00 85.31 660 ASP A CA 1
ATOM 5132 C C . ASP A 1 660 ? 16.301 4.130 -30.476 1.00 85.31 660 ASP A C 1
ATOM 5134 O O . ASP A 1 660 ? 15.395 4.874 -30.086 1.00 85.31 660 ASP A O 1
ATOM 5138 N N . VAL A 1 661 ? 17.550 4.200 -30.015 1.00 83.56 661 VAL A N 1
ATOM 5139 C CA . VAL A 1 661 ? 18.006 5.121 -28.972 1.00 83.56 661 VAL A CA 1
ATOM 5140 C C . VAL A 1 661 ? 19.102 6.018 -29.536 1.00 83.56 661 VAL A C 1
ATOM 5142 O O . VAL A 1 661 ? 20.209 5.564 -29.821 1.00 83.56 661 VAL A O 1
ATOM 5145 N N . ALA A 1 662 ? 18.821 7.309 -29.654 1.00 82.81 662 ALA A N 1
ATOM 5146 C CA . ALA A 1 662 ? 19.754 8.306 -30.157 1.00 82.81 662 ALA A CA 1
ATOM 5147 C C . ALA A 1 662 ? 20.213 9.230 -29.028 1.00 82.81 662 ALA A C 1
ATOM 5149 O O . ALA A 1 662 ? 19.387 9.805 -28.329 1.00 82.81 662 ALA A O 1
ATOM 5150 N N . LYS A 1 663 ? 21.518 9.413 -28.825 1.00 79.31 663 LYS A N 1
ATOM 5151 C CA . LYS A 1 663 ? 22.012 10.450 -27.908 1.00 79.31 663 LYS A CA 1
ATOM 5152 C C . LYS A 1 663 ? 21.864 11.814 -28.579 1.00 79.31 663 LYS A C 1
ATOM 5154 O O . LYS A 1 663 ? 22.249 11.970 -29.724 1.00 79.31 663 LYS A O 1
ATOM 5159 N N . SER A 1 664 ? 21.318 12.804 -27.886 1.00 74.12 664 SER A N 1
ATOM 5160 C CA . SER A 1 664 ? 21.307 14.188 -28.361 1.00 74.12 664 SER A CA 1
ATOM 5161 C C . SER A 1 664 ? 22.716 14.755 -28.182 1.00 74.12 664 SER A C 1
ATOM 5163 O O . SER A 1 664 ? 23.127 15.027 -27.053 1.00 74.12 664 SER A O 1
ATOM 5165 N N . SER A 1 665 ? 23.481 14.894 -29.263 1.00 58.75 665 SER A N 1
ATOM 5166 C CA . SER A 1 665 ? 24.710 15.693 -29.263 1.00 58.75 665 SER A CA 1
ATOM 5167 C C . SER A 1 665 ? 24.358 17.176 -29.397 1.00 58.75 665 SER A C 1
ATOM 5169 O O . SER A 1 665 ? 23.407 17.520 -30.095 1.00 58.75 665 SER A O 1
ATOM 5171 N N . GLU A 1 666 ? 25.110 18.063 -28.744 1.00 50.16 666 GLU A N 1
ATOM 5172 C CA . GLU A 1 666 ? 25.147 19.465 -29.172 1.00 50.16 666 GLU A CA 1
ATOM 5173 C C . GLU A 1 666 ? 25.749 19.476 -30.587 1.00 50.16 666 GLU A C 1
ATOM 5175 O O . GLU A 1 666 ? 26.823 18.913 -30.795 1.00 50.16 666 GLU A O 1
ATOM 5180 N N . GLU A 1 667 ? 25.017 20.014 -31.564 1.00 45.62 667 GLU A N 1
ATOM 5181 C CA . GLU A 1 667 ? 25.389 20.092 -32.985 1.00 45.62 667 GLU A CA 1
ATOM 5182 C C . GLU A 1 667 ? 26.690 20.891 -33.182 1.00 45.62 667 GLU A C 1
ATOM 5184 O O . GLU A 1 667 ? 26.696 22.091 -33.454 1.00 45.62 667 GLU A O 1
ATOM 5189 N N . VAL A 1 668 ? 27.830 20.232 -33.029 1.00 46.69 668 VAL A N 1
ATOM 5190 C CA . VAL A 1 668 ? 29.136 20.733 -33.458 1.00 46.69 668 VAL A CA 1
ATOM 5191 C C . VAL A 1 668 ? 29.691 19.688 -34.419 1.00 46.69 668 VAL A C 1
ATOM 5193 O O . VAL A 1 668 ? 29.396 18.515 -34.260 1.00 46.69 668 VAL A O 1
ATOM 5196 N N . ALA A 1 669 ? 30.432 20.073 -35.456 1.00 45.16 669 ALA A N 1
ATOM 5197 C CA . ALA A 1 669 ? 31.112 19.107 -36.323 1.00 45.16 669 ALA A CA 1
ATOM 5198 C C . ALA A 1 669 ? 32.356 18.547 -35.612 1.00 45.16 669 ALA A C 1
ATOM 5200 O O . ALA A 1 669 ? 33.032 19.292 -34.900 1.00 45.16 669 ALA A O 1
ATOM 5201 N N . CYS A 1 670 ? 32.687 17.263 -35.808 1.00 44.72 670 CYS A N 1
ATOM 5202 C CA . CYS A 1 670 ? 33.795 16.624 -35.089 1.00 44.72 670 CYS A CA 1
ATOM 5203 C C . CYS A 1 670 ? 35.137 17.308 -35.404 1.00 44.72 670 CYS A C 1
ATOM 5205 O O . CYS A 1 670 ? 35.660 17.193 -36.515 1.00 44.72 670 CYS A O 1
ATOM 5207 N N . ALA A 1 671 ? 35.750 17.974 -34.423 1.00 48.62 671 ALA A N 1
ATOM 5208 C CA . ALA A 1 671 ? 37.084 18.544 -34.563 1.00 48.62 671 ALA A CA 1
ATOM 5209 C C . ALA A 1 671 ? 38.175 17.508 -34.205 1.00 48.62 671 ALA A C 1
ATOM 5211 O O . ALA A 1 671 ? 37.916 16.534 -33.493 1.00 48.62 671 ALA A O 1
ATOM 5212 N N . PRO A 1 672 ? 39.441 17.696 -34.634 1.00 47.66 672 PRO A N 1
ATOM 5213 C CA . PRO A 1 672 ? 40.530 16.758 -34.328 1.00 47.66 672 PRO A CA 1
ATOM 5214 C C . PRO A 1 672 ? 40.697 16.447 -32.829 1.00 47.66 672 PRO A C 1
ATOM 5216 O O . PRO A 1 672 ? 41.008 15.319 -32.450 1.00 47.66 672 PRO A O 1
ATOM 5219 N N . HIS A 1 673 ? 40.463 17.435 -31.962 1.00 53.34 673 HIS A N 1
ATOM 5220 C CA . HIS A 1 673 ? 40.557 17.269 -30.510 1.00 53.34 673 HIS A CA 1
ATOM 5221 C C . HIS A 1 673 ? 39.388 16.461 -29.918 1.00 53.34 673 HIS A C 1
ATOM 5223 O O . HIS A 1 673 ? 39.573 15.760 -28.919 1.00 53.34 673 HIS A O 1
ATOM 5229 N N . ASP A 1 674 ? 38.218 16.480 -30.559 1.00 51.19 674 ASP A N 1
ATOM 5230 C CA . ASP A 1 674 ? 37.068 15.662 -30.167 1.00 51.19 674 ASP A CA 1
ATOM 5231 C C . ASP A 1 674 ? 37.347 14.187 -30.426 1.00 51.19 674 ASP A C 1
ATOM 5233 O O . ASP A 1 674 ? 37.026 13.335 -29.601 1.00 51.19 674 ASP A O 1
ATOM 5237 N N . LEU A 1 675 ? 38.064 13.877 -31.508 1.00 51.25 675 LEU A N 1
ATOM 5238 C CA . LEU A 1 675 ? 38.467 12.512 -31.821 1.00 51.25 675 LEU A CA 1
ATOM 5239 C C . LEU A 1 675 ? 39.410 11.935 -30.750 1.00 51.25 675 LEU A C 1
ATOM 5241 O O . LEU A 1 675 ? 39.286 10.776 -30.368 1.00 51.25 675 LEU A O 1
ATOM 5245 N N . VAL A 1 676 ? 40.314 12.747 -30.196 1.00 55.09 676 VAL A N 1
ATOM 5246 C CA . VAL A 1 676 ? 41.172 12.347 -29.062 1.00 55.09 676 VAL A CA 1
ATOM 5247 C C . VAL A 1 676 ? 40.333 12.035 -27.814 1.00 55.09 676 VAL A C 1
ATOM 5249 O O . VAL A 1 676 ? 40.619 11.072 -27.097 1.00 55.09 676 VAL A O 1
ATOM 5252 N N . THR A 1 677 ? 39.260 12.799 -27.596 1.00 56.00 677 THR A N 1
ATOM 5253 C CA . THR A 1 677 ? 38.296 12.603 -26.502 1.00 56.00 677 THR A CA 1
ATOM 5254 C C . THR A 1 677 ? 37.455 11.335 -26.695 1.00 56.00 677 THR A C 1
ATOM 5256 O O . THR A 1 677 ? 37.310 10.544 -25.761 1.00 56.00 677 THR A O 1
ATOM 5259 N N . VAL A 1 678 ? 36.963 11.088 -27.913 1.00 51.62 678 VAL A N 1
ATOM 5260 C CA . VAL A 1 678 ? 36.187 9.899 -28.317 1.00 51.62 678 VAL A CA 1
ATOM 5261 C C . VAL A 1 678 ? 37.008 8.616 -28.158 1.00 51.62 678 VAL A C 1
ATOM 5263 O O . VAL A 1 678 ? 36.509 7.590 -27.692 1.00 51.62 678 VAL A O 1
ATOM 5266 N N . VAL A 1 679 ? 38.295 8.687 -28.489 1.00 53.62 679 VAL A N 1
ATOM 5267 C CA . VAL A 1 679 ? 39.237 7.566 -28.418 1.00 53.62 679 VAL A CA 1
ATOM 5268 C C . VAL A 1 679 ? 39.732 7.318 -26.979 1.00 53.62 679 VAL A C 1
ATOM 5270 O O . VAL A 1 679 ? 40.262 6.250 -26.669 1.00 53.62 679 VAL A O 1
ATOM 5273 N N . GLY A 1 680 ? 39.511 8.269 -26.064 1.00 56.28 680 GLY A N 1
ATOM 5274 C CA . GLY A 1 680 ? 39.711 8.094 -24.623 1.00 56.28 680 GLY A CA 1
ATOM 5275 C C . GLY A 1 680 ? 41.171 7.926 -24.193 1.00 56.28 680 GLY A C 1
ATOM 5276 O O . GLY A 1 680 ? 41.431 7.293 -23.172 1.00 56.28 680 GLY A O 1
ATOM 5277 N N . GLY A 1 681 ? 42.122 8.447 -24.976 1.00 55.41 681 GLY A N 1
ATOM 5278 C CA . GLY A 1 681 ? 43.557 8.349 -24.681 1.00 55.41 681 GLY A CA 1
ATOM 5279 C C . GLY A 1 681 ? 44.163 6.950 -24.856 1.00 55.41 681 GLY A C 1
ATOM 5280 O O . GLY A 1 681 ? 45.301 6.732 -24.442 1.00 55.41 681 GLY A O 1
ATOM 5281 N N . ASP A 1 682 ? 43.436 6.006 -25.462 1.00 53.09 682 ASP A N 1
ATOM 5282 C CA . ASP A 1 682 ? 43.962 4.675 -25.763 1.00 53.09 682 ASP A CA 1
ATOM 5283 C C . ASP A 1 682 ? 45.080 4.778 -26.826 1.00 53.09 682 ASP A C 1
ATOM 5285 O O . ASP A 1 682 ? 44.820 5.224 -27.946 1.00 53.09 682 ASP A O 1
ATOM 5289 N N . PRO A 1 683 ? 46.333 4.394 -26.513 1.00 52.94 683 PRO A N 1
ATOM 5290 C CA . PRO A 1 683 ? 47.474 4.616 -27.400 1.00 52.94 683 PRO A CA 1
ATOM 5291 C C . PRO A 1 683 ? 47.446 3.745 -28.663 1.00 52.94 683 PRO A C 1
ATOM 5293 O O . PRO A 1 683 ? 48.041 4.110 -29.678 1.00 52.94 683 PRO A O 1
ATOM 5296 N N . GLU A 1 684 ? 46.764 2.600 -28.634 1.00 50.00 684 GLU A N 1
ATOM 5297 C CA . GLU A 1 684 ? 46.618 1.724 -29.795 1.00 50.00 684 GLU A CA 1
ATOM 5298 C C . GLU A 1 684 ? 45.545 2.261 -30.743 1.00 50.00 684 GLU A C 1
ATOM 5300 O O . GLU A 1 684 ? 45.732 2.314 -31.958 1.00 50.00 684 GLU A O 1
ATOM 5305 N N . LEU A 1 685 ? 44.457 2.748 -30.166 1.00 49.62 685 LEU A N 1
ATOM 5306 C CA . LEU A 1 685 ? 43.316 3.323 -30.859 1.00 49.62 685 LEU A CA 1
ATOM 5307 C C . LEU A 1 685 ? 43.659 4.719 -31.425 1.00 49.62 685 LEU A C 1
ATOM 5309 O O . LEU A 1 685 ? 43.333 5.004 -32.574 1.00 49.62 685 LEU A O 1
ATOM 5313 N N . ALA A 1 686 ? 44.457 5.519 -30.705 1.00 55.97 686 ALA A N 1
ATOM 5314 C CA . ALA A 1 686 ? 45.058 6.768 -31.188 1.00 55.97 686 ALA A CA 1
ATOM 5315 C C . ALA A 1 686 ? 46.045 6.539 -32.349 1.00 55.97 686 ALA A C 1
ATOM 5317 O O . ALA A 1 686 ? 46.140 7.349 -33.270 1.00 55.97 686 ALA A O 1
ATOM 5318 N N . ARG A 1 687 ? 46.766 5.407 -32.346 1.00 52.69 687 ARG A N 1
ATOM 5319 C CA . ARG A 1 687 ? 47.633 4.997 -33.463 1.00 52.69 687 ARG A CA 1
ATOM 5320 C C . ARG A 1 687 ? 46.817 4.592 -34.696 1.00 52.69 687 ARG A C 1
ATOM 5322 O O . ARG A 1 687 ? 47.253 4.864 -35.813 1.00 52.69 687 ARG A O 1
ATOM 5329 N N . LEU A 1 688 ? 45.657 3.958 -34.507 1.00 48.41 688 LEU A N 1
ATOM 5330 C CA . LEU A 1 688 ? 44.746 3.541 -35.582 1.00 48.41 688 LEU A CA 1
ATOM 5331 C C . LEU A 1 688 ? 43.989 4.728 -36.203 1.00 48.41 688 LEU A C 1
ATOM 5333 O O . LEU A 1 688 ? 43.816 4.764 -37.419 1.00 48.41 688 LEU A O 1
ATOM 5337 N N . THR A 1 689 ? 43.620 5.733 -35.404 1.00 47.12 689 THR A N 1
ATOM 5338 C CA . THR A 1 689 ? 42.945 6.965 -35.856 1.00 47.12 689 THR A CA 1
ATOM 5339 C C . THR A 1 689 ? 43.906 8.077 -36.302 1.00 47.12 689 THR A C 1
ATOM 5341 O O . THR A 1 689 ? 43.471 9.118 -36.790 1.00 47.12 689 THR A O 1
ATOM 5344 N N . ALA A 1 690 ? 45.225 7.862 -36.233 1.00 52.12 690 ALA A N 1
ATOM 5345 C CA . ALA A 1 690 ? 46.249 8.842 -36.618 1.00 52.12 690 ALA A CA 1
ATOM 5346 C C . ALA A 1 690 ? 46.197 9.283 -38.098 1.00 52.12 690 ALA A C 1
ATOM 5348 O O . ALA A 1 690 ? 46.757 10.320 -38.460 1.00 52.12 690 ALA A O 1
ATOM 5349 N N . ASN A 1 691 ? 45.578 8.494 -38.982 1.00 45.56 691 ASN A N 1
ATOM 5350 C CA . ASN A 1 691 ? 45.339 8.889 -40.376 1.00 45.56 691 ASN A CA 1
ATOM 5351 C C . ASN A 1 691 ? 44.140 9.842 -40.506 1.00 45.56 691 ASN A C 1
ATOM 5353 O O . ASN A 1 691 ? 44.206 10.768 -41.312 1.00 45.56 691 ASN A O 1
ATOM 5357 N N . LEU A 1 692 ? 43.113 9.666 -39.666 1.00 44.34 692 LEU A N 1
ATOM 5358 C CA . LEU A 1 692 ? 41.945 10.542 -39.565 1.00 44.34 692 LEU A CA 1
ATOM 5359 C C . LEU A 1 692 ? 42.313 11.888 -38.939 1.00 44.34 692 LEU A C 1
ATOM 5361 O O . LEU A 1 692 ? 41.996 12.926 -39.507 1.00 44.34 692 LEU A O 1
ATOM 5365 N N . LEU A 1 693 ? 43.077 11.876 -37.840 1.00 48.81 693 LEU A N 1
ATOM 5366 C CA . LEU A 1 693 ? 43.616 13.093 -37.220 1.00 48.81 693 LEU A CA 1
ATOM 5367 C C . LEU A 1 693 ? 44.434 13.912 -38.230 1.00 48.81 693 LEU A C 1
ATOM 5369 O O . LEU A 1 693 ? 44.180 15.095 -38.413 1.00 48.81 693 LEU A O 1
ATOM 5373 N N . ARG A 1 694 ? 45.317 13.263 -39.003 1.00 48.69 694 ARG A N 1
ATOM 5374 C CA . ARG A 1 694 ? 46.088 13.921 -40.076 1.00 48.69 694 ARG A CA 1
ATOM 5375 C C . ARG A 1 694 ? 45.249 14.414 -41.257 1.00 48.69 694 ARG A C 1
ATOM 5377 O O . ARG A 1 694 ? 45.723 15.266 -42.004 1.00 48.69 694 ARG A O 1
ATOM 5384 N N . TYR A 1 695 ? 44.069 13.843 -41.490 1.00 43.00 695 TYR A N 1
ATOM 5385 C CA . TYR A 1 695 ? 43.139 14.293 -42.526 1.00 43.00 695 TYR A CA 1
ATOM 5386 C C . TYR A 1 695 ? 42.352 15.523 -42.058 1.00 43.00 695 TYR A C 1
ATOM 5388 O O . TYR A 1 695 ? 42.279 16.496 -42.799 1.00 43.00 695 TYR A O 1
ATOM 5396 N N . LEU A 1 696 ? 41.857 15.511 -40.817 1.00 42.31 696 LEU A N 1
ATOM 5397 C CA . LEU A 1 696 ? 41.128 16.623 -40.194 1.00 42.31 696 LEU A CA 1
ATOM 5398 C C . LEU A 1 696 ? 42.038 17.819 -39.837 1.00 42.31 696 LEU A C 1
ATOM 5400 O O . LEU A 1 696 ? 41.570 18.949 -39.770 1.00 42.31 696 LEU A O 1
ATOM 5404 N N . GLU A 1 697 ? 43.339 17.593 -39.627 1.00 46.69 697 GLU A N 1
ATOM 5405 C CA . GLU A 1 697 ? 44.346 18.642 -39.383 1.00 46.69 697 GLU A CA 1
ATOM 5406 C C . GLU A 1 697 ? 44.909 19.276 -40.668 1.00 46.69 697 GLU A C 1
ATOM 5408 O O . GLU A 1 697 ? 45.641 20.269 -40.597 1.00 46.69 697 GLU A O 1
ATOM 5413 N N . LYS A 1 698 ? 44.612 18.726 -41.856 1.00 38.50 698 LYS A N 1
ATOM 5414 C CA . LYS A 1 698 ? 45.003 19.370 -43.115 1.00 38.50 698 LYS A CA 1
ATOM 5415 C C . LYS A 1 698 ? 44.084 20.568 -43.365 1.00 38.50 698 LYS A C 1
ATOM 5417 O O . LYS A 1 698 ? 42.876 20.373 -43.456 1.00 38.50 698 LYS A O 1
ATOM 5422 N N . PRO A 1 699 ? 44.624 21.784 -43.540 1.00 36.34 699 PRO A N 1
ATOM 5423 C CA . PRO A 1 699 ? 43.808 22.895 -43.998 1.00 36.34 699 PRO A CA 1
ATOM 5424 C C . PRO A 1 699 ? 43.328 22.581 -45.421 1.00 36.34 699 PRO A C 1
ATOM 5426 O O . PRO A 1 699 ? 44.145 22.224 -46.276 1.00 36.34 699 PRO A O 1
ATOM 5429 N N . THR A 1 700 ? 42.016 22.662 -45.648 1.00 36.75 700 THR A N 1
ATOM 5430 C CA . THR A 1 700 ? 41.419 22.742 -46.993 1.00 36.75 700 THR A CA 1
ATOM 5431 C C . THR A 1 700 ? 41.964 23.925 -47.772 1.00 36.75 700 THR A C 1
ATOM 5433 O O . THR A 1 700 ? 42.092 25.008 -47.149 1.00 36.75 700 THR A O 1
#

pLDDT: mean 70.18, std 20.99, range [23.05, 98.25]

Foldseek 3Di:
DDWDKDKDQADDDVLLLCCVVWVVQQDDPFLDDDSVVQRVCSHVSQKIKIFTADPVRHGQWMWMWGADLVLLEIERSDTTGHPVCPPVCPSVVRLVVVVVVSCVPRVGQFYKYKAAAQPDDADPRNGHSVVVLLSLVVLVKFWWPFQDWQATAVANVSIGGRMTMITSDHDVVQQVPDPFFGQLPSVLVVVQVRNCVRHVHQDPDPSSVRRNVQSVDPRHITTDRRPDDDDDDDDDDDDDDPDFDKDKDFQAQAQAQWEWDDDPFKIFTHGNNHTQEMEGDDPDPPVVVVVVVPDDDDDDPPPDDLPVPAPVVLVVLLQVDLFADDRPDDCVSCVSVCSNRPGAMKIKGKDFFPAEDEDEGDLPDYDYDYQVPPDPSDGAYEYENDDPQDPDPVLLVVLLVVVVVVPTQREFEWEDEPPGSYTYGPDDSSNVSNCVVVVHTHTYIYIYGDDPPVDDQPLQQQDADPDWDKDFQQQAPAQWEWQDAPQKIFTDGPLATLAIEHADFDDDDDDPPVPVPDPVVVVLVVVVQVCLLFVPPDRPRVCVVSVSNNYDGAMKTKGWHWDPFEAEDACQPDSYDHDDPPPQPVPGFEYEYESDHPQDPPVVLLVVLLVCVVVVGAREFEWEFQAPDPDRSPGYTYGPDQSSNVSSCVVNVHTHTYTYMYGHDDHDHDALVSVCVNNPVDPVSCVGCVVVSVVRPDDD

Radius of gyration: 33.62 Å; chains: 1; bounding box: 88×49×84 Å